Protein AF-0000000077370811 (afdb_homodimer)

InterPro domains:
  IPR002016 Haem peroxidase [PF00141] (21-227)
  IPR002016 Haem peroxidase [PR00458] (33-47)
  IPR002016 Haem peroxidase [PR00458] (91-108)
  IPR002016 Haem peroxidase [PR00458] (109-121)
  IPR002016 Haem peroxidase [PR00458] (155-170)
  IPR002016 Haem peroxidase [PR00458] (179-194)
  IPR002016 Haem peroxidase [PS50873] (74-250)
  IPR002207 Class I peroxidase [PR00459] (12-32)
  IPR002207 Class I peroxidase [PR00459] (33-48)
  IPR002207 Class I peroxidase [PR00459] (51-61)
  IPR002207 Class I peroxidase [PR00459] (65-89)
  IPR002207 Class I peroxidase [PR00459] (90-108)
  IPR002207 Class I peroxidase [PR00459] (109-121)
 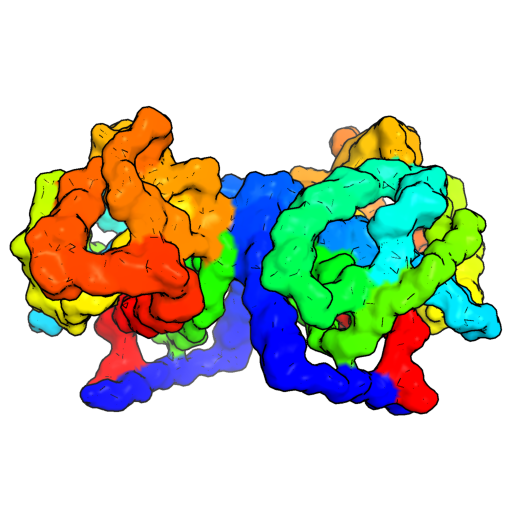 IPR002207 Class I peroxidase [PR00459] (130-147)
  IPR002207 Class I peroxidase [PR00459] (149-170)
  IPR002207 Class I peroxidase [PR00459] (171-195)
  IPR002207 Class I peroxidase [PR00459] (197-222)
  IPR010255 Haem peroxidase superfamily [SSF48113] (2-247)
  IPR019793 Peroxidases heam-ligand binding site [PS00435] (155-165)
  IPR019794 Peroxidase, active site [PS00436] (33-44)

Organism: Vitis vinifera (NCBI:txid29760)

Foldseek 3Di:
DDFAADDDDPLQVVLLVVLLVVLLVLCVVPVCLLLLQVLLLLQLLLAFPVVLDTGLQQCCCPPVNCPFLLNFPNVVVVVSCVVSCVVRVVAGSSLSSNSSNQSSQVSQAFDRADGGGDHHHDDDHHDHDLHQQLQDADVRLCCNACNTQVHDLLLSLLQVLSLLADFDDCSRNVDGAGQAPCNSHRWLRSLVSLVVDDDPRHDDTNHNVNLCVDPVRNVSSVVCNVDGVVSRVSNSVSSNSSSQRSHRDD/DDFAADDDDPVQVVLLVVLLVVLLVLCVVPVCLLLLQVLLLLQLLLAFPVVRDTGLQQCCCPPVNCPFLLNFPNVVVVVSCVVSCVVRVVAGSSLSSNSSNQSSQVSQAFDRADGGGDHHHDDDHHDHDLHQQLQDADVRLCCNACNTQNHDLLLSLLQVLSLLADFDDCSRNVDGAGQAPCNSHRWLRSLVSLVVDDDPRHDDTNHNVNLCVDPVRNVSSVVCNVDRVVSRVSNSVSSNSSSQRSHRDD

Sequence (500 aa):
MGKSYPTVSEEYKKAVEKAKKKLRGLIAEKNCAPIMLRIAWHSAGTFDVKTRTGGPFGTMKKPEELAHGANNGLDIAVRLLEPIKEQFPIISYADFYQLAGVVAVEVTGGPEIPFHPGREDKPEPPPEGRLPDATKGCDHLRQVFVTQMGLSDKDIVALSGAHTLGRCHKERSGFEGPWTSNPLIFDNSYFKELLSGEKEGLLQLPSDKALLSDPAFRPLVEKYAADEDAFFEDYKEAHLKLSELGFADAMGKSYPTVSEEYKKAVEKAKKKLRGLIAEKNCAPIMLRIAWHSAGTFDVKTRTGGPFGTMKKPEELAHGANNGLDIAVRLLEPIKEQFPIISYADFYQLAGVVAVEVTGGPEIPFHPGREDKPEPPPEGRLPDATKGCDHLRQVFVTQMGLSDKDIVALSGAHTLGRCHKERSGFEGPWTSNPLIFDNSYFKELLSGEKEGLLQLPSDKALLSDPAFRPLVEKYAADEDAFFEDYKEAHLKLSELGFADA

Nearest PDB structures (foldseek):
  8djs-assembly1_A  TM=9.973E-01  e=2.736E-38  Sorghum bicolor
  2cl4-assembly1_X  TM=9.945E-01  e=1.425E-37  Glycine max
  2vcs-assembly1_A  TM=9.962E-01  e=1.663E-37  Glycine max
  7s10-assembly1_A  TM=9.984E-01  e=2.933E-37  Glycine max
  3zcg-assembly1_A-2  TM=9.961E-01  e=7.813E-37  Glycine max

Radius of gyration: 24.15 Å; Cα contacts (8 Å, |Δi|>4): 930; chains: 2; bounding box: 47×68×58 Å

Secondary structure (DSSP, 8-state):
--B-PPP--HHHHHHHHHHHHHHHHHHHHH--HHHHHHHHHHHHTT-BTTTTB-SSSSGGGSHHHHTSGGGTTHHHHHHHHHHHHHH-TTS-HHHHHHHHHHHHHHHTT-PPPP----PPPPSSPPPTT-SPPTT--HHHHIIIIIIIT---HHHHHHHHGGGGS-EE-HHHHS--EESSS-TTS-SSHHHHHHHH---TT----HHHHHHHHSTTTHHHHHHHHH-HHHHHHHHHHHHHHHHTTTSSB-/--B-PPP--HHHHHHHHHHHHHHHHHHHHH--HHHHHHHHHHHHTT-BTTTTB-SSSS-TTSHHHHTSGGGTTHHHHHHHHHHHHHH-TTS-HHHHHHHHHHHHHHHTT-PPPP----PPPPSSPPPTT-SPPTT--HHHHIIIIIIIT---HHHHHHHHGGGGS-EE-HHHHS--EESSS-TTS-SSHHHHHHHH---TT----HHHHHHHHSTTTHHHHHHHHH-HHHHHHHHHHHHHHHHTTTSSB-

Structure (mmCIF, N/CA/C/O backbone):
data_AF-0000000077370811-model_v1
#
loop_
_entity.id
_entity.type
_entity.pdbx_description
1 polymer 'Uncharacterized protein'
#
loop_
_atom_site.group_PDB
_atom_site.id
_atom_site.type_symbol
_atom_site.label_atom_id
_atom_site.label_alt_id
_atom_site.label_comp_id
_atom_site.label_asym_id
_atom_site.label_entity_id
_atom_site.label_seq_id
_atom_site.pdbx_PDB_ins_code
_atom_site.Cartn_x
_atom_site.Cartn_y
_atom_site.Cartn_z
_atom_site.occupancy
_atom_site.B_iso_or_equiv
_atom_site.auth_seq_id
_atom_site.auth_comp_id
_atom_site.auth_asym_id
_atom_site.auth_atom_id
_atom_site.pdbx_PDB_model_num
ATOM 1 N N . MET A 1 1 ? -3.822 -14.648 -30.406 1 53.72 1 MET A N 1
ATOM 2 C CA . MET A 1 1 ? -5.215 -14.203 -30.406 1 53.72 1 MET A CA 1
ATOM 3 C C . MET A 1 1 ? -5.402 -13.008 -29.469 1 53.72 1 MET A C 1
ATOM 5 O O . MET A 1 1 ? -4.762 -12.93 -28.422 1 53.72 1 MET A O 1
ATOM 9 N N . GLY A 1 2 ? -5.973 -11.883 -29.922 1 70.19 2 GLY A N 1
ATOM 10 C CA . GLY A 1 2 ? -6.109 -10.625 -29.203 1 70.19 2 GLY A CA 1
ATOM 11 C C . GLY A 1 2 ? -6.969 -10.734 -27.969 1 70.19 2 GLY A C 1
ATOM 12 O O . GLY A 1 2 ? -7.711 -11.711 -27.797 1 70.19 2 GLY A O 1
ATOM 13 N N . LYS A 1 3 ? -6.676 -10.188 -26.734 1 88.06 3 LYS A N 1
ATOM 14 C CA . LYS A 1 3 ? -7.488 -10.203 -25.531 1 88.06 3 LYS A CA 1
ATOM 15 C C . LYS A 1 3 ? -8.773 -9.398 -25.719 1 88.06 3 LYS A C 1
ATOM 17 O O . LYS A 1 3 ? -8.758 -8.336 -26.328 1 88.06 3 LYS A O 1
ATOM 22 N N . SER A 1 4 ? -9.922 -10.023 -25.469 1 92.12 4 SER A N 1
ATOM 23 C CA . SER A 1 4 ? -11.219 -9.367 -25.406 1 92.12 4 SER A CA 1
ATOM 24 C C . SER A 1 4 ? -11.797 -9.422 -23.984 1 92.12 4 SER A C 1
ATOM 26 O O . SER A 1 4 ? -12.344 -10.453 -23.578 1 92.12 4 SER A O 1
ATOM 28 N N . TYR A 1 5 ? -11.766 -8.32 -23.297 1 94.69 5 TYR A N 1
ATOM 29 C CA . TYR A 1 5 ? -12.203 -8.289 -21.906 1 94.69 5 TYR A CA 1
ATOM 30 C C . TYR A 1 5 ? -13.711 -8.078 -21.812 1 94.69 5 TYR A C 1
ATOM 32 O O . TYR A 1 5 ? -14.273 -7.266 -22.547 1 94.69 5 TYR A O 1
ATOM 40 N N . PRO A 1 6 ? -14.359 -8.773 -21 1 94.5 6 PRO A N 1
ATOM 41 C CA . PRO A 1 6 ? -15.773 -8.492 -20.75 1 94.5 6 PRO A CA 1
ATOM 42 C C . PRO A 1 6 ? -16.016 -7.074 -20.25 1 94.5 6 PRO A C 1
ATOM 44 O O . PRO A 1 6 ? -15.172 -6.52 -19.531 1 94.5 6 PRO A O 1
ATOM 47 N N . THR A 1 7 ? -17.125 -6.523 -20.656 1 94.69 7 THR A N 1
ATOM 48 C CA . THR A 1 7 ? -17.516 -5.223 -20.125 1 94.69 7 THR A CA 1
ATOM 49 C C . THR A 1 7 ? -18.281 -5.379 -18.812 1 94.69 7 THR A C 1
ATOM 51 O O . THR A 1 7 ? -19.188 -6.199 -18.719 1 94.69 7 THR A O 1
ATOM 54 N N . VAL A 1 8 ? -17.859 -4.703 -17.828 1 97.19 8 VAL A N 1
ATOM 55 C CA . VAL A 1 8 ? -18.562 -4.715 -16.562 1 97.19 8 VAL A CA 1
ATOM 56 C C . VAL A 1 8 ? -19.266 -3.377 -16.359 1 97.19 8 VAL A C 1
ATOM 58 O O . VAL A 1 8 ? -18.938 -2.381 -17 1 97.19 8 VAL A O 1
ATOM 61 N N . SER A 1 9 ? -20.281 -3.295 -15.5 1 98.06 9 SER A N 1
ATOM 62 C CA . SER A 1 9 ? -21.047 -2.078 -15.234 1 98.06 9 SER A CA 1
ATOM 63 C C . SER A 1 9 ? -20.203 -1.041 -14.508 1 98.06 9 SER A C 1
ATOM 65 O O . SER A 1 9 ? -19.156 -1.372 -13.938 1 98.06 9 SER A O 1
ATOM 67 N N . GLU A 1 10 ? -20.641 0.192 -14.57 1 98.12 10 GLU A N 1
ATOM 68 C CA . GLU A 1 10 ? -19.984 1.258 -13.82 1 98.12 10 GLU A CA 1
ATOM 69 C C . GLU A 1 10 ? -20.016 0.978 -12.32 1 98.12 10 GLU A C 1
ATOM 71 O O . GLU A 1 10 ? -19.062 1.285 -11.609 1 98.12 10 GLU A O 1
ATOM 76 N N . GLU A 1 11 ? -21.125 0.385 -11.93 1 98.12 11 GLU A N 1
ATOM 77 C CA . GLU A 1 11 ? -21.266 0.008 -10.523 1 98.12 11 GLU A CA 1
ATOM 78 C C . GLU A 1 11 ? -20.219 -1.024 -10.125 1 98.12 11 GLU A C 1
ATOM 80 O O . GLU A 1 11 ? -19.656 -0.954 -9.023 1 98.12 11 GLU A O 1
ATOM 85 N N . TYR A 1 12 ? -19.969 -1.984 -10.992 1 98.69 12 TYR A N 1
ATOM 86 C CA . TYR A 1 12 ? -18.953 -3.008 -10.75 1 98.69 12 TYR A CA 1
ATOM 87 C C . TYR A 1 12 ? -17.562 -2.391 -10.656 1 98.69 12 TYR A C 1
ATOM 89 O O . TYR A 1 12 ? -16.781 -2.73 -9.766 1 98.69 12 TYR A O 1
ATOM 97 N N . LYS A 1 13 ? -17.312 -1.444 -11.531 1 98.44 13 LYS A N 1
ATOM 98 C CA . LYS A 1 13 ? -16.016 -0.77 -11.523 1 98.44 13 LYS A CA 1
ATOM 99 C C . LYS A 1 13 ? -15.797 0.006 -10.227 1 98.44 13 LYS A C 1
ATOM 101 O O . LYS A 1 13 ? -14.719 -0.043 -9.633 1 98.44 13 LYS A O 1
ATOM 106 N N . LYS A 1 14 ? -16.828 0.675 -9.805 1 98.12 14 LYS A N 1
ATOM 107 C CA . LYS A 1 14 ? -16.75 1.431 -8.555 1 98.12 14 LYS A CA 1
ATOM 108 C C . LYS A 1 14 ? -16.547 0.502 -7.363 1 98.12 14 LYS A C 1
ATOM 110 O O . LYS A 1 14 ? -15.781 0.821 -6.445 1 98.12 14 LYS A O 1
ATOM 115 N N . ALA A 1 15 ? -17.219 -0.634 -7.383 1 98.69 15 ALA A N 1
ATOM 116 C CA . ALA A 1 15 ? -17.062 -1.62 -6.316 1 98.69 15 ALA A CA 1
ATOM 117 C C . ALA A 1 15 ? -15.633 -2.15 -6.258 1 98.69 15 ALA A C 1
ATOM 119 O O . ALA A 1 15 ? -15.07 -2.328 -5.176 1 98.69 15 ALA A O 1
ATOM 120 N N . VAL A 1 16 ? -15.047 -2.377 -7.426 1 98.81 16 VAL A N 1
ATOM 121 C CA . VAL A 1 16 ? -13.672 -2.869 -7.496 1 98.81 16 VAL A CA 1
ATOM 122 C C . VAL A 1 16 ? -12.727 -1.834 -6.895 1 98.81 16 VAL A C 1
ATOM 124 O O . VAL A 1 16 ? -11.828 -2.18 -6.121 1 98.81 16 VAL A O 1
ATOM 127 N N . GLU A 1 17 ? -12.938 -0.582 -7.188 1 98.38 17 GLU A N 1
ATOM 128 C CA . GLU A 1 17 ? -12.086 0.48 -6.66 1 98.38 17 GLU A CA 1
ATOM 129 C C . GLU A 1 17 ? -12.203 0.583 -5.145 1 98.38 17 GLU A C 1
ATOM 131 O O . GLU A 1 17 ? -11.195 0.767 -4.449 1 98.38 17 GLU A O 1
ATOM 136 N N . LYS A 1 18 ? -13.391 0.464 -4.633 1 98.5 18 LYS A N 1
ATOM 137 C CA . LYS A 1 18 ? -13.609 0.512 -3.189 1 98.5 18 LYS A CA 1
ATOM 138 C C . LYS A 1 18 ? -13.016 -0.712 -2.5 1 98.5 18 LYS A C 1
ATOM 140 O O . LYS A 1 18 ? -12.406 -0.597 -1.432 1 98.5 18 LYS A O 1
ATOM 145 N N . ALA A 1 19 ? -13.188 -1.865 -3.131 1 98.81 19 ALA A N 1
ATOM 146 C CA . ALA A 1 19 ? -12.617 -3.096 -2.584 1 98.81 19 ALA A CA 1
ATOM 147 C C . ALA A 1 19 ? -11.102 -3.02 -2.533 1 98.81 19 ALA A C 1
ATOM 149 O O . ALA A 1 19 ? -10.477 -3.533 -1.601 1 98.81 19 ALA A O 1
ATOM 150 N N . LYS A 1 20 ? -10.523 -2.383 -3.557 1 98.81 20 LYS A N 1
ATOM 151 C CA . LYS A 1 20 ? -9.078 -2.189 -3.578 1 98.81 20 LYS A CA 1
ATOM 152 C C . LYS A 1 20 ? -8.602 -1.439 -2.336 1 98.81 20 LYS A C 1
ATOM 154 O O . LYS A 1 20 ? -7.609 -1.819 -1.718 1 98.81 20 LYS A O 1
ATOM 159 N N . LYS A 1 21 ? -9.305 -0.436 -1.972 1 98.75 21 LYS A N 1
ATOM 160 C CA . LYS A 1 21 ? -8.945 0.351 -0.794 1 98.75 21 LYS A CA 1
ATOM 161 C C . LYS A 1 21 ? -9.086 -0.473 0.482 1 98.75 21 LYS A C 1
ATOM 163 O O . LYS A 1 21 ? -8.234 -0.412 1.366 1 98.75 21 LYS A O 1
ATOM 168 N N . LYS A 1 22 ? -10.148 -1.261 0.552 1 98.81 22 LYS A N 1
ATOM 169 C CA . LYS A 1 22 ? -10.352 -2.115 1.72 1 98.81 22 LYS A CA 1
ATOM 170 C C . LYS A 1 22 ? -9.25 -3.164 1.826 1 98.81 22 LYS A C 1
ATOM 172 O O . LYS A 1 22 ? -8.789 -3.477 2.924 1 98.81 22 LYS A O 1
ATOM 177 N N . LEU A 1 23 ? -8.852 -3.668 0.693 1 98.94 23 LEU A N 1
ATOM 178 C CA . LEU A 1 23 ? -7.773 -4.652 0.67 1 98.94 23 LEU A CA 1
ATOM 179 C C . LEU A 1 23 ? -6.461 -4.027 1.131 1 98.94 23 LEU A C 1
ATOM 181 O O . LEU A 1 23 ? -5.699 -4.652 1.874 1 98.94 23 LEU A O 1
ATOM 185 N N . ARG A 1 24 ? -6.172 -2.807 0.685 1 98.94 24 ARG A N 1
ATOM 186 C CA . ARG A 1 24 ? -4.988 -2.1 1.166 1 98.94 24 ARG A CA 1
ATOM 187 C C . ARG A 1 24 ? -5.012 -1.969 2.686 1 98.94 24 ARG A C 1
ATOM 189 O O . ARG A 1 24 ? -4.012 -2.244 3.352 1 98.94 24 ARG A O 1
ATOM 196 N N . GLY A 1 25 ? -6.164 -1.594 3.23 1 98.75 25 GLY A N 1
ATOM 197 C CA . GLY A 1 25 ? -6.305 -1.479 4.672 1 98.75 25 GLY A CA 1
ATOM 198 C C . GLY A 1 25 ? -6.082 -2.791 5.398 1 98.75 25 GLY A C 1
ATOM 199 O O . GLY A 1 25 ? -5.383 -2.834 6.414 1 98.75 25 GLY A O 1
ATOM 200 N N . LEU A 1 26 ? -6.625 -3.838 4.883 1 98.81 26 LEU A N 1
ATOM 201 C CA . LEU A 1 26 ? -6.465 -5.16 5.48 1 98.81 26 LEU A CA 1
ATOM 202 C C . LEU A 1 26 ? -4.996 -5.566 5.508 1 98.81 26 LEU A C 1
ATOM 204 O O . LEU A 1 26 ? -4.496 -6.031 6.535 1 98.81 26 LEU A O 1
ATOM 208 N N . ILE A 1 27 ? -4.332 -5.379 4.406 1 98.81 27 ILE A N 1
ATOM 209 C CA . ILE A 1 27 ? -2.939 -5.797 4.273 1 98.81 27 ILE A CA 1
ATOM 210 C C . ILE A 1 27 ? -2.061 -4.965 5.207 1 98.81 27 ILE A C 1
ATOM 212 O O . ILE A 1 27 ? -1.15 -5.496 5.848 1 98.81 27 ILE A O 1
ATOM 216 N N . ALA A 1 28 ? -2.361 -3.699 5.285 1 98.25 28 ALA A N 1
ATOM 217 C CA . ALA A 1 28 ? -1.61 -2.818 6.176 1 98.25 28 ALA A CA 1
ATOM 218 C C . ALA A 1 28 ? -1.778 -3.24 7.633 1 98.25 28 ALA A C 1
ATOM 220 O O . ALA A 1 28 ? -0.812 -3.248 8.398 1 98.25 28 ALA A O 1
ATOM 221 N N . GLU A 1 29 ? -2.928 -3.586 7.98 1 97.88 29 GLU A N 1
ATOM 222 C CA . GLU A 1 29 ? -3.246 -3.93 9.367 1 97.88 29 GLU A CA 1
ATOM 223 C C . GLU A 1 29 ? -2.682 -5.297 9.734 1 97.88 29 GLU A C 1
ATOM 225 O O . GLU A 1 29 ? -2.146 -5.477 10.836 1 97.88 29 GLU A O 1
ATOM 230 N N . LYS A 1 30 ? -2.766 -6.238 8.797 1 98.19 30 LYS A N 1
ATOM 231 C CA . LYS A 1 30 ? -2.527 -7.633 9.156 1 98.19 30 LYS A CA 1
ATOM 232 C C . LYS A 1 30 ? -1.183 -8.117 8.625 1 98.19 30 LYS A C 1
ATOM 234 O O . LYS A 1 30 ? -0.766 -9.242 8.906 1 98.19 30 LYS A O 1
ATOM 239 N N . ASN A 1 31 ? -0.49 -7.301 7.875 1 97.88 31 ASN A N 1
ATOM 240 C CA . ASN A 1 31 ? 0.738 -7.727 7.215 1 97.88 31 ASN A CA 1
ATOM 241 C C . ASN A 1 31 ? 0.531 -9.023 6.434 1 97.88 31 ASN A C 1
ATOM 243 O O . ASN A 1 31 ? 1.341 -9.945 6.531 1 97.88 31 ASN A O 1
ATOM 247 N N . CYS A 1 32 ? -0.569 -9.039 5.625 1 98.62 32 CYS A N 1
ATOM 248 C CA . CYS A 1 32 ? -0.95 -10.32 5.035 1 98.62 32 CYS A CA 1
ATOM 249 C C . CYS A 1 32 ? -0.739 -10.312 3.523 1 98.62 32 CYS A C 1
ATOM 251 O O . CYS A 1 32 ? -1.341 -11.109 2.803 1 98.62 32 CYS A O 1
ATOM 253 N N . ALA A 1 33 ? 0.113 -9.43 3.053 1 98.88 33 ALA A N 1
ATOM 254 C CA . ALA A 1 33 ? 0.379 -9.359 1.619 1 98.88 33 ALA A CA 1
ATOM 255 C C . ALA A 1 33 ? 0.836 -10.711 1.08 1 98.88 33 ALA A C 1
ATOM 257 O O . ALA A 1 33 ? 0.375 -11.148 0.025 1 98.88 33 ALA A O 1
ATOM 258 N N . PRO A 1 34 ? 1.712 -11.453 1.803 1 98.69 34 PRO A N 1
ATOM 259 C CA . PRO A 1 34 ? 2.195 -12.719 1.247 1 98.69 34 PRO A CA 1
ATOM 260 C C . PRO A 1 34 ? 1.071 -13.719 0.995 1 98.69 34 PRO A C 1
ATOM 262 O O . PRO A 1 34 ? 1.002 -14.312 -0.083 1 98.69 34 PRO A O 1
ATOM 265 N N . ILE A 1 35 ? 0.139 -13.852 1.906 1 98.69 35 ILE A N 1
ATOM 266 C CA . ILE A 1 35 ? -0.886 -14.883 1.751 1 98.69 35 ILE A CA 1
ATOM 267 C C . ILE A 1 35 ? -1.951 -14.406 0.768 1 98.69 35 ILE A C 1
ATOM 269 O O . ILE A 1 35 ? -2.611 -15.219 0.114 1 98.69 35 ILE A O 1
ATOM 273 N N . MET A 1 36 ? -2.139 -13.086 0.594 1 98.94 36 MET A N 1
ATOM 274 C CA . MET A 1 36 ? -3.008 -12.562 -0.453 1 98.94 36 MET A CA 1
ATOM 275 C C . MET A 1 36 ? -2.463 -12.898 -1.836 1 98.94 36 MET A C 1
ATOM 277 O O . MET A 1 36 ? -3.217 -13.297 -2.727 1 98.94 36 MET A O 1
ATOM 281 N N . LEU A 1 37 ? -1.157 -12.695 -1.956 1 98.88 37 LEU A N 1
ATOM 282 C CA . LEU A 1 37 ?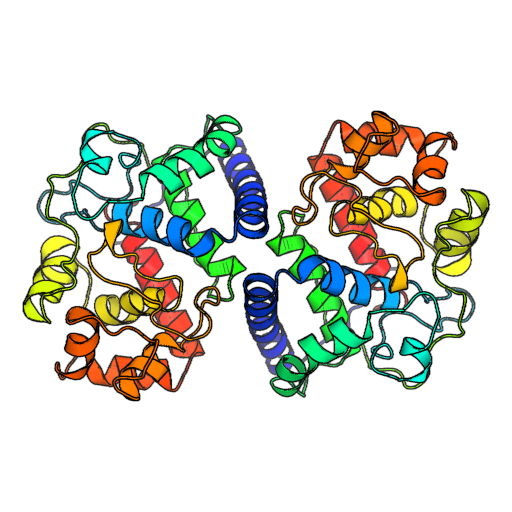 -0.541 -13.047 -3.23 1 98.88 37 LEU A CA 1
ATOM 283 C C . LEU A 1 37 ? -0.628 -14.547 -3.482 1 98.88 37 LEU A C 1
ATOM 285 O O . LEU A 1 37 ? -0.888 -14.977 -4.609 1 98.88 37 LEU A O 1
ATOM 289 N N . ARG A 1 38 ? -0.46 -15.336 -2.445 1 98.75 38 ARG A N 1
ATOM 290 C CA . ARG A 1 38 ? -0.486 -16.781 -2.582 1 98.75 38 ARG A CA 1
ATOM 291 C C . ARG A 1 38 ? -1.858 -17.266 -3.041 1 98.75 38 ARG A C 1
ATOM 293 O O . ARG A 1 38 ? -1.958 -18.125 -3.92 1 98.75 38 ARG A O 1
ATOM 300 N N . ILE A 1 39 ? -2.938 -16.766 -2.48 1 98.81 39 ILE A N 1
ATOM 301 C CA . ILE A 1 39 ? -4.258 -17.25 -2.865 1 98.81 39 ILE A CA 1
ATOM 302 C C . ILE A 1 39 ? -4.535 -16.891 -4.324 1 98.81 39 ILE A C 1
ATOM 304 O O . ILE A 1 39 ? -5.152 -17.672 -5.055 1 98.81 39 ILE A O 1
ATOM 308 N N . ALA A 1 40 ? -4.102 -15.695 -4.75 1 98.81 40 ALA A N 1
ATOM 309 C CA . ALA A 1 40 ? -4.27 -15.305 -6.148 1 98.81 40 ALA A CA 1
ATOM 310 C C . ALA A 1 40 ? -3.494 -16.234 -7.074 1 98.81 40 ALA A C 1
ATOM 312 O O . ALA A 1 40 ? -4.027 -16.703 -8.078 1 98.81 40 ALA A O 1
ATOM 313 N N . TRP A 1 41 ? -2.285 -16.531 -6.715 1 98.56 41 TRP A N 1
ATOM 314 C CA . TRP A 1 41 ? -1.413 -17.375 -7.512 1 98.56 41 TRP A CA 1
ATOM 315 C C . TRP A 1 41 ? -1.963 -18.797 -7.582 1 98.56 41 TRP A C 1
ATOM 317 O O . TRP A 1 41 ? -2.064 -19.375 -8.664 1 98.56 41 TRP A O 1
ATOM 327 N N . HIS A 1 42 ? -2.328 -19.344 -6.469 1 98.5 42 HIS A N 1
ATOM 328 C CA . HIS A 1 42 ? -2.768 -20.734 -6.406 1 98.5 42 HIS A CA 1
ATOM 329 C C . HIS A 1 42 ? -4.113 -20.906 -7.102 1 98.5 42 HIS A C 1
ATOM 331 O O . HIS A 1 42 ? -4.379 -21.969 -7.676 1 98.5 42 HIS A O 1
ATOM 337 N N . SER A 1 43 ? -4.91 -19.891 -7.008 1 97.38 43 SER A N 1
ATOM 338 C CA . SER A 1 43 ? -6.172 -19.969 -7.742 1 97.38 43 SER A CA 1
ATOM 339 C C . SER A 1 43 ? -5.93 -20.016 -9.25 1 97.38 43 SER A C 1
ATOM 341 O O . SER A 1 43 ? -6.559 -20.797 -9.953 1 97.38 43 SER A O 1
ATOM 343 N N . ALA A 1 44 ? -5.023 -19.266 -9.758 1 98.44 44 ALA A N 1
ATOM 344 C CA . ALA A 1 44 ? -4.762 -19.141 -11.188 1 98.44 44 ALA A CA 1
ATOM 345 C C . ALA A 1 44 ? -3.922 -20.312 -11.695 1 98.44 44 ALA A C 1
ATOM 347 O O . ALA A 1 44 ? -4.137 -20.812 -12.805 1 98.44 44 ALA A O 1
ATOM 348 N N . GLY A 1 45 ? -3.043 -20.828 -10.875 1 98.31 45 GLY A N 1
ATOM 349 C CA . GLY A 1 45 ? -1.992 -21.75 -11.281 1 98.31 45 GLY A CA 1
ATOM 350 C C . GLY A 1 45 ? -2.498 -23.156 -11.531 1 98.31 45 GLY A C 1
ATOM 351 O O . GLY A 1 45 ? -1.71 -24.062 -11.797 1 98.31 45 GLY A O 1
ATOM 352 N N . THR A 1 46 ? -3.803 -23.375 -11.516 1 98.38 46 THR A N 1
ATOM 353 C CA . THR A 1 46 ? -4.375 -24.703 -11.719 1 98.38 46 THR A CA 1
ATOM 354 C C . THR A 1 46 ? -4.902 -24.859 -13.148 1 98.38 46 THR A C 1
ATOM 356 O O . THR A 1 46 ? -5.371 -25.922 -13.531 1 98.38 46 THR A O 1
ATOM 359 N N . PHE A 1 47 ? -4.879 -23.781 -13.938 1 98.25 47 PHE A N 1
ATOM 360 C CA . PHE A 1 47 ? -5.461 -23.797 -15.273 1 98.25 47 PHE A CA 1
ATOM 361 C C . PHE A 1 47 ? -4.727 -24.781 -16.188 1 98.25 47 PHE A C 1
ATOM 363 O O . PHE A 1 47 ? -3.496 -24.859 -16.156 1 98.25 47 PHE A O 1
ATOM 370 N N . ASP A 1 48 ? -5.469 -25.484 -16.906 1 98.06 48 ASP A N 1
ATOM 371 C CA . ASP A 1 48 ? -4.957 -26.391 -17.938 1 98.06 48 ASP A CA 1
ATOM 372 C C . ASP A 1 48 ? -5.426 -25.953 -19.328 1 98.06 48 ASP A C 1
ATOM 374 O O . ASP A 1 48 ? -6.625 -25.969 -19.609 1 98.06 48 ASP A O 1
ATOM 378 N N . VAL A 1 49 ? -4.48 -25.656 -20.156 1 96.56 49 VAL A N 1
ATOM 379 C CA . VAL A 1 49 ? -4.801 -25.078 -21.453 1 96.56 49 VAL A CA 1
ATOM 380 C C . VAL A 1 49 ? -5.496 -26.125 -22.328 1 96.56 49 VAL A C 1
ATOM 382 O O . VAL A 1 49 ? -6.293 -25.781 -23.203 1 96.56 49 VAL A O 1
ATOM 385 N N . LYS A 1 50 ? -5.203 -27.391 -22.125 1 96.88 50 LYS A N 1
ATOM 386 C CA . LYS A 1 50 ? -5.77 -28.453 -22.953 1 96.88 50 LYS A CA 1
ATOM 387 C C . LYS A 1 50 ? -7.25 -28.656 -22.641 1 96.88 50 LYS A C 1
ATOM 389 O O . LYS A 1 50 ? -8.07 -28.75 -23.547 1 96.88 50 LYS A O 1
ATOM 394 N N . THR A 1 51 ? -7.578 -28.672 -21.344 1 96.19 51 THR A N 1
ATOM 395 C CA . THR A 1 51 ? -8.953 -28.969 -20.938 1 96.19 51 THR A CA 1
ATOM 396 C C . THR A 1 51 ? -9.734 -27.688 -20.703 1 96.19 51 THR A C 1
ATOM 398 O O . THR A 1 51 ? -10.961 -27.703 -20.594 1 96.19 51 THR A O 1
ATOM 401 N N . ARG A 1 52 ? -8.953 -26.594 -20.578 1 94.88 52 ARG A N 1
ATOM 402 C CA . ARG A 1 52 ? -9.539 -25.281 -20.281 1 94.88 52 ARG A CA 1
ATOM 403 C C . ARG A 1 52 ? -10.312 -25.312 -18.969 1 94.88 52 ARG A C 1
ATOM 405 O O . ARG A 1 52 ? -11.398 -24.734 -18.875 1 94.88 52 ARG A O 1
ATOM 412 N N . THR A 1 53 ? -9.836 -26.094 -18.031 1 96.25 53 THR A N 1
ATOM 413 C CA . THR A 1 53 ? -10.391 -26.141 -16.672 1 96.25 53 THR A CA 1
ATOM 414 C C . THR A 1 53 ? -9.383 -25.625 -15.664 1 96.25 53 THR A C 1
ATOM 416 O O . THR A 1 53 ? -8.195 -25.484 -15.969 1 96.25 53 THR A O 1
ATOM 419 N N . GLY A 1 54 ? -9.875 -25.328 -14.391 1 97.06 54 GLY A N 1
ATOM 420 C CA . GLY A 1 54 ? -9.031 -24.672 -13.414 1 97.06 54 GLY A CA 1
ATOM 421 C C . GLY A 1 54 ? -8.859 -23.188 -13.664 1 97.06 54 GLY A C 1
ATOM 422 O O . GLY A 1 54 ? -9.539 -22.609 -14.523 1 97.06 54 GLY A O 1
ATOM 423 N N . GLY A 1 55 ? -8.023 -22.562 -12.875 1 97.81 55 GLY A N 1
ATOM 424 C CA . GLY A 1 55 ? -7.719 -21.156 -13.109 1 97.81 55 GLY A CA 1
ATOM 425 C C . GLY A 1 55 ? -8.414 -20.234 -12.141 1 97.81 55 GLY A C 1
ATOM 426 O O . GLY A 1 55 ? -9.023 -20.672 -11.164 1 97.81 55 GLY A O 1
ATOM 427 N N . PRO A 1 56 ? -8.266 -18.984 -12.352 1 98.19 56 PRO A N 1
ATOM 428 C CA . PRO A 1 56 ? -8.711 -17.953 -11.414 1 98.19 56 PRO A CA 1
ATOM 429 C C . PRO A 1 56 ? -10.219 -17.703 -11.484 1 98.19 56 PRO A C 1
ATOM 431 O O . PRO A 1 56 ? -10.648 -16.562 -11.727 1 98.19 56 PRO A O 1
ATOM 434 N N . PHE A 1 57 ? -10.984 -18.703 -11.148 1 98.44 57 PHE A N 1
ATOM 435 C CA . PHE A 1 57 ? -12.422 -18.594 -11.383 1 98.44 57 PHE A CA 1
ATOM 436 C C . PHE A 1 57 ? -13.203 -18.844 -10.102 1 98.44 57 PHE A C 1
ATOM 438 O O . PHE A 1 57 ? -14.258 -19.469 -10.133 1 98.44 57 PHE A O 1
ATOM 445 N N . GLY A 1 58 ? -12.625 -18.469 -8.953 1 98.5 58 GLY A N 1
ATOM 446 C CA . GLY A 1 58 ? -13.344 -18.188 -7.727 1 98.5 58 GLY A CA 1
ATOM 447 C C . GLY A 1 58 ? -13.617 -19.438 -6.906 1 98.5 58 GLY A C 1
ATOM 448 O O . GLY A 1 58 ? -14.445 -19.422 -5.988 1 98.5 58 GLY A O 1
ATOM 449 N N . THR A 1 59 ? -12.898 -20.531 -7.121 1 98.56 59 THR A N 1
ATOM 450 C CA . THR A 1 59 ? -13.258 -21.797 -6.473 1 98.56 59 THR A CA 1
ATOM 451 C C . THR A 1 59 ? -12.422 -22 -5.215 1 98.56 59 THR A C 1
ATOM 453 O O . THR A 1 59 ? -12.672 -22.938 -4.453 1 98.56 59 THR A O 1
ATOM 456 N N . MET A 1 60 ? -11.523 -21.094 -4.891 1 98.25 60 MET A N 1
ATOM 457 C CA . MET A 1 60 ? -10.633 -21.266 -3.748 1 98.25 60 MET A CA 1
ATOM 458 C C . MET A 1 60 ? -11.43 -21.328 -2.445 1 98.25 60 MET A C 1
ATOM 460 O O . MET A 1 60 ? -10.992 -21.953 -1.475 1 98.25 60 MET A O 1
ATOM 464 N N . LYS A 1 61 ? -12.539 -20.734 -2.404 1 97.94 61 LYS A N 1
ATOM 465 C CA . LYS A 1 61 ? -13.359 -20.703 -1.197 1 97.94 61 LYS A CA 1
ATOM 466 C C . LYS A 1 61 ? -13.984 -22.062 -0.917 1 97.94 61 LYS A C 1
ATOM 468 O O . LYS A 1 61 ? -14.539 -22.297 0.164 1 97.94 61 LYS A O 1
ATOM 473 N N . LYS A 1 62 ? -13.977 -22.969 -1.881 1 98.12 62 LYS A N 1
ATOM 474 C CA . LYS A 1 62 ? -14.633 -24.266 -1.732 1 98.12 62 LYS A CA 1
ATOM 475 C C . LYS A 1 62 ? -13.781 -25.203 -0.89 1 98.12 62 LYS A C 1
ATOM 477 O O . LYS A 1 62 ? -12.578 -25.344 -1.118 1 98.12 62 LYS A O 1
ATOM 482 N N . PRO A 1 63 ? -14.43 -25.938 -0.013 1 97.56 63 PRO A N 1
ATOM 483 C CA . PRO A 1 63 ? -13.688 -26.844 0.863 1 97.56 63 PRO A CA 1
ATOM 484 C C . PRO A 1 63 ? -12.875 -27.875 0.087 1 97.56 63 PRO A C 1
ATOM 486 O O . PRO A 1 63 ? -11.781 -28.266 0.521 1 97.56 63 PRO A O 1
ATOM 489 N N . GLU A 1 64 ? -13.359 -28.344 -1.012 1 97.62 64 GLU A N 1
ATOM 490 C CA . GLU A 1 64 ? -12.68 -29.344 -1.812 1 97.62 64 GLU A CA 1
ATOM 491 C C . GLU A 1 64 ? -11.32 -28.844 -2.297 1 97.62 64 GLU A C 1
ATOM 493 O O . GLU A 1 64 ? -10.336 -29.578 -2.264 1 97.62 64 GLU A O 1
ATOM 498 N N . GLU A 1 65 ? -11.289 -27.609 -2.766 1 98.19 65 GLU A N 1
ATOM 499 C CA . GLU A 1 65 ? -10.023 -27.047 -3.244 1 98.19 65 GLU A CA 1
ATOM 500 C C . GLU A 1 65 ? -9.109 -26.672 -2.084 1 98.19 65 GLU A C 1
ATOM 502 O O . GLU A 1 65 ? -7.898 -26.891 -2.148 1 98.19 65 GLU A O 1
ATOM 507 N N . LEU A 1 66 ? -9.688 -26.156 -1 1 98.06 66 LEU A N 1
ATOM 508 C CA . LEU A 1 66 ? -8.906 -25.797 0.18 1 98.06 66 LEU A CA 1
ATOM 509 C C . LEU A 1 66 ? -8.234 -27.031 0.782 1 98.06 66 LEU A C 1
ATOM 511 O O . LEU A 1 66 ? -7.203 -26.922 1.448 1 98.06 66 LEU A O 1
ATOM 515 N N . ALA A 1 67 ? -8.789 -28.203 0.492 1 97.06 67 ALA A N 1
ATOM 516 C CA . ALA A 1 67 ? -8.289 -29.438 1.075 1 97.06 67 ALA A CA 1
ATOM 517 C C . ALA A 1 67 ? -7.086 -29.969 0.296 1 97.06 67 ALA A C 1
ATOM 519 O O . ALA A 1 67 ? -6.406 -30.891 0.742 1 97.06 67 ALA A O 1
ATOM 520 N N . HIS A 1 68 ? -6.82 -29.375 -0.939 1 97.06 68 HIS A N 1
ATOM 521 C CA . HIS A 1 68 ? -5.605 -29.766 -1.648 1 97.06 68 HIS A CA 1
ATOM 522 C C . HIS A 1 68 ? -4.367 -29.516 -0.801 1 97.06 68 HIS A C 1
ATOM 524 O O . HIS A 1 68 ? -4.27 -28.484 -0.134 1 97.06 68 HIS A O 1
ATOM 530 N N . GLY A 1 69 ? -3.451 -30.484 -0.779 1 96 69 GLY A N 1
ATOM 531 C CA . GLY A 1 69 ? -2.246 -30.359 0.029 1 96 69 GLY A CA 1
ATOM 532 C C . GLY A 1 69 ? -1.486 -29.078 -0.212 1 96 69 GLY A C 1
ATOM 533 O O . GLY A 1 69 ? -1.048 -28.422 0.736 1 96 69 GLY A O 1
ATOM 534 N N . ALA A 1 70 ? -1.382 -28.672 -1.431 1 95.94 70 ALA A N 1
ATOM 535 C CA . ALA A 1 70 ? -0.626 -27.484 -1.806 1 95.94 70 ALA A CA 1
ATOM 536 C C . ALA A 1 70 ? -1.294 -26.219 -1.271 1 95.94 70 ALA A C 1
ATOM 538 O O . ALA A 1 70 ? -0.671 -25.156 -1.212 1 95.94 70 ALA A O 1
ATOM 539 N N . ASN A 1 71 ? -2.58 -26.266 -0.886 1 97.75 71 ASN A N 1
ATOM 540 C CA . ASN A 1 71 ? -3.338 -25.094 -0.463 1 97.75 71 ASN A CA 1
ATOM 541 C C . ASN A 1 71 ? -3.406 -24.984 1.059 1 97.75 71 ASN A C 1
ATOM 543 O O . ASN A 1 71 ? -4.164 -24.172 1.596 1 97.75 71 ASN A O 1
ATOM 547 N N . ASN A 1 72 ? -2.584 -25.844 1.722 1 97.25 72 ASN A N 1
ATOM 548 C CA . ASN A 1 72 ? -2.549 -25.75 3.176 1 97.25 72 ASN A CA 1
ATOM 549 C C . ASN A 1 72 ? -2.293 -24.312 3.637 1 97.25 72 ASN A C 1
ATOM 551 O O . ASN A 1 72 ? -1.372 -23.656 3.148 1 97.25 72 ASN A O 1
ATOM 555 N N . GLY A 1 73 ? -3.234 -23.828 4.523 1 97.25 73 GLY A N 1
ATOM 556 C CA . GLY A 1 73 ? -3.084 -22.5 5.086 1 97.25 73 GLY A CA 1
ATOM 557 C C . GLY A 1 73 ? -3.914 -21.453 4.367 1 97.25 73 GLY A C 1
ATOM 558 O O . GLY A 1 73 ? -4.141 -20.359 4.895 1 97.25 73 GLY A O 1
ATOM 559 N N . LEU A 1 74 ? -4.418 -21.719 3.203 1 98.44 74 LEU A N 1
ATOM 560 C CA . LEU A 1 74 ? -5.109 -20.703 2.414 1 98.44 74 LEU A CA 1
ATOM 561 C C . LEU A 1 74 ? -6.512 -20.453 2.955 1 98.44 74 LEU A C 1
ATOM 563 O O . LEU A 1 74 ? -7.16 -19.469 2.582 1 98.44 74 LEU A O 1
ATOM 567 N N . ASP A 1 75 ? -6.965 -21.359 3.84 1 98.25 75 ASP A N 1
ATOM 568 C CA . ASP A 1 75 ? -8.211 -21.062 4.539 1 98.25 75 ASP A CA 1
ATOM 569 C C . ASP A 1 75 ? -8.102 -19.781 5.348 1 98.25 75 ASP A C 1
ATOM 571 O O . ASP A 1 75 ? -9.094 -19.062 5.527 1 98.25 75 ASP A O 1
ATOM 575 N N . ILE A 1 76 ? -6.938 -19.484 5.812 1 98.38 76 ILE A N 1
ATOM 576 C CA . ILE A 1 76 ? -6.691 -18.234 6.535 1 98.38 76 ILE A CA 1
ATOM 577 C C . ILE A 1 76 ? -6.973 -17.047 5.621 1 98.38 76 ILE A C 1
ATOM 579 O O . ILE A 1 76 ? -7.637 -16.094 6.023 1 98.38 76 ILE A O 1
ATOM 583 N N . ALA A 1 77 ? -6.445 -17.094 4.398 1 98.69 77 ALA A N 1
ATOM 584 C CA . ALA A 1 77 ? -6.688 -16.016 3.436 1 98.69 77 ALA A CA 1
ATOM 585 C C . ALA A 1 77 ? -8.18 -15.852 3.16 1 98.69 77 ALA A C 1
ATOM 587 O O . ALA A 1 77 ? -8.695 -14.734 3.129 1 98.69 77 ALA A O 1
ATOM 588 N N . VAL A 1 78 ? -8.836 -16.984 2.953 1 98.81 78 VAL A N 1
ATOM 589 C CA . VAL A 1 78 ? -10.273 -16.969 2.686 1 98.81 78 VAL A CA 1
ATOM 590 C C . VAL A 1 78 ? -11 -16.281 3.844 1 98.81 78 VAL A C 1
ATOM 592 O O . VAL A 1 78 ? -11.852 -15.422 3.629 1 98.81 78 VAL A O 1
ATOM 595 N N . ARG A 1 79 ? -10.641 -16.609 5.035 1 98.75 79 ARG A N 1
ATOM 596 C CA . ARG A 1 79 ? -11.289 -16.062 6.223 1 98.75 79 ARG A CA 1
ATOM 597 C C . ARG A 1 79 ? -11.016 -14.57 6.355 1 98.75 79 ARG A C 1
ATOM 599 O O . ARG A 1 79 ? -11.906 -13.797 6.723 1 98.75 79 ARG A O 1
ATOM 606 N N . LEU A 1 80 ? -9.836 -14.18 6.094 1 98.81 80 LEU A N 1
ATOM 607 C CA . LEU A 1 80 ? -9.469 -12.773 6.191 1 98.81 80 LEU A CA 1
ATOM 608 C C . LEU A 1 80 ? -10.227 -11.945 5.16 1 98.81 80 LEU A C 1
ATOM 610 O O . LEU A 1 80 ? -10.578 -10.789 5.422 1 98.81 80 LEU A O 1
ATOM 614 N N . LEU A 1 81 ? -10.516 -12.539 4.016 1 98.88 81 LEU A N 1
ATOM 615 C CA . LEU A 1 81 ? -11.062 -11.797 2.877 1 98.88 81 LEU A CA 1
ATOM 616 C C . LEU A 1 81 ? -12.578 -11.742 2.941 1 98.88 81 LEU A C 1
ATOM 618 O O . LEU A 1 81 ? -13.195 -10.812 2.41 1 98.88 81 LEU A O 1
ATOM 622 N N . GLU A 1 82 ? -13.141 -12.672 3.598 1 98.81 82 GLU A N 1
ATOM 623 C CA . GLU A 1 82 ? -14.586 -12.867 3.514 1 98.81 82 GLU A CA 1
ATOM 624 C C . GLU A 1 82 ? -15.336 -11.633 4 1 98.81 82 GLU A C 1
ATOM 626 O O . GLU A 1 82 ? -16.297 -11.195 3.367 1 98.81 82 GLU A O 1
ATOM 631 N N . PRO A 1 83 ? -14.938 -10.984 5.113 1 98.62 83 PRO A N 1
ATOM 632 C CA . PRO A 1 83 ? -15.664 -9.797 5.562 1 98.62 83 PRO A CA 1
ATOM 633 C C . PRO A 1 83 ? -15.648 -8.664 4.535 1 98.62 83 PRO A C 1
ATOM 635 O O . PRO A 1 83 ? -16.609 -7.91 4.418 1 98.62 83 PRO A O 1
ATOM 638 N N . ILE A 1 84 ? -14.594 -8.508 3.836 1 98.75 84 ILE A N 1
ATOM 639 C CA . ILE A 1 84 ? -14.523 -7.484 2.795 1 98.75 84 ILE A CA 1
ATOM 640 C C . ILE A 1 84 ? -15.375 -7.906 1.6 1 98.75 84 ILE A C 1
ATOM 642 O O . ILE A 1 84 ? -16.109 -7.094 1.038 1 98.75 84 ILE A O 1
ATOM 646 N N . LYS A 1 85 ? -15.258 -9.164 1.213 1 98.81 85 LYS A N 1
ATOM 647 C CA . LYS A 1 85 ? -16.062 -9.68 0.11 1 98.81 85 LYS A CA 1
ATOM 648 C C . LYS A 1 85 ? -17.547 -9.414 0.34 1 98.81 85 LYS A C 1
ATOM 650 O O . LYS A 1 85 ? -18.281 -9.07 -0.593 1 98.81 85 LYS A O 1
ATOM 655 N N . GLU A 1 86 ? -18 -9.57 1.566 1 98.69 86 GLU A N 1
ATOM 656 C CA . GLU A 1 86 ? -19.406 -9.398 1.933 1 98.69 86 GLU A CA 1
ATOM 657 C C . GLU A 1 86 ? -19.859 -7.965 1.712 1 98.69 86 GLU A C 1
ATOM 659 O O . GLU A 1 86 ? -21.047 -7.715 1.458 1 98.69 86 GLU A O 1
ATOM 664 N N . GLN A 1 87 ? -18.953 -7.031 1.724 1 98.25 87 GLN A N 1
ATOM 665 C CA . GLN A 1 87 ? -19.281 -5.629 1.509 1 98.25 87 GLN A CA 1
ATOM 666 C C . GLN A 1 87 ? -19.531 -5.34 0.032 1 98.25 87 GLN A C 1
ATOM 668 O O . GLN A 1 87 ? -20.125 -4.32 -0.314 1 98.25 87 GLN A O 1
ATOM 673 N N . PHE A 1 88 ? -19.047 -6.25 -0.801 1 98.56 88 PHE A N 1
ATOM 674 C CA . PHE A 1 88 ? -19.172 -6.051 -2.24 1 98.56 88 PHE A CA 1
ATOM 675 C C . PHE A 1 88 ? -19.719 -7.305 -2.916 1 98.56 88 PHE A C 1
ATOM 677 O O . PHE A 1 88 ? -19.031 -7.926 -3.729 1 98.56 88 PHE A O 1
ATOM 684 N N . PRO A 1 89 ? -20.969 -7.59 -2.705 1 98.38 89 PRO A N 1
ATOM 685 C CA . PRO A 1 89 ? -21.531 -8.844 -3.213 1 98.38 89 PRO A CA 1
ATOM 686 C C . PRO A 1 89 ? -21.547 -8.914 -4.738 1 98.38 89 PRO A C 1
ATOM 688 O O . PRO A 1 89 ? -21.609 -10 -5.312 1 98.38 89 PRO A O 1
ATOM 691 N N . ILE A 1 90 ? -21.453 -7.789 -5.43 1 98.62 90 ILE A N 1
ATOM 692 C CA . ILE A 1 90 ? -21.531 -7.773 -6.887 1 98.62 90 ILE A CA 1
ATOM 693 C C . ILE A 1 90 ? -20.219 -8.266 -7.48 1 98.62 90 ILE A C 1
ATOM 695 O O . ILE A 1 90 ? -20.172 -8.711 -8.633 1 98.62 90 ILE A O 1
ATOM 699 N N . ILE A 1 91 ? -19.125 -8.195 -6.727 1 98.88 91 ILE A N 1
ATOM 700 C CA . ILE A 1 91 ? -17.828 -8.648 -7.215 1 98.88 91 ILE A CA 1
ATOM 701 C C . ILE A 1 91 ? -17.734 -10.164 -7.105 1 98.88 91 ILE A C 1
ATOM 703 O O . ILE A 1 91 ? -18.047 -10.742 -6.055 1 98.88 91 ILE A O 1
ATOM 707 N N . SER A 1 92 ? -17.391 -10.797 -8.164 1 98.81 92 SER A N 1
ATOM 708 C CA . SER A 1 92 ? -17.203 -12.242 -8.094 1 98.81 92 SER A CA 1
ATOM 709 C C . SER A 1 92 ? -16.016 -12.609 -7.211 1 98.81 92 SER A C 1
ATOM 711 O O . SER A 1 92 ? -15.117 -11.797 -7.004 1 98.81 92 SER A O 1
ATOM 713 N N . TYR A 1 93 ? -16.047 -13.812 -6.629 1 98.88 93 TYR A N 1
ATOM 714 C CA . TYR A 1 93 ? -14.883 -14.312 -5.895 1 98.88 93 TYR A CA 1
ATOM 715 C C . TYR A 1 93 ? -13.672 -14.43 -6.809 1 98.88 93 TYR A C 1
ATOM 717 O O . TYR A 1 93 ? -12.531 -14.219 -6.371 1 98.88 93 TYR A O 1
ATOM 725 N N . ALA A 1 94 ? -13.922 -14.766 -8.07 1 98.81 94 ALA A N 1
ATOM 726 C CA . ALA A 1 94 ? -12.867 -14.875 -9.078 1 98.81 94 ALA A CA 1
ATOM 727 C C . ALA A 1 94 ? -12.086 -13.562 -9.195 1 98.81 94 ALA A C 1
ATOM 729 O O . ALA A 1 94 ? -10.867 -13.547 -9.055 1 98.81 94 ALA A O 1
ATOM 730 N N . ASP A 1 95 ? -12.797 -12.508 -9.375 1 98.88 95 ASP A N 1
ATOM 731 C CA . ASP A 1 95 ? -12.164 -11.188 -9.461 1 98.88 95 ASP A CA 1
ATOM 732 C C . ASP A 1 95 ? -11.539 -10.789 -8.133 1 98.88 95 ASP A C 1
ATOM 734 O O . ASP A 1 95 ? -10.438 -10.234 -8.102 1 98.88 95 ASP A O 1
ATOM 738 N N . PHE A 1 96 ? -12.188 -11.109 -7.062 1 98.94 96 PHE A N 1
ATOM 739 C CA . PHE A 1 96 ? -11.789 -10.602 -5.754 1 98.94 96 PHE A CA 1
ATOM 740 C C . PHE A 1 96 ? -10.453 -11.203 -5.328 1 98.94 96 PHE A C 1
ATOM 742 O O . PHE A 1 96 ? -9.586 -10.5 -4.816 1 98.94 96 PHE A O 1
ATOM 749 N N . TYR A 1 97 ? -10.273 -12.484 -5.52 1 98.94 97 TYR A N 1
ATOM 750 C CA . TYR A 1 97 ? -9.016 -13.125 -5.137 1 98.94 97 TYR A CA 1
ATOM 751 C C . TYR A 1 97 ? -7.863 -12.617 -5.988 1 98.94 97 TYR A C 1
ATOM 753 O O . TYR A 1 97 ? -6.754 -12.414 -5.488 1 98.94 97 TYR A O 1
ATOM 761 N N . GLN A 1 98 ? -8.117 -12.422 -7.266 1 98.94 98 GLN A N 1
ATOM 762 C CA . GLN A 1 98 ? -7.062 -11.898 -8.125 1 98.94 98 GLN A CA 1
ATOM 763 C C . GLN A 1 98 ? -6.742 -10.445 -7.77 1 98.94 98 GLN A C 1
ATOM 765 O O . GLN A 1 98 ? -5.578 -10.039 -7.816 1 98.94 98 GLN A O 1
ATOM 770 N N . LEU A 1 99 ? -7.754 -9.688 -7.406 1 98.94 99 LEU A N 1
ATOM 771 C CA . LEU A 1 99 ? -7.551 -8.305 -6.965 1 98.94 99 LEU A CA 1
ATOM 772 C C . LEU A 1 99 ? -6.664 -8.258 -5.727 1 98.94 99 LEU A C 1
ATOM 774 O O . LEU A 1 99 ? -5.77 -7.414 -5.633 1 98.94 99 LEU A O 1
ATOM 778 N N . ALA A 1 100 ? -6.887 -9.188 -4.801 1 98.94 100 AL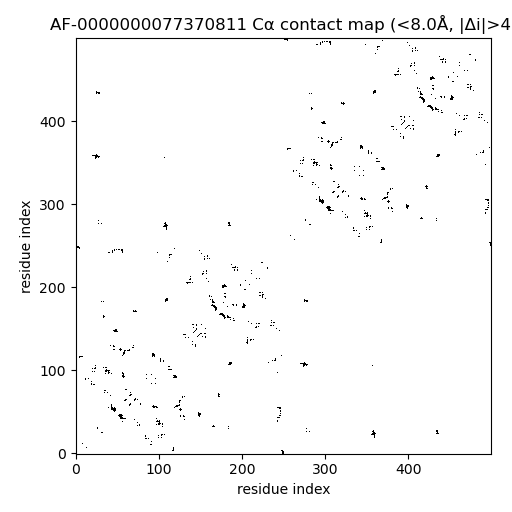A A N 1
ATOM 779 C CA . ALA A 1 100 ? -6.074 -9.258 -3.59 1 98.94 100 ALA A CA 1
ATOM 780 C C . ALA A 1 100 ? -4.598 -9.453 -3.934 1 98.94 100 ALA A C 1
ATOM 782 O O . ALA A 1 100 ? -3.725 -8.844 -3.309 1 98.94 100 ALA A O 1
ATOM 783 N N . GLY A 1 101 ? -4.348 -10.258 -4.934 1 98.88 101 GLY A N 1
ATOM 784 C CA . GLY A 1 101 ? -2.977 -10.508 -5.348 1 98.88 101 GLY A CA 1
ATOM 785 C C . GLY A 1 101 ? -2.291 -9.289 -5.926 1 98.88 101 GLY A C 1
ATOM 786 O O . GLY A 1 101 ? -1.152 -8.977 -5.57 1 98.88 101 GLY A O 1
ATOM 787 N N . VAL A 1 102 ? -2.973 -8.586 -6.863 1 98.81 102 VAL A N 1
ATOM 788 C CA . VAL A 1 102 ? -2.354 -7.43 -7.504 1 98.81 102 VAL A CA 1
ATOM 789 C C . VAL A 1 102 ? -2.141 -6.32 -6.477 1 98.81 102 VAL A C 1
ATOM 791 O O . VAL A 1 102 ? -1.119 -5.629 -6.504 1 98.81 102 VAL A O 1
ATOM 794 N N . VAL A 1 103 ? -3.062 -6.156 -5.523 1 98.94 103 VAL A N 1
ATOM 795 C CA . VAL A 1 103 ? -2.936 -5.152 -4.469 1 98.94 103 VAL A CA 1
ATOM 796 C C . VAL A 1 103 ? -1.759 -5.504 -3.562 1 98.94 103 VAL A C 1
ATOM 798 O O . VAL A 1 103 ? -0.983 -4.625 -3.174 1 98.94 103 VAL A O 1
ATOM 801 N N . ALA A 1 104 ? -1.602 -6.758 -3.256 1 98.94 104 ALA A N 1
ATOM 802 C CA . ALA A 1 104 ? -0.511 -7.211 -2.395 1 98.94 104 ALA A CA 1
ATOM 803 C C . ALA A 1 104 ? 0.845 -6.832 -2.984 1 98.94 104 ALA A C 1
ATOM 805 O O . ALA A 1 104 ? 1.702 -6.289 -2.287 1 98.94 104 ALA A O 1
ATOM 806 N N . VAL A 1 105 ? 1.01 -7.043 -4.262 1 98.94 105 VAL A N 1
ATOM 807 C CA . VAL A 1 105 ? 2.268 -6.738 -4.938 1 98.94 105 VAL A CA 1
ATOM 808 C C . VAL A 1 105 ? 2.512 -5.23 -4.922 1 98.94 105 VAL A C 1
ATOM 810 O O . VAL A 1 105 ? 3.605 -4.777 -4.578 1 98.94 105 VAL A O 1
ATOM 813 N N . GLU A 1 106 ? 1.501 -4.52 -5.207 1 98.81 106 GLU A N 1
ATOM 814 C CA . GLU A 1 106 ? 1.631 -3.068 -5.312 1 98.81 106 GLU A CA 1
ATOM 815 C C . GLU A 1 106 ? 2.014 -2.449 -3.973 1 98.81 106 GLU A C 1
ATOM 817 O O . GLU A 1 106 ? 2.967 -1.673 -3.891 1 98.81 106 GLU A O 1
ATOM 822 N N . VAL A 1 107 ? 1.401 -2.834 -2.867 1 98.81 107 VAL A N 1
ATOM 823 C CA . VAL A 1 107 ? 1.533 -2.115 -1.604 1 98.81 107 VAL A CA 1
ATOM 824 C C . VAL A 1 107 ? 2.832 -2.523 -0.91 1 98.81 107 VAL A C 1
ATOM 826 O O . VAL A 1 107 ? 3.246 -1.892 0.065 1 98.81 107 VAL A O 1
ATOM 829 N N . THR A 1 108 ? 3.492 -3.514 -1.464 1 98.88 108 THR A N 1
ATOM 830 C CA . THR A 1 108 ? 4.746 -3.941 -0.852 1 98.88 108 THR A CA 1
ATOM 831 C C . THR A 1 108 ? 5.941 -3.475 -1.681 1 98.88 108 THR A C 1
ATOM 833 O O . THR A 1 108 ? 7.078 -3.854 -1.405 1 98.88 108 THR A O 1
ATOM 836 N N . GLY A 1 109 ? 5.676 -2.727 -2.736 1 98.81 109 GLY A N 1
ATOM 837 C CA . GLY A 1 109 ? 6.777 -2.09 -3.438 1 98.81 109 GLY A CA 1
ATOM 838 C C . GLY A 1 109 ? 7.012 -2.658 -4.824 1 98.81 109 GLY A C 1
ATOM 839 O O . GLY A 1 109 ? 7.922 -2.223 -5.535 1 98.81 109 GLY A O 1
ATOM 840 N N . GLY A 1 110 ? 6.191 -3.592 -5.27 1 98.81 110 GLY A N 1
ATOM 841 C CA . GLY A 1 110 ? 6.301 -4.176 -6.598 1 98.81 110 GLY A CA 1
ATOM 842 C C . GLY A 1 110 ? 5.672 -3.316 -7.68 1 98.81 110 GLY A C 1
ATOM 843 O O . GLY A 1 110 ? 5.285 -2.176 -7.426 1 98.81 110 GLY A O 1
ATOM 844 N N . PRO A 1 111 ? 5.652 -3.879 -8.867 1 98.62 111 PRO A N 1
ATOM 845 C CA . PRO A 1 111 ? 5.055 -3.131 -9.969 1 98.62 111 PRO A CA 1
ATOM 846 C C . PRO A 1 111 ? 3.529 -3.07 -9.891 1 98.62 111 PRO A C 1
ATOM 848 O O . PRO A 1 111 ? 2.906 -3.941 -9.273 1 98.62 111 PRO A O 1
ATOM 851 N N . GLU A 1 112 ? 2.959 -2.031 -10.43 1 97.88 112 GLU A N 1
ATOM 852 C CA . GLU A 1 112 ? 1.516 -2.004 -10.648 1 97.88 112 GLU A CA 1
ATOM 853 C C . GLU A 1 112 ? 1.109 -2.951 -11.773 1 97.88 112 GLU A C 1
ATOM 855 O O . GLU A 1 112 ? 1.616 -2.85 -12.891 1 97.88 112 GLU A O 1
ATOM 860 N N . ILE A 1 113 ? 0.281 -3.865 -11.477 1 98.56 113 ILE A N 1
ATOM 861 C CA . ILE A 1 113 ? -0.206 -4.836 -12.445 1 98.56 113 ILE A CA 1
ATOM 862 C C . ILE A 1 113 ? -1.625 -4.473 -12.875 1 98.56 113 ILE A C 1
ATOM 864 O O . ILE A 1 113 ? -2.508 -4.289 -12.039 1 98.56 113 ILE A O 1
ATOM 868 N N . PRO A 1 114 ? -1.815 -4.281 -14.195 1 97.62 114 PRO A N 1
ATOM 869 C CA . PRO A 1 114 ? -3.184 -4 -14.633 1 97.62 114 PRO A CA 1
ATOM 870 C C . PRO A 1 114 ? -4.176 -5.074 -14.195 1 97.62 114 PRO A C 1
ATOM 872 O O . PRO A 1 114 ? -3.848 -6.262 -14.188 1 97.62 114 PRO A O 1
ATOM 875 N N . PHE A 1 115 ? -5.332 -4.68 -13.82 1 98.31 115 PHE A N 1
ATOM 876 C CA . PHE A 1 115 ? -6.41 -5.57 -13.414 1 98.31 115 PHE A CA 1
ATOM 877 C C . PHE A 1 115 ? -7.645 -5.367 -14.289 1 98.31 115 PHE A C 1
ATOM 879 O O . PHE A 1 115 ? -8.227 -4.281 -14.305 1 98.31 115 PHE A O 1
ATOM 886 N N . HIS A 1 116 ? -8.047 -6.34 -14.992 1 98 116 HIS A N 1
ATOM 887 C CA . HIS A 1 116 ? -9.266 -6.336 -15.797 1 98 116 HIS A CA 1
ATOM 888 C C . HIS A 1 116 ? -10.352 -7.188 -15.156 1 98 116 HIS A C 1
ATOM 890 O O . HIS A 1 116 ? -10.242 -8.414 -15.102 1 98 116 HIS A O 1
ATOM 896 N N . PRO A 1 117 ? -11.43 -6.551 -14.727 1 98.31 117 PRO A N 1
ATOM 897 C CA . PRO A 1 117 ? -12.492 -7.301 -14.055 1 98.31 117 PRO A CA 1
ATOM 898 C C . PRO A 1 117 ? -13.414 -8.023 -15.031 1 98.31 117 PRO A C 1
ATOM 900 O O . PRO A 1 117 ? -13.391 -7.742 -16.234 1 98.31 117 PRO A O 1
ATOM 903 N N . GLY A 1 118 ? -14.219 -8.922 -14.438 1 97.94 118 GLY A N 1
ATOM 904 C CA . GLY A 1 118 ? -15.242 -9.586 -15.234 1 97.94 118 GLY A CA 1
ATOM 905 C C . GLY A 1 118 ? -15.133 -11.102 -15.203 1 97.94 118 GLY A C 1
ATOM 906 O O . GLY A 1 118 ? -15.844 -11.797 -15.922 1 97.94 118 GLY A O 1
ATOM 907 N N . ARG A 1 119 ? -14.266 -11.68 -14.406 1 98.06 119 ARG A N 1
ATOM 908 C CA . ARG A 1 119 ? -14.172 -13.133 -14.266 1 98.06 119 ARG A CA 1
ATOM 909 C C . ARG A 1 119 ? -15.445 -13.703 -13.656 1 98.06 119 ARG A C 1
ATOM 911 O O . ARG A 1 119 ? -16.031 -13.102 -12.75 1 98.06 119 ARG A O 1
ATOM 918 N N . GLU A 1 120 ? -15.789 -14.805 -14.07 1 96.31 120 GLU A N 1
ATOM 919 C CA . GLU A 1 120 ? -16.953 -15.484 -13.516 1 96.31 120 GLU A CA 1
ATOM 920 C C . GLU A 1 120 ? -16.547 -16.5 -12.453 1 96.31 120 GLU A C 1
ATOM 922 O O . GLU A 1 120 ? -15.469 -17.094 -12.539 1 96.31 120 GLU A O 1
ATOM 927 N N . ASP A 1 121 ? -17.375 -16.688 -11.477 1 98.06 121 ASP A N 1
ATOM 928 C CA . ASP A 1 121 ? -17.219 -17.797 -10.547 1 98.06 121 ASP A CA 1
ATOM 929 C C . ASP A 1 121 ? -17.672 -19.125 -11.188 1 98.06 121 ASP A C 1
ATOM 931 O O . ASP A 1 121 ? -18.828 -19.266 -11.555 1 98.06 121 ASP A O 1
ATOM 935 N N . LYS A 1 122 ? -16.75 -20.031 -11.281 1 97.38 122 LYS A N 1
ATOM 936 C CA . LYS A 1 122 ? -17.094 -21.344 -11.812 1 97.38 122 LYS A CA 1
ATOM 937 C C . LYS A 1 122 ? -17.422 -22.312 -10.688 1 97.38 122 LYS A C 1
ATOM 939 O O . LYS A 1 122 ? -16.969 -22.141 -9.555 1 97.38 122 LYS A O 1
ATOM 944 N N . PRO A 1 123 ? -18.172 -23.312 -10.969 1 95.75 123 PRO A N 1
ATOM 945 C CA . PRO A 1 123 ? -18.703 -24.141 -9.898 1 95.75 123 PRO A CA 1
ATOM 946 C C . PRO A 1 123 ? -17.719 -25.219 -9.438 1 95.75 123 PRO A C 1
ATOM 948 O O . PRO A 1 123 ? -17.75 -25.625 -8.273 1 95.75 123 PRO A O 1
ATOM 951 N N . GLU A 1 124 ? -16.844 -25.719 -10.297 1 94.81 124 GLU A N 1
ATOM 952 C CA . GLU A 1 124 ? -16.062 -26.906 -9.984 1 94.81 124 GLU A CA 1
ATOM 953 C C . GLU A 1 124 ? -14.609 -26.562 -9.703 1 94.81 124 GLU A C 1
ATOM 955 O O . GLU A 1 124 ? -13.945 -25.922 -10.523 1 94.81 124 GLU A O 1
ATOM 960 N N . PRO A 1 125 ? -14.133 -27.047 -8.594 1 97.06 125 PRO A N 1
ATOM 961 C CA . PRO A 1 125 ? -12.703 -26.906 -8.336 1 97.06 125 PRO A CA 1
ATOM 962 C C . PRO A 1 125 ? -11.844 -27.734 -9.289 1 97.06 125 PRO A C 1
ATOM 964 O O . PRO A 1 125 ? -12.32 -28.703 -9.867 1 97.06 125 PRO A O 1
ATOM 967 N N . PRO A 1 126 ? -10.633 -27.297 -9.508 1 97.12 126 PRO A N 1
ATOM 968 C CA . PRO A 1 126 ? -9.719 -28.109 -10.312 1 97.12 126 PRO A CA 1
ATOM 969 C C . PRO A 1 126 ? -9.32 -29.406 -9.617 1 97.12 126 PRO A C 1
ATOM 971 O O . PRO A 1 126 ? -9.469 -29.531 -8.398 1 97.12 126 PRO A O 1
ATOM 974 N N . PRO A 1 127 ? -8.859 -30.422 -10.438 1 96.06 127 PRO A N 1
ATOM 975 C CA . PRO A 1 127 ? -8.281 -31.609 -9.789 1 96.06 127 PRO A CA 1
ATOM 976 C C . PRO A 1 127 ? -7.02 -31.281 -9 1 96.06 127 PRO A C 1
ATOM 978 O O . PRO A 1 127 ? -6.316 -30.312 -9.305 1 96.06 127 PRO A O 1
ATOM 981 N N . GLU A 1 128 ? -6.809 -32 -7.93 1 96.31 128 GLU A N 1
ATOM 982 C CA . GLU A 1 128 ? -5.594 -31.828 -7.133 1 96.31 128 GLU A CA 1
ATOM 983 C C . GLU A 1 128 ? -4.352 -32.188 -7.945 1 96.31 128 GLU A C 1
ATOM 985 O O . GLU A 1 128 ? -4.41 -33.031 -8.852 1 96.31 128 GLU A O 1
ATOM 990 N N . GLY A 1 129 ? -3.246 -31.516 -7.645 1 96.19 129 GLY A N 1
ATOM 991 C CA . GLY A 1 129 ? -1.967 -31.891 -8.219 1 96.19 129 GLY A CA 1
ATOM 992 C C . GLY A 1 129 ? -1.556 -31.031 -9.391 1 96.19 129 GLY A C 1
ATOM 993 O O . GLY A 1 129 ? -0.616 -31.359 -10.117 1 96.19 129 GLY A O 1
ATOM 994 N N . ARG A 1 130 ? -2.227 -29.906 -9.609 1 97.62 130 ARG A N 1
ATOM 995 C CA . ARG A 1 130 ? -1.938 -29.078 -10.781 1 97.62 130 ARG A CA 1
ATOM 996 C C . ARG A 1 130 ? -0.988 -27.938 -10.43 1 97.62 130 ARG A C 1
ATOM 998 O O . ARG A 1 130 ? -0.567 -27.188 -11.305 1 97.62 130 ARG A O 1
ATOM 1005 N N . LEU A 1 131 ? -0.675 -27.734 -9.156 1 97.88 131 LEU A N 1
ATOM 1006 C CA . LEU A 1 131 ? 0.246 -26.703 -8.711 1 97.88 131 LEU A CA 1
ATOM 1007 C C . LEU A 1 131 ? 1.679 -27.219 -8.68 1 97.88 131 LEU A C 1
ATOM 1009 O O . LEU A 1 131 ? 1.904 -28.422 -8.555 1 97.88 131 LEU A O 1
ATOM 1013 N N . PRO A 1 132 ? 2.65 -26.328 -8.844 1 96.5 132 PRO A N 1
ATOM 1014 C CA . PRO A 1 132 ? 4.051 -26.75 -8.805 1 96.5 132 PRO A CA 1
ATOM 1015 C C . PRO A 1 132 ? 4.441 -27.391 -7.473 1 96.5 132 PRO A C 1
ATOM 1017 O O . PRO A 1 132 ? 3.939 -26.984 -6.422 1 96.5 132 PRO A O 1
ATOM 1020 N N . ASP A 1 133 ? 5.332 -28.375 -7.609 1 95.44 133 ASP A N 1
ATOM 1021 C CA . ASP A 1 133 ? 5.902 -29.078 -6.461 1 95.44 133 ASP A CA 1
ATOM 1022 C C . ASP A 1 133 ? 7.289 -28.531 -6.125 1 95.44 133 ASP A C 1
ATOM 1024 O O . ASP A 1 133 ? 8.219 -28.656 -6.926 1 95.44 133 ASP A O 1
ATOM 1028 N N . ALA A 1 134 ? 7.488 -28.047 -4.93 1 94.31 134 ALA A N 1
ATOM 1029 C CA . ALA A 1 134 ? 8.695 -27.344 -4.496 1 94.31 134 ALA A CA 1
ATOM 1030 C C . ALA A 1 134 ? 9.891 -28.281 -4.453 1 94.31 134 ALA A C 1
ATOM 1032 O O . ALA A 1 134 ? 11.039 -27.844 -4.398 1 94.31 134 ALA A O 1
ATOM 1033 N N . THR A 1 135 ? 9.664 -29.578 -4.434 1 95.44 135 THR A N 1
ATOM 1034 C CA . THR A 1 135 ? 10.742 -30.547 -4.281 1 95.44 135 THR A CA 1
ATOM 1035 C C . THR A 1 135 ? 11.242 -31.016 -5.641 1 95.44 135 THR A C 1
ATOM 1037 O O . THR A 1 135 ? 12.18 -31.812 -5.723 1 95.44 135 THR A O 1
ATOM 1040 N N . LYS A 1 136 ? 10.664 -30.562 -6.711 1 95.44 136 LYS A N 1
ATOM 1041 C CA . LYS A 1 136 ? 11.008 -31.031 -8.047 1 95.44 136 LYS A CA 1
ATOM 1042 C C . LYS A 1 136 ? 11.766 -29.953 -8.836 1 95.44 136 LYS A C 1
ATOM 1044 O O . LYS A 1 136 ? 11.883 -28.828 -8.375 1 95.44 136 LYS A O 1
ATOM 1049 N N . GLY A 1 137 ? 12.234 -30.344 -10.031 1 95.06 137 GLY A N 1
ATOM 1050 C CA . GLY A 1 137 ? 13.156 -29.484 -10.75 1 95.06 137 GLY A CA 1
ATOM 1051 C C . GLY A 1 137 ? 12.578 -28.922 -12.039 1 95.06 137 GLY A C 1
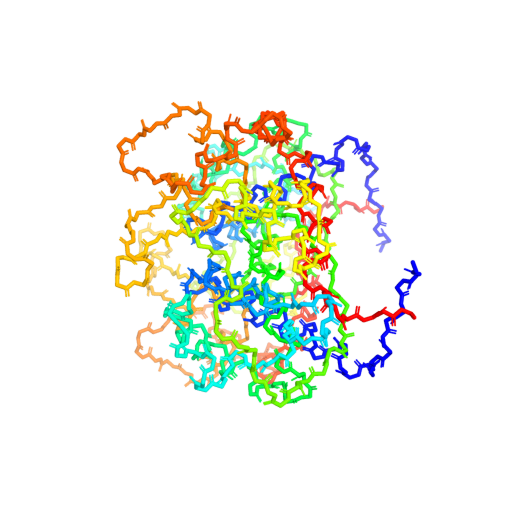ATOM 1052 O O . GLY A 1 137 ? 11.375 -28.688 -12.133 1 95.06 137 GLY A O 1
ATOM 1053 N N . CYS A 1 138 ? 13.445 -28.672 -12.977 1 96.88 138 CYS A N 1
ATOM 1054 C CA . CYS A 1 138 ? 13.148 -27.891 -14.18 1 96.88 138 CYS A CA 1
ATOM 1055 C C . CYS A 1 138 ? 12.117 -28.609 -15.047 1 96.88 138 CYS A C 1
ATOM 1057 O O . CYS A 1 138 ? 11.227 -27.969 -15.617 1 96.88 138 CYS A O 1
ATOM 1059 N N . ASP A 1 139 ? 12.281 -29.922 -15.141 1 97.31 139 ASP A N 1
ATOM 1060 C CA . ASP A 1 139 ? 11.336 -30.656 -15.977 1 97.31 139 ASP A CA 1
ATOM 1061 C C . ASP A 1 139 ? 9.914 -30.531 -15.438 1 97.31 139 ASP A C 1
ATOM 1063 O O . ASP A 1 139 ? 8.961 -30.359 -16.203 1 97.31 139 ASP A O 1
ATOM 1067 N N . HIS A 1 140 ? 9.836 -30.641 -14.18 1 97.69 140 HIS A N 1
ATOM 1068 C CA . HIS A 1 140 ? 8.531 -30.484 -13.555 1 97.69 140 HIS A CA 1
ATOM 1069 C C . HIS A 1 140 ? 7.992 -29.078 -13.734 1 97.69 140 HIS A C 1
ATOM 1071 O O . HIS A 1 140 ? 6.809 -28.891 -14.031 1 97.69 140 HIS A O 1
ATOM 1077 N N . LEU A 1 141 ? 8.82 -28.062 -13.547 1 97.94 141 LEU A N 1
ATOM 1078 C CA . LEU A 1 141 ? 8.406 -26.672 -13.742 1 97.94 141 LEU A CA 1
ATOM 1079 C C . LEU A 1 141 ? 7.883 -26.453 -15.156 1 97.94 141 LEU A C 1
ATOM 1081 O O . LEU A 1 141 ? 6.832 -25.844 -15.344 1 97.94 141 LEU A O 1
ATOM 1085 N N . ARG A 1 142 ? 8.531 -27.016 -16.125 1 98.25 142 ARG A N 1
ATOM 1086 C CA . ARG A 1 142 ? 8.094 -26.844 -17.516 1 98.25 142 ARG A CA 1
ATOM 1087 C C . ARG A 1 142 ? 6.801 -27.609 -17.766 1 98.25 142 ARG A C 1
ATOM 1089 O O . ARG A 1 142 ? 5.953 -27.172 -18.547 1 98.25 142 ARG A O 1
ATOM 1096 N N . GLN A 1 143 ? 6.699 -28.781 -17.141 1 98.25 143 GLN A N 1
ATOM 1097 C CA . GLN A 1 143 ? 5.445 -29.516 -17.281 1 98.25 143 GLN A CA 1
ATOM 1098 C C . GLN A 1 143 ? 4.266 -28.688 -16.766 1 98.25 143 GLN A C 1
ATOM 1100 O O . GLN A 1 143 ? 3.219 -28.625 -17.422 1 98.25 143 GLN A O 1
ATOM 1105 N N . VAL A 1 144 ? 4.418 -28.031 -15.633 1 98.31 144 VAL A N 1
ATOM 1106 C CA . VAL A 1 144 ? 3.33 -27.297 -14.984 1 98.31 144 VAL A CA 1
ATOM 1107 C C . VAL A 1 144 ? 3.111 -25.969 -15.695 1 98.31 144 VAL A C 1
ATOM 1109 O O . VAL A 1 144 ? 1.999 -25.656 -16.125 1 98.31 144 VAL A O 1
ATOM 1112 N N . PHE A 1 145 ? 4.129 -25.188 -15.945 1 98.62 145 PHE A N 1
ATOM 1113 C CA . PHE A 1 145 ? 3.979 -23.812 -16.391 1 98.62 145 PHE A CA 1
ATOM 1114 C C . PHE A 1 145 ? 3.84 -23.75 -17.906 1 98.62 145 PHE A C 1
ATOM 1116 O O . PHE A 1 145 ? 3.037 -22.984 -18.438 1 98.62 145 PHE A O 1
ATOM 1123 N N . VAL A 1 146 ? 4.613 -24.562 -18.578 1 98.31 146 VAL A N 1
ATOM 1124 C CA . VAL A 1 146 ? 4.621 -24.453 -20.031 1 98.31 146 VAL A CA 1
ATOM 1125 C C . VAL A 1 146 ? 3.572 -25.406 -20.625 1 98.31 146 VAL A C 1
ATOM 1127 O O . VAL A 1 146 ? 2.643 -24.953 -21.297 1 98.31 146 VAL A O 1
ATOM 1130 N N . THR A 1 147 ? 3.695 -26.641 -20.328 1 98.44 147 THR A N 1
ATOM 1131 C CA . THR A 1 147 ? 2.811 -27.641 -20.922 1 98.44 147 THR A CA 1
ATOM 1132 C C . THR A 1 147 ? 1.383 -27.469 -20.422 1 98.44 147 THR A C 1
ATOM 1134 O O . THR A 1 147 ? 0.438 -27.406 -21.203 1 98.44 147 THR A O 1
ATOM 1137 N N . GLN A 1 148 ? 1.185 -27.328 -19.141 1 98.5 148 GLN A N 1
ATOM 1138 C CA . GLN A 1 148 ? -0.151 -27.281 -18.547 1 98.5 148 GLN A CA 1
ATOM 1139 C C . GLN A 1 148 ? -0.757 -25.891 -18.672 1 98.5 148 GLN A C 1
ATOM 1141 O O . GLN A 1 148 ? -1.862 -25.734 -19.188 1 98.5 148 GLN A O 1
ATOM 1146 N N . MET A 1 149 ? -0.073 -24.812 -18.281 1 98.25 149 MET A N 1
ATOM 1147 C CA . MET A 1 149 ? -0.658 -23.484 -18.172 1 98.25 149 MET A CA 1
ATOM 1148 C C . MET A 1 149 ? -0.491 -22.703 -19.469 1 98.25 149 MET A C 1
ATOM 1150 O O . MET A 1 149 ? -1.158 -21.688 -19.688 1 98.25 149 MET A O 1
ATOM 1154 N N . GLY A 1 150 ? 0.451 -23.156 -20.344 1 97.88 150 GLY A N 1
ATOM 1155 C CA . GLY A 1 150 ? 0.684 -22.453 -21.594 1 97.88 150 GLY A CA 1
ATOM 1156 C C . GLY A 1 150 ? 1.544 -21.219 -21.438 1 97.88 150 GLY A C 1
ATOM 1157 O O . GLY A 1 150 ? 1.425 -20.266 -22.219 1 97.88 150 GLY A O 1
ATOM 1158 N N . LEU A 1 151 ? 2.408 -21.188 -20.422 1 98.38 151 LEU A N 1
ATOM 1159 C CA . LEU A 1 151 ? 3.326 -20.078 -20.188 1 98.38 151 LEU A CA 1
ATOM 1160 C C . LEU A 1 151 ? 4.703 -20.391 -20.766 1 98.38 151 LEU A C 1
ATOM 1162 O O . LEU A 1 151 ? 4.844 -21.266 -21.625 1 98.38 151 LEU A O 1
ATOM 1166 N N . SER A 1 152 ? 5.664 -19.547 -20.5 1 98.56 152 SER A N 1
ATOM 1167 C CA . SER A 1 152 ? 6.992 -19.703 -21.094 1 98.56 152 SER A CA 1
ATOM 1168 C C . SER A 1 152 ? 8.062 -19.859 -20 1 98.56 152 SER A C 1
ATOM 1170 O O . SER A 1 152 ? 7.781 -19.672 -18.828 1 98.56 152 SER A O 1
ATOM 1172 N N . ASP A 1 153 ? 9.273 -20.172 -20.453 1 98.31 153 ASP A N 1
ATOM 1173 C CA . ASP A 1 153 ? 10.414 -20.234 -19.531 1 98.31 153 ASP A CA 1
ATOM 1174 C C . ASP A 1 153 ? 10.617 -18.906 -18.812 1 98.31 153 ASP A C 1
ATOM 1176 O O . ASP A 1 153 ? 10.883 -18.875 -17.609 1 98.31 153 ASP A O 1
ATOM 1180 N N . LYS A 1 154 ? 10.5 -17.875 -19.547 1 98.75 154 LYS A N 1
ATOM 1181 C CA . LYS A 1 154 ? 10.641 -16.547 -18.938 1 98.75 154 LYS A CA 1
ATOM 1182 C C . LYS A 1 154 ? 9.602 -16.328 -17.844 1 98.75 154 LYS A C 1
ATOM 1184 O O . LYS A 1 154 ? 9.914 -15.766 -16.797 1 98.75 154 LYS A O 1
ATOM 1189 N N . ASP A 1 155 ? 8.391 -16.766 -18.109 1 98.75 155 ASP A N 1
ATOM 1190 C CA . ASP A 1 155 ? 7.332 -16.625 -17.125 1 98.75 155 ASP A CA 1
ATOM 1191 C C . ASP A 1 155 ? 7.656 -17.422 -15.852 1 98.75 155 ASP A C 1
ATOM 1193 O O . ASP A 1 155 ? 7.379 -16.953 -14.742 1 98.75 155 ASP A O 1
ATOM 1197 N N . ILE A 1 156 ? 8.219 -18.625 -16.016 1 98.69 156 ILE A N 1
ATOM 1198 C CA . ILE A 1 156 ? 8.594 -19.453 -14.867 1 98.69 156 ILE A CA 1
ATOM 1199 C C . ILE A 1 156 ? 9.516 -18.672 -13.945 1 98.69 156 ILE A C 1
ATOM 1201 O O . ILE A 1 156 ? 9.258 -18.547 -12.742 1 98.69 156 ILE A O 1
ATOM 1205 N N . VAL A 1 157 ? 10.539 -18.094 -14.508 1 98.88 157 VAL A N 1
ATOM 1206 C CA . VAL A 1 157 ? 11.555 -17.422 -13.703 1 98.88 157 VAL A CA 1
ATOM 1207 C C . VAL A 1 157 ? 10.984 -16.141 -13.102 1 98.88 157 VAL A C 1
ATOM 1209 O O . VAL A 1 157 ? 11.148 -15.875 -11.914 1 98.88 157 VAL A O 1
ATOM 1212 N N . ALA A 1 158 ? 10.281 -15.336 -13.898 1 98.88 158 ALA A N 1
ATOM 1213 C CA . ALA A 1 158 ? 9.711 -14.078 -13.422 1 98.88 158 ALA A CA 1
ATOM 1214 C C . ALA A 1 158 ? 8.734 -14.312 -12.273 1 98.88 158 ALA A C 1
ATOM 1216 O O . ALA A 1 158 ? 8.805 -13.641 -11.242 1 98.88 158 ALA A O 1
ATOM 1217 N N . LEU A 1 159 ? 7.867 -15.305 -12.43 1 98.81 159 LEU A N 1
ATOM 1218 C CA . LEU A 1 159 ? 6.844 -15.578 -11.422 1 98.81 159 LEU A CA 1
ATOM 1219 C C . LEU A 1 159 ? 7.473 -16.141 -10.148 1 98.81 159 LEU A C 1
ATOM 1221 O O . LEU A 1 159 ? 6.941 -15.938 -9.055 1 98.81 159 LEU A O 1
ATOM 1225 N N . SER A 1 160 ? 8.633 -16.859 -10.281 1 98.5 160 SER A N 1
ATOM 1226 C CA . SER A 1 160 ? 9.336 -17.344 -9.102 1 98.5 160 SER A CA 1
ATOM 1227 C C . SER A 1 160 ? 9.797 -16.188 -8.211 1 98.5 160 SER A C 1
ATOM 1229 O O . SER A 1 160 ? 10.016 -16.375 -7.016 1 98.5 160 SER A O 1
ATOM 1231 N N . GLY A 1 161 ? 9.914 -15 -8.836 1 98.69 161 GLY A N 1
ATOM 1232 C CA . GLY A 1 161 ? 10.336 -13.82 -8.094 1 98.69 161 GLY A CA 1
ATOM 1233 C C . GLY A 1 161 ? 9.352 -13.414 -7.016 1 98.69 161 GLY A C 1
ATOM 1234 O O . GLY A 1 161 ? 9.703 -12.656 -6.105 1 98.69 161 GLY A O 1
ATOM 1235 N N . ALA A 1 162 ? 8.117 -13.914 -7.094 1 98.5 162 ALA A N 1
ATOM 1236 C CA . ALA A 1 162 ? 7.117 -13.609 -6.078 1 98.5 162 ALA A CA 1
ATOM 1237 C C . ALA A 1 162 ? 7.535 -14.156 -4.715 1 98.5 162 ALA A C 1
ATOM 1239 O O . ALA A 1 162 ? 7.031 -13.711 -3.68 1 98.5 162 ALA A O 1
ATOM 1240 N N . HIS A 1 163 ? 8.5 -15.062 -4.691 1 98.38 163 HIS A N 1
ATOM 1241 C CA . HIS A 1 163 ? 9 -15.633 -3.447 1 98.38 163 HIS A CA 1
ATOM 1242 C C . HIS A 1 163 ? 9.758 -14.594 -2.629 1 98.38 163 HIS A C 1
ATOM 1244 O O . HIS A 1 163 ? 10.055 -14.82 -1.454 1 98.38 163 HIS A O 1
ATOM 1250 N N . THR A 1 164 ? 9.992 -13.453 -3.23 1 98.62 164 THR A N 1
ATOM 1251 C CA . THR A 1 164 ? 10.578 -12.391 -2.428 1 98.62 164 THR A CA 1
ATOM 1252 C C . THR A 1 164 ? 9.641 -11.992 -1.286 1 98.62 164 THR A C 1
ATOM 1254 O O . THR A 1 164 ? 10.086 -11.438 -0.281 1 98.62 164 THR A O 1
ATOM 1257 N N . LEU A 1 165 ? 8.344 -12.305 -1.433 1 97.56 165 LEU A N 1
ATOM 1258 C CA . LEU A 1 165 ? 7.332 -12.031 -0.418 1 97.56 165 LEU A CA 1
ATOM 1259 C C . LEU A 1 165 ? 7.004 -13.297 0.376 1 97.56 165 LEU A C 1
ATOM 1261 O O . LEU A 1 165 ? 6.633 -14.32 -0.202 1 97.56 165 LEU A O 1
ATOM 1265 N N . GLY A 1 166 ? 7.164 -13.227 1.697 1 96.94 166 GLY A N 1
ATOM 1266 C CA . GLY A 1 166 ? 6.621 -14.273 2.545 1 96.94 166 GLY A CA 1
ATOM 1267 C C . GLY A 1 166 ? 7.668 -15.266 3.01 1 96.94 166 GLY A C 1
ATOM 1268 O O . GLY A 1 166 ? 8.859 -14.953 3.029 1 96.94 166 GLY A O 1
ATOM 1269 N N . ARG A 1 167 ? 7.207 -16.344 3.525 1 97.19 167 ARG A N 1
ATOM 1270 C CA . ARG A 1 167 ? 7.988 -17.422 4.125 1 97.19 167 ARG A CA 1
ATOM 1271 C C . ARG A 1 167 ? 7.219 -18.734 4.102 1 97.19 167 ARG A C 1
ATOM 1273 O O . ARG A 1 167 ? 5.996 -18.734 3.963 1 97.19 167 ARG A O 1
ATOM 1280 N N . CYS A 1 168 ? 7.934 -19.781 4.18 1 96.31 168 CYS A N 1
ATOM 1281 C CA . CYS A 1 168 ? 7.312 -21.078 4.352 1 96.31 168 CYS A CA 1
ATOM 1282 C C . CYS A 1 168 ? 7.066 -21.375 5.824 1 96.31 168 CYS A C 1
ATOM 1284 O O . CYS A 1 168 ? 7.785 -20.875 6.691 1 96.31 168 CYS A O 1
ATOM 1286 N N . HIS A 1 169 ? 6.078 -22.109 6.059 1 95.12 169 HIS A N 1
ATOM 1287 C CA . HIS A 1 169 ? 5.734 -22.656 7.367 1 95.12 169 HIS A CA 1
ATOM 1288 C C . HIS A 1 169 ? 5.684 -24.172 7.34 1 95.12 169 HIS A C 1
ATOM 1290 O O . HIS A 1 169 ? 4.996 -24.766 6.5 1 95.12 169 HIS A O 1
ATOM 1296 N N . LYS A 1 170 ? 6.305 -24.766 8.242 1 93.06 170 LYS A N 1
ATOM 1297 C CA . LYS A 1 170 ? 6.461 -26.203 8.25 1 93.06 170 LYS A CA 1
ATOM 1298 C C . LYS A 1 170 ? 5.109 -26.906 8.188 1 93.06 170 LYS A C 1
ATOM 1300 O O . LYS A 1 170 ? 4.938 -27.875 7.445 1 93.06 170 LYS A O 1
ATOM 1305 N N . GLU A 1 171 ? 4.148 -26.422 8.875 1 90.62 171 GLU A N 1
ATOM 1306 C CA . GLU A 1 171 ? 2.83 -27.047 8.961 1 90.62 171 GLU A CA 1
ATOM 1307 C C . GLU A 1 171 ? 2.064 -26.906 7.652 1 90.62 171 GLU A C 1
ATOM 1309 O O . GLU A 1 171 ? 1.042 -27.562 7.449 1 90.62 171 GLU A O 1
ATOM 1314 N N . ARG A 1 172 ? 2.594 -26.078 6.738 1 88.75 172 ARG A N 1
ATOM 1315 C CA . ARG A 1 172 ? 1.909 -25.828 5.473 1 88.75 172 ARG A CA 1
ATOM 1316 C C . ARG A 1 172 ? 2.688 -26.422 4.305 1 88.75 172 ARG A C 1
ATOM 1318 O O . ARG A 1 172 ? 2.279 -27.438 3.73 1 88.75 172 ARG A O 1
ATOM 1325 N N . SER A 1 173 ? 3.91 -26 4.105 1 88.19 173 SER A N 1
ATOM 1326 C CA . SER A 1 173 ? 4.691 -26.359 2.928 1 88.19 173 SER A CA 1
ATOM 1327 C C . SER A 1 173 ? 5.66 -27.5 3.23 1 88.19 173 SER A C 1
ATOM 1329 O O . SER A 1 173 ? 6.211 -28.109 2.312 1 88.19 173 SER A O 1
ATOM 1331 N N . GLY A 1 174 ? 5.871 -27.766 4.562 1 90.69 174 GLY A N 1
ATOM 1332 C CA . GLY A 1 174 ? 6.91 -28.703 4.949 1 90.69 174 GLY A CA 1
ATOM 1333 C C . GLY A 1 174 ? 8.281 -28.047 5.074 1 90.69 174 GLY A C 1
ATOM 1334 O O . GLY A 1 174 ? 9.242 -28.703 5.488 1 90.69 174 GLY A O 1
ATOM 1335 N N . PHE A 1 175 ? 8.375 -26.797 4.695 1 94.5 175 PHE A N 1
ATOM 1336 C CA . PHE A 1 175 ? 9.594 -26 4.812 1 94.5 175 PHE A CA 1
ATOM 1337 C C . PHE A 1 175 ? 9.398 -24.844 5.789 1 94.5 175 PHE A C 1
ATOM 1339 O O . PHE A 1 175 ? 8.273 -24.531 6.172 1 94.5 175 PHE A O 1
ATOM 1346 N N . GLU A 1 176 ? 10.508 -24.328 6.258 1 96.12 176 GLU A N 1
ATOM 1347 C CA . GLU A 1 176 ? 10.43 -23.25 7.25 1 96.12 176 GLU A CA 1
ATOM 1348 C C . GLU A 1 176 ? 11.414 -22.141 6.934 1 96.12 176 GLU A C 1
ATOM 1350 O O . GLU A 1 176 ? 12.586 -22.391 6.648 1 96.12 176 GLU A O 1
ATOM 1355 N N . GLY A 1 177 ? 10.914 -20.938 7.008 1 97 177 GLY A N 1
ATOM 1356 C CA . GLY A 1 177 ? 11.797 -19.797 6.883 1 97 177 GLY A CA 1
ATOM 1357 C C . GLY A 1 177 ? 11.492 -18.938 5.672 1 97 177 GLY A C 1
ATOM 1358 O O . GLY A 1 177 ? 10.758 -19.359 4.773 1 97 177 GLY A O 1
ATOM 1359 N N . PRO A 1 178 ? 11.992 -17.734 5.609 1 98 178 PRO A N 1
ATOM 1360 C CA . PRO A 1 178 ? 11.789 -16.828 4.477 1 98 178 PRO A CA 1
ATOM 1361 C C . PRO A 1 178 ? 12.828 -17.016 3.375 1 98 178 PRO A C 1
ATOM 1363 O O . PRO A 1 178 ? 13.898 -17.594 3.619 1 98 178 PRO A O 1
ATOM 1366 N N . TRP A 1 179 ? 12.5 -16.594 2.156 1 98 179 TRP A N 1
ATOM 1367 C CA . TRP A 1 179 ? 13.453 -16.609 1.052 1 98 179 TRP A CA 1
ATOM 1368 C C . TRP A 1 179 ? 14.406 -15.43 1.146 1 98 179 TRP A C 1
ATOM 1370 O O . TRP A 1 179 ? 15.508 -15.469 0.587 1 98 179 TRP A O 1
ATOM 1380 N N . THR A 1 180 ? 13.969 -14.336 1.804 1 98.12 180 THR A N 1
ATOM 1381 C CA . THR A 1 180 ? 14.758 -13.117 1.881 1 98.12 180 THR A CA 1
ATOM 1382 C C . THR A 1 180 ? 14.758 -12.562 3.303 1 98.12 180 THR A C 1
ATOM 1384 O O . THR A 1 180 ? 13.969 -12.992 4.145 1 98.12 180 THR A O 1
ATOM 1387 N N . SER A 1 181 ? 15.656 -11.594 3.582 1 97.06 181 SER A N 1
ATOM 1388 C CA . SER A 1 181 ? 15.758 -10.984 4.906 1 97.06 181 SER A CA 1
ATOM 1389 C C . SER A 1 181 ? 14.578 -10.055 5.18 1 97.06 181 SER A C 1
ATOM 1391 O O . SER A 1 181 ? 14.297 -9.734 6.332 1 97.06 181 SER A O 1
ATOM 1393 N N . ASN A 1 182 ? 13.906 -9.562 4.156 1 96.94 182 ASN A N 1
ATOM 1394 C CA . ASN A 1 182 ? 12.727 -8.711 4.266 1 96.94 182 ASN A CA 1
ATOM 1395 C C . ASN A 1 182 ? 11.531 -9.297 3.52 1 96.94 182 ASN A C 1
ATOM 1397 O O . ASN A 1 182 ? 11.156 -8.797 2.459 1 96.94 182 ASN A O 1
ATOM 1401 N N . PRO A 1 183 ? 10.914 -10.219 4.105 1 98.06 183 PRO A N 1
ATOM 1402 C CA . PRO A 1 183 ? 9.898 -11 3.4 1 98.06 183 PRO A CA 1
ATOM 1403 C C . PRO A 1 183 ? 8.586 -10.25 3.229 1 98.06 183 PRO A C 1
ATOM 1405 O O . PRO A 1 183 ? 7.598 -10.82 2.762 1 98.06 183 PRO A O 1
ATOM 1408 N N . LEU A 1 184 ? 8.547 -8.938 3.57 1 98.5 184 LEU A N 1
ATOM 1409 C CA . LEU A 1 184 ? 7.344 -8.133 3.371 1 98.5 184 LEU A CA 1
ATOM 1410 C C . LEU A 1 184 ? 7.586 -7.039 2.34 1 98.5 184 LEU A C 1
ATOM 1412 O O . LEU A 1 184 ? 6.785 -6.105 2.221 1 98.5 184 LEU A O 1
ATOM 1416 N N . ILE A 1 185 ? 8.688 -7.145 1.673 1 98.75 185 ILE A N 1
ATOM 1417 C CA . ILE A 1 185 ? 9 -6.219 0.591 1 98.75 185 ILE A CA 1
ATOM 1418 C C . ILE A 1 185 ? 9.047 -6.969 -0.737 1 98.75 185 ILE A C 1
ATOM 1420 O O . ILE A 1 185 ? 9.703 -8.016 -0.845 1 98.75 185 ILE A O 1
ATOM 1424 N N . PHE A 1 186 ? 8.328 -6.488 -1.694 1 98.88 186 PHE A N 1
ATOM 1425 C CA . PHE A 1 186 ? 8.445 -7.02 -3.049 1 98.88 186 PHE A CA 1
ATOM 1426 C C . PHE A 1 186 ? 9.57 -6.324 -3.807 1 98.88 186 PHE A C 1
ATOM 1428 O O . PHE A 1 186 ? 9.461 -5.148 -4.152 1 98.88 186 PHE A O 1
ATOM 1435 N N . ASP A 1 187 ? 10.648 -6.984 -3.975 1 98.62 187 ASP A N 1
ATOM 1436 C CA . ASP A 1 187 ? 11.82 -6.492 -4.695 1 98.62 187 ASP A CA 1
ATOM 1437 C C . ASP A 1 187 ? 12.609 -7.648 -5.309 1 98.62 187 ASP A C 1
ATOM 1439 O O . ASP A 1 187 ? 12.078 -8.75 -5.469 1 98.62 187 ASP A O 1
ATOM 1443 N N . ASN A 1 188 ? 13.844 -7.391 -5.801 1 98.69 188 ASN A N 1
ATOM 1444 C CA . ASN A 1 188 ? 14.562 -8.438 -6.512 1 98.69 188 ASN A CA 1
ATOM 1445 C C . ASN A 1 188 ? 15.523 -9.18 -5.586 1 98.69 188 ASN A C 1
ATOM 1447 O O . ASN A 1 188 ? 16.438 -9.859 -6.051 1 98.69 188 ASN A O 1
ATOM 1451 N N . SER A 1 189 ? 15.336 -9.086 -4.285 1 98.56 189 SER A N 1
ATOM 1452 C CA . SER A 1 189 ? 16.234 -9.703 -3.32 1 98.56 189 SER A CA 1
ATOM 1453 C C . SER A 1 189 ? 16.203 -11.219 -3.43 1 98.56 189 SER A C 1
ATOM 1455 O O . SER A 1 189 ? 17.219 -11.891 -3.195 1 98.56 189 SER A O 1
ATOM 1457 N N . TYR A 1 190 ? 15.047 -11.797 -3.797 1 98.75 190 TYR A N 1
ATOM 1458 C CA . TYR A 1 190 ? 14.953 -13.234 -3.996 1 98.75 190 TYR A CA 1
ATOM 1459 C C . TYR A 1 190 ? 16.031 -13.727 -4.945 1 98.75 190 TYR A C 1
ATOM 1461 O O . TYR A 1 190 ? 16.734 -14.703 -4.648 1 98.75 190 TYR A O 1
ATOM 1469 N N . PHE A 1 191 ? 16.188 -13.016 -6.055 1 98.88 191 PHE A N 1
ATOM 1470 C CA . PHE A 1 191 ? 17.156 -13.438 -7.059 1 98.88 191 PHE A CA 1
ATOM 1471 C C . PHE A 1 191 ? 18.578 -13.211 -6.566 1 98.88 191 PHE A C 1
ATOM 1473 O O . PHE A 1 191 ? 19.469 -14.023 -6.832 1 98.88 191 PHE A O 1
ATOM 1480 N N . LYS A 1 192 ? 18.828 -12.117 -5.875 1 98.62 192 LYS A N 1
ATOM 1481 C CA . LYS A 1 192 ? 20.141 -11.859 -5.301 1 98.62 192 LYS A CA 1
ATOM 1482 C C . LYS A 1 192 ? 20.531 -12.953 -4.309 1 98.62 192 LYS A C 1
ATOM 1484 O O . LYS A 1 192 ? 21.641 -13.469 -4.348 1 98.62 192 LYS A O 1
ATOM 1489 N N . GLU A 1 193 ? 19.562 -13.273 -3.467 1 98.44 193 GLU A N 1
ATOM 1490 C CA . GLU A 1 193 ? 19.812 -14.312 -2.473 1 98.44 193 GLU A CA 1
ATOM 1491 C C . GLU A 1 193 ? 20.047 -15.672 -3.135 1 98.44 193 GLU A C 1
ATOM 1493 O O . GLU A 1 193 ? 20.906 -16.438 -2.701 1 98.44 193 GLU A O 1
ATOM 1498 N N . LEU A 1 194 ? 19.281 -15.938 -4.156 1 98.19 194 LEU A N 1
ATOM 1499 C CA . LEU A 1 194 ? 19.438 -17.203 -4.871 1 98.19 194 LEU A CA 1
ATOM 1500 C C . LEU A 1 194 ? 20.859 -17.328 -5.422 1 98.19 194 LEU A C 1
ATOM 1502 O O . LEU A 1 194 ? 21.484 -18.375 -5.262 1 98.19 194 LEU A O 1
ATOM 1506 N N . LEU A 1 195 ? 21.438 -16.344 -5.98 1 98.25 195 LEU A N 1
ATOM 1507 C CA . LEU A 1 195 ? 22.766 -16.344 -6.605 1 98.25 195 LEU A CA 1
ATOM 1508 C C . LEU A 1 195 ? 23.859 -16.422 -5.551 1 98.25 195 LEU A C 1
ATOM 1510 O O . LEU A 1 195 ? 24.953 -16.906 -5.82 1 98.25 195 LEU A O 1
ATOM 1514 N N . SER A 1 196 ? 23.578 -15.945 -4.348 1 96.88 196 SER A N 1
ATOM 1515 C CA . SER A 1 196 ? 24.594 -15.852 -3.309 1 96.88 196 SER A CA 1
ATOM 1516 C C . SER A 1 196 ? 24.812 -17.203 -2.629 1 96.88 196 SER A C 1
ATOM 1518 O O . SER A 1 196 ? 25.766 -17.375 -1.871 1 96.88 196 SER A O 1
ATOM 1520 N N . GLY A 1 197 ? 23.906 -18.141 -2.91 1 95.25 197 GLY A N 1
ATOM 1521 C CA . GLY A 1 197 ? 24.047 -19.469 -2.314 1 95.25 197 GLY A CA 1
ATOM 1522 C C . GLY A 1 197 ? 23.297 -19.609 -1 1 95.25 197 GLY A C 1
ATOM 1523 O O . GLY A 1 197 ? 22.531 -18.719 -0.623 1 95.25 197 GLY A O 1
ATOM 1524 N N . GLU A 1 198 ? 23.5 -20.688 -0.342 1 94.69 198 GLU A N 1
ATOM 1525 C CA . GLU A 1 198 ? 22.766 -20.984 0.885 1 94.69 198 GLU A CA 1
ATOM 1526 C C . GLU A 1 198 ? 23.297 -20.156 2.057 1 94.69 198 GLU A C 1
ATOM 1528 O O . GLU A 1 198 ? 24.5 -20.016 2.23 1 94.69 198 GLU A O 1
ATOM 1533 N N . LYS A 1 199 ? 22.406 -19.562 2.725 1 94.44 199 LYS A N 1
ATOM 1534 C CA . LYS A 1 199 ? 22.703 -18.75 3.904 1 94.44 199 LYS A CA 1
ATOM 1535 C C . LYS A 1 199 ? 21.891 -19.203 5.105 1 94.44 199 LYS A C 1
ATOM 1537 O O . LYS A 1 199 ? 20.75 -19.656 4.949 1 94.44 199 LYS A O 1
ATOM 1542 N N . GLU A 1 200 ? 22.531 -19.031 6.223 1 95 200 GLU A N 1
ATOM 1543 C CA . GLU A 1 200 ? 21.797 -19.328 7.449 1 95 200 GLU A CA 1
ATOM 1544 C C . GLU A 1 200 ? 20.578 -18.422 7.598 1 95 200 GLU A C 1
ATOM 1546 O O . GLU A 1 200 ? 20.672 -17.203 7.402 1 95 200 GLU A O 1
ATOM 1551 N N . GLY A 1 201 ? 19.453 -19.062 7.863 1 95.19 201 GLY A N 1
ATOM 1552 C CA . GLY A 1 201 ? 18.25 -18.297 8.148 1 95.19 201 GLY A CA 1
ATOM 1553 C C . GLY A 1 201 ? 17.406 -18.031 6.922 1 95.19 201 GLY A C 1
ATOM 1554 O O . GLY A 1 201 ? 16.297 -17.531 7.027 1 95.19 201 GLY A O 1
ATOM 1555 N N . LEU A 1 202 ? 17.922 -18.312 5.773 1 97.38 202 LEU A N 1
ATOM 1556 C CA . LEU A 1 202 ? 17.172 -18.094 4.543 1 97.38 202 LEU A CA 1
ATOM 1557 C C . LEU A 1 202 ? 16.922 -19.406 3.818 1 97.38 202 LEU A C 1
ATOM 1559 O O . LEU A 1 202 ? 17.766 -20.312 3.867 1 97.38 202 LEU A O 1
ATOM 1563 N N . LEU A 1 203 ? 15.867 -19.453 3.141 1 96.81 203 LEU A N 1
ATOM 1564 C CA . LEU A 1 203 ? 15.406 -20.672 2.488 1 96.81 203 LEU A CA 1
ATOM 1565 C C . LEU A 1 203 ? 15.695 -20.641 0.991 1 96.81 203 LEU A C 1
ATOM 1567 O O . LEU A 1 203 ? 15.539 -19.594 0.354 1 96.81 203 LEU A O 1
ATOM 1571 N N . GLN A 1 204 ? 16.109 -21.75 0.46 1 97 204 GLN A N 1
ATOM 1572 C CA . GLN A 1 204 ? 16.094 -22.047 -0.97 1 97 204 GLN A CA 1
ATOM 1573 C C . GLN A 1 204 ? 15.5 -23.422 -1.245 1 97 204 GLN A C 1
ATOM 1575 O O . GLN A 1 204 ? 16.094 -24.438 -0.895 1 97 204 GLN A O 1
ATOM 1580 N N . LEU A 1 205 ? 14.414 -23.469 -1.873 1 96.69 205 LEU A N 1
ATOM 1581 C CA . LEU A 1 205 ? 13.766 -24.734 -2.205 1 96.69 205 LEU A CA 1
ATOM 1582 C C . LEU A 1 205 ? 14.484 -25.438 -3.352 1 96.69 205 LEU A C 1
ATOM 1584 O O . LEU A 1 205 ? 15.211 -24.797 -4.117 1 96.69 205 LEU A O 1
ATOM 1588 N N . PRO A 1 206 ? 14.266 -26.734 -3.465 1 95.56 206 PRO A N 1
ATOM 1589 C CA . PRO A 1 206 ? 14.82 -27.406 -4.641 1 95.56 206 PRO A CA 1
ATOM 1590 C C . PRO A 1 206 ? 14.367 -26.781 -5.953 1 95.56 206 PRO A C 1
ATOM 1592 O O . PRO A 1 206 ? 15.156 -26.641 -6.887 1 95.56 206 PRO A O 1
ATOM 1595 N N . SER A 1 207 ? 13.133 -26.375 -5.984 1 96.06 207 SER A N 1
ATOM 1596 C CA . SER A 1 207 ? 12.617 -25.719 -7.188 1 96.06 207 SER A CA 1
ATOM 1597 C C . SER A 1 207 ? 13.297 -24.375 -7.426 1 96.06 207 SER A C 1
ATOM 1599 O O . SER A 1 207 ? 13.445 -23.953 -8.57 1 96.06 207 SER A O 1
ATOM 1601 N N . ASP A 1 208 ? 13.703 -23.672 -6.363 1 97.38 208 ASP A N 1
ATOM 1602 C CA . ASP A 1 208 ? 14.477 -22.453 -6.508 1 97.38 208 ASP A CA 1
ATOM 1603 C C . ASP A 1 208 ? 15.844 -22.719 -7.125 1 97.38 208 ASP A C 1
ATOM 1605 O O . ASP A 1 208 ? 16.25 -22.062 -8.078 1 97.38 208 ASP A O 1
ATOM 1609 N N . LYS A 1 209 ? 16.516 -23.703 -6.613 1 96.69 209 LYS A N 1
ATOM 1610 C CA . LYS A 1 209 ? 17.859 -24.047 -7.051 1 96.69 209 LYS A CA 1
ATOM 1611 C C . LYS A 1 209 ? 17.859 -24.547 -8.492 1 96.69 209 LYS A C 1
ATOM 1613 O O . LYS A 1 209 ? 18.844 -24.375 -9.211 1 96.69 209 LYS A O 1
ATOM 1618 N N . ALA A 1 210 ? 16.734 -25.141 -8.859 1 96.69 210 ALA A N 1
ATOM 1619 C CA . ALA A 1 210 ? 16.578 -25.609 -10.234 1 96.69 210 ALA A CA 1
ATOM 1620 C C . ALA A 1 210 ? 16.766 -24.453 -11.227 1 96.69 210 ALA A C 1
ATOM 1622 O O . ALA A 1 210 ? 17.266 -24.656 -12.336 1 96.69 210 ALA A O 1
ATOM 1623 N N . LEU A 1 211 ? 16.422 -23.219 -10.883 1 98.12 211 LEU A N 1
ATOM 1624 C CA . LEU A 1 211 ? 16.516 -22.062 -11.766 1 98.12 211 LEU A CA 1
ATOM 1625 C C . LEU A 1 211 ? 17.969 -21.75 -12.102 1 98.12 211 LEU A C 1
ATOM 1627 O O . LEU A 1 211 ? 18.25 -21.125 -13.125 1 98.12 211 LEU A O 1
ATOM 1631 N N . LEU A 1 212 ? 18.906 -22.219 -11.266 1 97.75 212 LEU A N 1
ATOM 1632 C CA . LEU A 1 212 ? 20.328 -21.922 -11.453 1 97.75 212 LEU A CA 1
ATOM 1633 C C . LEU A 1 212 ? 20.984 -22.984 -12.336 1 97.75 212 LEU A C 1
ATOM 1635 O O . LEU A 1 212 ? 22.047 -22.75 -12.914 1 97.75 212 LEU A O 1
ATOM 1639 N N . SER A 1 213 ? 20.344 -24.125 -12.414 1 95.88 213 SER A N 1
ATOM 1640 C CA . SER A 1 213 ? 20.969 -25.25 -13.102 1 95.88 213 SER A CA 1
ATOM 1641 C C . SER A 1 213 ? 20.594 -25.281 -14.578 1 95.88 213 SER A C 1
ATOM 1643 O O . SER A 1 213 ? 21.297 -25.859 -15.398 1 95.88 213 SER A O 1
ATOM 1645 N N . ASP A 1 214 ? 19.516 -24.719 -14.938 1 96 214 ASP A N 1
ATOM 1646 C CA . ASP A 1 214 ? 19.016 -24.734 -16.312 1 96 214 ASP A CA 1
ATOM 1647 C C . ASP A 1 214 ? 19.594 -23.578 -17.125 1 96 214 ASP A C 1
ATOM 1649 O O . ASP A 1 214 ? 19.516 -22.422 -16.703 1 96 214 ASP A O 1
ATOM 1653 N N . PRO A 1 215 ? 20.125 -23.844 -18.266 1 96.31 215 PRO A N 1
ATOM 1654 C CA . PRO A 1 215 ? 20.797 -22.797 -19.047 1 96.31 215 PRO A CA 1
ATOM 1655 C C . PRO A 1 215 ? 19.844 -21.75 -19.578 1 96.31 215 PRO A C 1
ATOM 1657 O O . PRO A 1 215 ? 20.25 -20.625 -19.906 1 96.31 215 PRO A O 1
ATOM 1660 N N . ALA A 1 216 ? 18.594 -22.109 -19.719 1 96.81 216 ALA A N 1
ATOM 1661 C CA . ALA A 1 216 ? 17.609 -21.141 -20.188 1 96.81 216 ALA A CA 1
ATOM 1662 C C . ALA A 1 216 ? 17.109 -20.25 -19.047 1 96.81 216 ALA A C 1
ATOM 1664 O O . ALA A 1 216 ? 16.688 -19.109 -19.281 1 96.81 216 ALA A O 1
ATOM 1665 N N . PHE A 1 217 ? 17.172 -20.719 -17.812 1 98.44 217 PHE A N 1
ATOM 1666 C CA . PHE A 1 217 ? 16.656 -20 -16.656 1 98.44 217 PHE A CA 1
ATOM 1667 C C . PHE A 1 217 ? 17.719 -19.094 -16.062 1 98.44 217 PHE A C 1
ATOM 1669 O O . PHE A 1 217 ? 17.438 -17.953 -15.703 1 98.44 217 PHE A O 1
ATOM 1676 N N . ARG A 1 218 ? 18.922 -19.578 -15.984 1 98.19 218 ARG A N 1
ATOM 1677 C CA . ARG A 1 218 ? 19.984 -18.938 -15.203 1 98.19 218 ARG A CA 1
ATOM 1678 C C . ARG A 1 218 ? 20.234 -17.516 -15.688 1 98.19 218 ARG A C 1
ATOM 1680 O O . ARG A 1 218 ? 20.375 -16.594 -14.883 1 98.19 218 ARG A O 1
ATOM 1687 N N . PRO A 1 219 ? 20.312 -17.266 -17.031 1 98.69 219 PRO A N 1
ATOM 1688 C CA . PRO A 1 219 ? 20.547 -15.898 -17.484 1 98.69 219 PRO A CA 1
ATOM 1689 C C . PRO A 1 219 ? 19.453 -14.93 -17.016 1 98.69 219 PRO A C 1
ATOM 1691 O O . PRO A 1 219 ? 19.734 -13.75 -16.766 1 98.69 219 PRO A O 1
ATOM 1694 N N . LEU A 1 220 ? 18.25 -15.375 -16.938 1 98.88 220 LEU A N 1
ATOM 1695 C CA . LEU A 1 220 ? 17.156 -14.547 -16.453 1 98.88 220 LEU A CA 1
ATOM 1696 C C . LEU A 1 220 ? 17.312 -14.25 -14.961 1 98.88 220 LEU A C 1
ATOM 1698 O O . LEU A 1 220 ? 17.078 -13.125 -14.516 1 98.88 220 LEU A O 1
ATOM 1702 N N . VAL A 1 221 ? 17.703 -15.258 -14.164 1 98.88 221 VAL A N 1
ATOM 1703 C CA . VAL A 1 221 ? 17.953 -15.07 -12.742 1 98.88 221 VAL A CA 1
ATOM 1704 C C . VAL A 1 221 ? 19.016 -13.984 -12.547 1 98.88 221 VAL A C 1
ATOM 1706 O O . VAL A 1 221 ? 18.844 -13.07 -11.734 1 98.88 221 VAL A O 1
ATOM 1709 N N . GLU A 1 222 ? 20.094 -14.102 -13.32 1 98.88 222 GLU A N 1
ATOM 1710 C CA . GLU A 1 222 ? 21.188 -13.141 -13.234 1 98.88 222 GLU A CA 1
ATOM 1711 C C . GLU A 1 222 ? 20.734 -11.75 -13.648 1 98.88 222 GLU A C 1
ATOM 1713 O O . GLU A 1 222 ? 21.078 -10.758 -13 1 98.88 222 GLU A O 1
ATOM 1718 N N . LYS A 1 223 ? 19.938 -11.656 -14.672 1 98.88 223 LYS A N 1
ATOM 1719 C CA . LYS A 1 223 ? 19.406 -10.383 -15.148 1 98.88 223 LYS A CA 1
ATOM 1720 C C . LYS A 1 223 ? 18.531 -9.727 -14.086 1 98.88 223 LYS A C 1
ATOM 1722 O O . LYS A 1 223 ? 18.688 -8.539 -13.789 1 98.88 223 LYS A O 1
ATOM 1727 N N . TYR A 1 224 ? 17.656 -10.484 -13.469 1 98.94 224 TYR A N 1
ATOM 1728 C CA . TYR A 1 224 ? 16.703 -9.953 -12.484 1 98.94 224 TYR A CA 1
ATOM 1729 C C . TYR A 1 224 ? 17.422 -9.57 -11.195 1 98.94 224 TYR A C 1
ATOM 1731 O O . TYR A 1 224 ? 17.047 -8.617 -10.523 1 98.94 224 TYR A O 1
ATOM 1739 N N . ALA A 1 225 ? 18.453 -10.305 -10.828 1 98.88 225 ALA A N 1
ATOM 1740 C CA . ALA A 1 225 ? 19.25 -9.953 -9.656 1 98.88 225 ALA A CA 1
ATOM 1741 C C . ALA A 1 225 ? 19.969 -8.617 -9.859 1 98.88 225 ALA A C 1
ATOM 1743 O O . ALA A 1 225 ? 20.062 -7.812 -8.93 1 98.88 225 ALA A O 1
ATOM 1744 N N . ALA A 1 226 ? 20.406 -8.375 -11.062 1 98.62 226 ALA A N 1
ATOM 1745 C CA . ALA A 1 226 ? 21.203 -7.199 -11.367 1 98.62 226 ALA A CA 1
ATOM 1746 C C . ALA A 1 226 ? 20.328 -5.988 -11.656 1 98.62 226 ALA A C 1
ATOM 1748 O O . ALA A 1 226 ? 20.766 -4.844 -11.5 1 98.62 226 ALA A O 1
ATOM 1749 N N . ASP A 1 227 ? 19.109 -6.219 -12.062 1 98.62 227 ASP A N 1
ATOM 1750 C CA . ASP A 1 227 ? 18.266 -5.152 -12.578 1 98.62 227 ASP A CA 1
ATOM 1751 C C . ASP A 1 227 ? 16.828 -5.316 -12.094 1 98.62 227 ASP A C 1
ATOM 1753 O O . ASP A 1 227 ? 16.016 -5.953 -12.766 1 98.62 227 ASP A O 1
ATOM 1757 N N . GLU A 1 228 ? 16.5 -4.625 -11.078 1 98.56 228 GLU A N 1
ATOM 1758 C CA . GLU A 1 228 ? 15.172 -4.711 -10.477 1 98.56 228 GLU A CA 1
ATOM 1759 C C . GLU A 1 228 ? 14.094 -4.242 -11.445 1 98.56 228 GLU A C 1
ATOM 1761 O O . GLU A 1 228 ? 13 -4.809 -11.492 1 98.56 228 GLU A O 1
ATOM 1766 N N . ASP A 1 229 ? 14.359 -3.221 -12.219 1 98.19 229 ASP A N 1
ATOM 1767 C CA . ASP A 1 229 ? 13.391 -2.707 -13.188 1 98.19 229 ASP A CA 1
ATOM 1768 C C . ASP A 1 229 ? 13.062 -3.76 -14.242 1 98.19 229 ASP A C 1
ATOM 1770 O O . ASP A 1 229 ? 11.906 -3.896 -14.648 1 98.19 229 ASP A O 1
ATOM 1774 N N . ALA A 1 230 ? 14.062 -4.445 -14.656 1 98.81 230 ALA A N 1
ATOM 1775 C CA . ALA A 1 230 ? 13.828 -5.516 -15.625 1 98.81 230 ALA A CA 1
ATOM 1776 C C . ALA A 1 230 ? 12.969 -6.621 -15.023 1 98.81 230 ALA A C 1
ATOM 1778 O O . ALA A 1 230 ? 12.055 -7.133 -15.68 1 98.81 230 ALA A O 1
ATOM 1779 N N . PHE A 1 231 ? 13.32 -6.949 -13.781 1 98.88 231 PHE A N 1
ATOM 1780 C CA . PHE A 1 231 ? 12.5 -7.926 -13.07 1 98.88 231 PHE A CA 1
ATOM 1781 C C . PHE A 1 231 ? 11.047 -7.457 -12.992 1 98.88 231 PHE A C 1
ATOM 1783 O O . PHE A 1 231 ? 10.133 -8.203 -13.328 1 98.88 231 PHE A O 1
ATOM 1790 N N . PHE A 1 232 ? 10.797 -6.211 -12.609 1 98.88 232 PHE A N 1
ATOM 1791 C CA . PHE A 1 232 ? 9.453 -5.691 -12.406 1 98.88 232 PHE A CA 1
ATOM 1792 C C . PHE A 1 232 ? 8.664 -5.703 -13.711 1 98.88 232 PHE A C 1
ATOM 1794 O O . PHE A 1 232 ? 7.48 -6.043 -13.727 1 98.88 232 PHE A O 1
ATOM 1801 N N . GLU A 1 233 ? 9.281 -5.332 -14.742 1 98.69 233 GLU A N 1
ATOM 1802 C CA . GLU A 1 233 ? 8.617 -5.301 -16.047 1 98.69 233 GLU A CA 1
ATOM 1803 C C . GLU A 1 233 ? 8.18 -6.703 -16.469 1 98.69 233 GLU A C 1
ATOM 1805 O O . GLU A 1 233 ? 7.035 -6.906 -16.875 1 98.69 233 GLU A O 1
ATOM 1810 N N . ASP A 1 234 ? 9.078 -7.629 -16.359 1 98.88 234 ASP A N 1
ATOM 1811 C CA . ASP A 1 234 ? 8.773 -9 -16.766 1 98.88 234 ASP A CA 1
ATOM 1812 C C . ASP A 1 234 ? 7.773 -9.641 -15.797 1 98.88 234 ASP A C 1
ATOM 1814 O O . ASP A 1 234 ? 6.926 -10.43 -16.219 1 98.88 234 ASP A O 1
ATOM 1818 N N . TYR A 1 235 ? 7.906 -9.352 -14.523 1 98.88 235 TYR A N 1
ATOM 1819 C CA . TYR A 1 235 ? 6.957 -9.891 -13.555 1 98.88 235 TYR A CA 1
ATOM 1820 C C . TYR A 1 235 ? 5.547 -9.383 -13.836 1 98.88 235 TYR A C 1
ATOM 1822 O O . TYR A 1 235 ? 4.582 -10.148 -13.773 1 98.88 235 TYR A O 1
ATOM 1830 N N . LYS A 1 236 ? 5.441 -8.086 -14.086 1 98.81 236 LYS A N 1
ATOM 1831 C CA . LYS A 1 236 ? 4.152 -7.496 -14.43 1 98.81 236 LYS A CA 1
ATOM 1832 C C . LYS A 1 236 ? 3.488 -8.25 -15.57 1 98.81 236 LYS A C 1
ATOM 1834 O O . LYS A 1 236 ? 2.314 -8.617 -15.484 1 98.81 236 LYS A O 1
ATOM 1839 N N . GLU A 1 237 ? 4.211 -8.508 -16.594 1 98.56 237 GLU A N 1
ATOM 1840 C CA . GLU A 1 237 ? 3.688 -9.219 -17.75 1 98.56 237 GLU A CA 1
ATOM 1841 C C . GLU A 1 237 ? 3.322 -10.656 -17.406 1 98.56 237 GLU A C 1
ATOM 1843 O O . GLU A 1 237 ? 2.254 -11.141 -17.781 1 98.56 237 GLU A O 1
ATOM 1848 N N . ALA A 1 238 ? 4.199 -11.336 -16.703 1 98.81 238 ALA A N 1
ATOM 1849 C CA . ALA A 1 238 ? 3.979 -12.734 -16.344 1 98.81 238 ALA A CA 1
ATOM 1850 C C . ALA A 1 238 ? 2.785 -12.883 -15.398 1 98.81 238 ALA A C 1
ATOM 1852 O O . ALA A 1 238 ? 1.986 -13.812 -15.539 1 98.81 238 ALA A O 1
ATOM 1853 N N . HIS A 1 239 ? 2.711 -12 -14.422 1 98.81 239 HIS A N 1
ATOM 1854 C CA . HIS A 1 239 ? 1.587 -12.016 -13.492 1 98.81 239 HIS A CA 1
ATOM 1855 C C . HIS A 1 239 ? 0.267 -11.789 -14.227 1 98.81 239 HIS A C 1
ATOM 1857 O O . HIS A 1 239 ? -0.737 -12.438 -13.914 1 98.81 239 HIS A O 1
ATOM 1863 N N . LEU A 1 240 ? 0.287 -10.844 -15.117 1 98.31 240 LEU A N 1
ATOM 1864 C CA . LEU A 1 240 ? -0.914 -10.602 -15.914 1 98.31 240 LEU A CA 1
ATOM 1865 C C . LEU A 1 240 ? -1.32 -11.844 -16.688 1 98.31 240 LEU A C 1
ATOM 1867 O O . LEU A 1 240 ? -2.492 -12.234 -16.688 1 98.31 240 LEU A O 1
ATOM 1871 N N . LYS A 1 241 ? -0.36 -12.508 -17.344 1 97.88 241 LYS A N 1
ATOM 1872 C CA . LYS A 1 241 ? -0.647 -13.758 -18.047 1 97.88 241 LYS A CA 1
ATOM 1873 C C . LYS A 1 241 ? -1.24 -14.797 -17.109 1 97.88 241 LYS A C 1
ATOM 1875 O O . LYS A 1 241 ? -2.268 -15.406 -17.422 1 97.88 241 LYS A O 1
ATOM 1880 N N . LEU A 1 242 ? -0.64 -14.961 -15.969 1 98.5 242 LEU A N 1
ATOM 1881 C CA . LEU A 1 242 ? -1.067 -15.961 -15 1 98.5 242 LEU A CA 1
ATOM 1882 C C . LEU A 1 242 ? -2.482 -15.68 -14.508 1 98.5 242 LEU A C 1
ATOM 1884 O O . LEU A 1 242 ? -3.34 -16.562 -14.523 1 98.5 242 LEU A O 1
ATOM 1888 N N . SER A 1 243 ? -2.725 -14.453 -14.109 1 98.12 243 SER A N 1
ATOM 1889 C CA . SER A 1 243 ? -3.982 -14.07 -13.469 1 98.12 243 SER A CA 1
ATOM 1890 C C . SER A 1 243 ? -5.137 -14.094 -14.469 1 98.12 243 SER A C 1
ATOM 1892 O O . SER A 1 243 ? -6.305 -14.047 -14.07 1 98.12 243 SER A O 1
ATOM 1894 N N . GLU A 1 244 ? -4.781 -14.195 -15.773 1 97.62 244 GLU A N 1
ATOM 1895 C CA . GLU A 1 244 ? -5.832 -14.148 -16.781 1 97.62 244 GLU A CA 1
ATOM 1896 C C . GLU A 1 244 ? -5.934 -15.469 -17.547 1 97.62 244 GLU A C 1
ATOM 1898 O O . GLU A 1 244 ? -6.551 -15.531 -18.609 1 97.62 244 GLU A O 1
ATOM 1903 N N . LEU A 1 245 ? -5.305 -16.453 -17.094 1 97.5 245 LEU A N 1
ATOM 1904 C CA . LEU A 1 245 ? -5.43 -17.766 -17.719 1 97.5 245 LEU A CA 1
ATOM 1905 C C . LEU A 1 245 ? -6.895 -18.172 -17.828 1 97.5 245 LEU A C 1
ATOM 1907 O O . LEU A 1 245 ? -7.625 -18.188 -16.844 1 97.5 245 LEU A O 1
ATOM 1911 N N . GLY A 1 246 ? -7.281 -18.453 -19.094 1 95.81 246 GLY A N 1
ATOM 1912 C CA . GLY A 1 246 ? -8.648 -18.875 -19.344 1 95.81 246 GLY A CA 1
ATOM 1913 C C . GLY A 1 246 ? -9.633 -17.719 -19.375 1 95.81 246 GLY A C 1
ATOM 1914 O O . GLY A 1 246 ? -10.828 -17.922 -19.578 1 95.81 246 GLY A O 1
ATOM 1915 N N . PHE A 1 247 ? -9.086 -16.562 -19.109 1 95.56 247 PHE A N 1
ATOM 1916 C CA . PHE A 1 247 ? -9.891 -15.352 -19.047 1 95.56 247 PHE A CA 1
ATOM 1917 C C . PHE A 1 247 ? -9.672 -14.477 -20.266 1 95.56 247 PHE A C 1
ATOM 1919 O O . PHE A 1 247 ? -8.539 -14.352 -20.75 1 95.56 247 PHE A O 1
ATOM 1926 N N . ALA A 1 248 ? -10.648 -13.906 -20.891 1 87.31 248 ALA A N 1
ATOM 1927 C CA . ALA A 1 248 ? -10.648 -12.867 -21.922 1 87.31 248 ALA A CA 1
ATOM 1928 C C . ALA A 1 248 ? -10.117 -13.406 -23.25 1 87.31 248 ALA A C 1
ATOM 1930 O O . ALA A 1 248 ? -9.641 -12.648 -24.094 1 87.31 248 ALA A O 1
ATOM 1931 N N . ASP A 1 249 ? -10.117 -14.68 -23.406 1 79.81 249 ASP A N 1
ATOM 1932 C CA . ASP A 1 249 ? -9.719 -15.242 -24.688 1 79.81 249 ASP A CA 1
ATOM 1933 C C . ASP A 1 249 ? -10.734 -14.898 -25.781 1 79.81 249 ASP A C 1
ATOM 1935 O O . ASP A 1 249 ? -11.945 -14.984 -25.562 1 79.81 249 ASP A O 1
ATOM 1939 N N . ALA A 1 250 ? -10.109 -14.094 -26.906 1 64.94 250 ALA A N 1
ATOM 1940 C CA . ALA A 1 250 ? -10.984 -13.758 -28.031 1 64.94 250 ALA A CA 1
ATOM 1941 C C . ALA A 1 250 ? -11.375 -15.016 -28.797 1 64.94 250 ALA A C 1
ATOM 1943 O O . ALA A 1 250 ? -10.625 -15.992 -28.844 1 64.94 250 ALA A O 1
ATOM 1944 N N . MET B 1 1 ? -6.555 32.062 -7.973 1 53.53 1 MET B N 1
ATOM 1945 C CA . MET B 1 1 ? -5.414 32.062 -8.883 1 53.53 1 MET B CA 1
ATOM 1946 C C . MET B 1 1 ? -5.082 30.625 -9.312 1 53.53 1 MET B C 1
ATOM 1948 O O . MET B 1 1 ? -5.211 29.688 -8.523 1 53.53 1 MET B O 1
ATOM 1952 N N . GLY B 1 2 ? -5 30.328 -10.625 1 69.94 2 GLY B N 1
ATOM 1953 C CA . GLY B 1 2 ? -4.82 29.016 -11.195 1 69.94 2 GLY B CA 1
ATOM 1954 C C . GLY B 1 2 ? -3.504 28.359 -10.812 1 69.94 2 GLY B C 1
ATOM 1955 O O . GLY B 1 2 ? -2.588 29.047 -10.344 1 69.94 2 GLY B O 1
ATOM 1956 N N . LYS B 1 3 ? -3.336 27.062 -10.414 1 88 3 LYS B N 1
ATOM 1957 C CA . LYS B 1 3 ? -2.094 26.359 -10.102 1 88 3 LYS B CA 1
ATOM 1958 C C . LYS B 1 3 ? -1.219 26.203 -11.344 1 88 3 LYS B C 1
ATOM 1960 O O . LYS B 1 3 ? -1.723 25.938 -12.43 1 88 3 LYS B O 1
ATOM 1965 N N . SER B 1 4 ? 0.036 26.672 -11.266 1 92.06 4 SER B N 1
ATOM 1966 C CA . SER B 1 4 ? 1.068 26.438 -12.266 1 92.06 4 SER B CA 1
ATOM 1967 C C . SER B 1 4 ? 2.199 25.578 -11.719 1 92.06 4 SER B C 1
ATOM 1969 O O . SER B 1 4 ? 3.066 26.078 -10.992 1 92.06 4 SER B O 1
ATOM 1971 N N . TYR B 1 5 ? 2.23 24.344 -12.125 1 94.62 5 TYR B N 1
ATOM 1972 C CA . TYR B 1 5 ? 3.209 23.406 -11.578 1 94.62 5 TYR B CA 1
ATOM 1973 C C . TYR B 1 5 ? 4.531 23.5 -12.328 1 94.62 5 TYR B C 1
ATOM 1975 O O . TYR B 1 5 ? 4.551 23.594 -13.555 1 94.62 5 TYR B O 1
ATOM 1983 N N . PRO B 1 6 ? 5.598 23.516 -11.656 1 94.44 6 PRO B N 1
ATOM 1984 C CA . PRO B 1 6 ? 6.898 23.438 -12.328 1 94.44 6 PRO B CA 1
ATOM 1985 C C . PRO B 1 6 ? 7.039 22.172 -13.172 1 94.44 6 PRO B C 1
ATOM 1987 O O . PRO B 1 6 ? 6.508 21.125 -12.812 1 94.44 6 PRO B O 1
ATOM 1990 N N . THR B 1 7 ? 7.723 22.328 -14.273 1 94.56 7 THR B N 1
ATOM 1991 C CA . THR B 1 7 ? 8.039 21.156 -15.094 1 94.56 7 THR B CA 1
ATOM 1992 C C . THR B 1 7 ? 9.305 20.469 -14.594 1 94.56 7 THR B C 1
ATOM 1994 O O . THR B 1 7 ? 10.32 21.141 -14.344 1 94.56 7 THR B O 1
ATOM 1997 N N . VAL B 1 8 ? 9.227 19.234 -14.359 1 97.19 8 VAL B N 1
ATOM 1998 C CA . VAL B 1 8 ? 10.414 18.469 -13.977 1 97.19 8 VAL B CA 1
ATOM 1999 C C . VAL B 1 8 ? 10.852 17.578 -15.125 1 97.19 8 VAL B C 1
ATOM 2001 O O . VAL B 1 8 ? 10.07 17.297 -16.047 1 97.19 8 VAL B O 1
ATOM 2004 N N . SER B 1 9 ? 12.102 17.125 -15.156 1 98.06 9 SER B N 1
ATOM 2005 C CA . SER B 1 9 ? 12.633 16.281 -16.219 1 98.06 9 SER B CA 1
ATOM 2006 C C . SER B 1 9 ? 12 14.891 -16.203 1 98.06 9 SER B C 1
ATOM 2008 O O . SER B 1 9 ? 11.398 14.492 -15.203 1 98.06 9 SER B O 1
ATOM 2010 N N . GLU B 1 10 ? 12.109 14.195 -17.312 1 98.12 10 GLU B N 1
ATOM 2011 C CA . GLU B 1 10 ? 11.641 12.812 -17.391 1 98.12 10 GLU B CA 1
ATOM 2012 C C . GLU B 1 10 ? 12.375 11.93 -16.391 1 98.12 10 GLU B C 1
ATOM 2014 O O . GLU B 1 10 ? 11.789 11.023 -15.805 1 98.12 10 GLU B O 1
ATOM 2019 N N . GLU B 1 11 ? 13.648 12.258 -16.234 1 98.12 11 GLU B N 1
ATOM 2020 C CA . GLU B 1 11 ? 14.453 11.531 -15.258 1 98.12 11 GLU B CA 1
ATOM 2021 C C . GLU B 1 11 ? 13.922 11.719 -13.836 1 98.12 11 GLU B C 1
ATOM 2023 O O . GLU B 1 11 ? 13.891 10.773 -13.047 1 98.12 11 GLU B O 1
ATOM 2028 N N . TYR B 1 12 ? 13.523 12.938 -13.523 1 98.69 12 TYR B N 1
ATOM 2029 C CA . TYR B 1 12 ? 12.945 13.242 -12.219 1 98.69 12 TYR B CA 1
ATOM 2030 C C . TYR B 1 12 ? 11.641 12.492 -12 1 98.69 12 TYR B C 1
ATOM 2032 O O . TYR B 1 12 ? 11.414 11.922 -10.93 1 98.69 12 TYR B O 1
ATOM 2040 N N . LYS B 1 13 ? 10.844 12.43 -13.047 1 98.44 13 LYS B N 1
ATOM 2041 C CA . LYS B 1 13 ? 9.578 11.719 -12.969 1 98.44 13 LYS B CA 1
ATOM 2042 C C . LYS B 1 13 ? 9.797 10.227 -12.727 1 98.44 13 LYS B C 1
ATOM 2044 O O . LYS B 1 13 ? 9.117 9.617 -11.891 1 98.44 13 LYS B O 1
ATOM 2049 N N . LYS B 1 14 ? 10.742 9.68 -13.406 1 98.12 14 LYS B N 1
ATOM 2050 C CA . LYS B 1 14 ? 11.07 8.266 -13.234 1 98.12 14 LYS B CA 1
ATOM 2051 C C . LYS B 1 14 ? 11.594 7.988 -11.828 1 98.12 14 LYS B C 1
ATOM 2053 O O . LYS B 1 14 ? 11.258 6.965 -11.227 1 98.12 14 LYS B O 1
ATOM 2058 N N . ALA B 1 15 ? 12.406 8.891 -11.32 1 98.62 15 ALA B N 1
ATOM 2059 C CA . ALA B 1 15 ? 12.938 8.758 -9.961 1 98.62 15 ALA B CA 1
ATOM 2060 C C . ALA B 1 15 ? 11.812 8.781 -8.93 1 98.62 15 ALA B C 1
ATOM 2062 O O . ALA B 1 15 ? 11.828 8.008 -7.969 1 98.62 15 ALA B O 1
ATOM 2063 N N . VAL B 1 16 ? 10.844 9.648 -9.156 1 98.81 16 VAL B N 1
ATOM 2064 C CA . VAL B 1 16 ? 9.711 9.75 -8.242 1 98.81 16 VAL B CA 1
ATOM 2065 C C . VAL B 1 16 ? 8.93 8.438 -8.25 1 98.81 16 VAL B C 1
ATOM 2067 O O . VAL B 1 16 ? 8.547 7.93 -7.188 1 98.81 16 VAL B O 1
ATOM 2070 N N . GLU B 1 17 ? 8.727 7.859 -9.391 1 98.38 17 GLU B N 1
ATOM 2071 C CA . GLU B 1 17 ? 7.988 6.602 -9.5 1 98.38 17 GLU B CA 1
ATOM 2072 C C . GLU B 1 17 ? 8.734 5.469 -8.797 1 98.38 17 GLU B C 1
ATOM 2074 O O . GLU B 1 17 ? 8.117 4.645 -8.117 1 98.38 17 GLU B O 1
ATOM 2079 N N . LYS B 1 18 ? 10.023 5.414 -8.945 1 98.5 18 LYS B N 1
ATOM 2080 C CA . LYS B 1 18 ? 10.828 4.391 -8.297 1 98.5 18 LYS B CA 1
ATOM 2081 C C . LYS B 1 18 ? 10.852 4.594 -6.781 1 98.5 18 LYS B C 1
ATOM 2083 O O . LYS B 1 18 ? 10.766 3.629 -6.02 1 98.5 18 LYS B O 1
ATOM 2088 N N . ALA B 1 19 ? 10.969 5.859 -6.375 1 98.81 19 ALA B N 1
ATOM 2089 C CA . ALA B 1 19 ? 10.961 6.172 -4.949 1 98.81 19 ALA B CA 1
ATOM 2090 C C . ALA B 1 19 ? 9.633 5.777 -4.312 1 98.81 19 ALA B C 1
ATOM 2092 O O . ALA B 1 19 ? 9.594 5.328 -3.164 1 98.81 19 ALA B O 1
ATOM 2093 N N . LYS B 1 20 ? 8.555 5.965 -5.082 1 98.81 20 LYS B N 1
ATOM 2094 C CA . LYS B 1 20 ? 7.238 5.562 -4.598 1 98.81 20 LYS B CA 1
ATOM 2095 C C . LYS B 1 20 ? 7.211 4.074 -4.254 1 98.81 20 LYS B C 1
ATOM 2097 O O . LYS B 1 20 ? 6.684 3.684 -3.211 1 98.81 20 LYS B O 1
ATOM 2102 N N . LYS B 1 21 ? 7.773 3.287 -5.078 1 98.75 21 LYS B N 1
ATOM 2103 C CA . LYS B 1 21 ? 7.812 1.848 -4.844 1 98.75 21 LYS B CA 1
ATOM 2104 C C . LYS B 1 21 ? 8.656 1.511 -3.621 1 98.75 21 LYS B C 1
ATOM 2106 O O . LYS B 1 21 ? 8.281 0.665 -2.809 1 98.75 21 LYS B O 1
ATOM 2111 N N . LYS B 1 22 ? 9.789 2.199 -3.479 1 98.81 22 LYS B N 1
ATOM 2112 C CA . LYS B 1 22 ? 10.641 1.973 -2.316 1 98.81 22 LYS B CA 1
ATOM 2113 C C . LYS B 1 22 ? 9.938 2.375 -1.026 1 98.81 22 LYS B C 1
ATOM 2115 O O . LYS B 1 22 ? 10.07 1.703 -0.002 1 98.81 22 LYS B O 1
ATOM 2120 N N . LEU B 1 23 ? 9.203 3.443 -1.107 1 98.94 23 LEU B N 1
ATOM 2121 C CA . LEU B 1 23 ? 8.445 3.898 0.055 1 98.94 23 LEU B CA 1
ATOM 2122 C C . LEU B 1 23 ? 7.367 2.889 0.432 1 98.94 23 LEU B C 1
ATOM 2124 O O . LEU B 1 23 ? 7.148 2.621 1.615 1 98.94 23 LEU B O 1
ATOM 2128 N N . ARG B 1 24 ? 6.676 2.334 -0.559 1 98.94 24 ARG B N 1
ATOM 2129 C CA . ARG B 1 24 ? 5.703 1.279 -0.287 1 98.94 24 ARG B CA 1
ATOM 2130 C C . ARG B 1 24 ? 6.355 0.107 0.438 1 98.94 24 ARG B C 1
ATOM 2132 O O . ARG B 1 24 ? 5.824 -0.387 1.434 1 98.94 24 ARG B O 1
ATOM 2139 N N . GLY B 1 25 ? 7.523 -0.303 -0.037 1 98.75 25 GLY B N 1
ATOM 2140 C CA . GLY B 1 25 ? 8.258 -1.385 0.604 1 98.75 25 GLY B CA 1
ATOM 2141 C C . GLY B 1 25 ? 8.641 -1.075 2.037 1 98.75 25 GLY B C 1
ATOM 2142 O O . GLY B 1 25 ? 8.477 -1.914 2.926 1 98.75 25 GLY B O 1
ATOM 2143 N N . LEU B 1 26 ? 9.109 0.108 2.27 1 98.81 26 LEU B N 1
ATOM 2144 C CA . LEU B 1 26 ? 9.492 0.529 3.611 1 98.81 26 LEU B CA 1
ATOM 2145 C C . LEU B 1 26 ? 8.305 0.488 4.559 1 98.81 26 LEU B C 1
ATOM 2147 O O . LEU B 1 26 ? 8.406 -0.04 5.668 1 98.81 26 LEU B O 1
ATOM 2151 N N . ILE B 1 27 ? 7.199 1.021 4.113 1 98.81 27 ILE B N 1
ATOM 2152 C CA . ILE B 1 27 ? 6.004 1.116 4.945 1 98.81 27 ILE B CA 1
ATOM 2153 C C . ILE B 1 27 ? 5.473 -0.282 5.246 1 98.81 27 ILE B C 1
ATOM 2155 O O . ILE B 1 27 ? 5.062 -0.567 6.375 1 98.81 27 ILE B O 1
ATOM 2159 N N . ALA B 1 28 ? 5.512 -1.125 4.25 1 98.25 28 ALA B N 1
ATOM 2160 C CA . ALA B 1 28 ? 5.059 -2.502 4.438 1 98.25 28 ALA B CA 1
ATOM 2161 C C . ALA B 1 28 ? 5.926 -3.23 5.461 1 98.25 28 ALA B C 1
ATOM 2163 O O . ALA B 1 28 ? 5.414 -3.965 6.309 1 98.25 28 ALA B O 1
ATOM 2164 N N . GLU B 1 29 ? 7.16 -3.029 5.391 1 97.88 29 GLU B N 1
ATOM 2165 C CA . GLU B 1 29 ? 8.109 -3.73 6.25 1 97.88 29 GLU B CA 1
ATOM 2166 C C . GLU B 1 29 ? 8.062 -3.193 7.676 1 97.88 29 GLU B C 1
ATOM 2168 O O . GLU B 1 29 ? 8.109 -3.965 8.633 1 97.88 29 GLU B O 1
ATOM 2173 N N . LYS B 1 30 ? 7.926 -1.87 7.805 1 98.19 30 LYS B N 1
ATOM 2174 C CA . LYS B 1 30 ? 8.156 -1.245 9.102 1 98.19 30 LYS B CA 1
ATOM 2175 C C . LYS B 1 30 ? 6.844 -0.811 9.75 1 98.19 30 LYS B C 1
ATOM 2177 O O . LYS B 1 30 ? 6.832 -0.344 10.891 1 98.19 30 LYS B O 1
ATOM 2182 N N . ASN B 1 31 ? 5.738 -0.971 9.047 1 97.88 31 ASN B N 1
ATOM 2183 C CA . ASN B 1 31 ? 4.461 -0.46 9.531 1 97.88 31 ASN B CA 1
ATOM 2184 C C . ASN B 1 31 ? 4.562 1.005 9.945 1 97.88 31 ASN B C 1
ATOM 2186 O O . ASN B 1 31 ? 4.09 1.386 11.023 1 97.88 31 ASN B O 1
ATOM 2190 N N . CYS B 1 32 ? 5.18 1.832 9.039 1 98.62 32 CYS B N 1
ATOM 2191 C CA . CYS B 1 32 ? 5.512 3.186 9.469 1 98.62 32 CYS B CA 1
ATOM 2192 C C . CYS B 1 32 ? 4.672 4.219 8.727 1 98.62 32 CYS B C 1
ATOM 2194 O O . CYS B 1 32 ? 5.047 5.387 8.641 1 98.62 32 CYS B O 1
ATOM 2196 N N . ALA B 1 33 ? 3.529 3.785 8.219 1 98.88 33 ALA B N 1
ATOM 2197 C CA . ALA B 1 33 ? 2.654 4.715 7.504 1 98.88 33 ALA B CA 1
ATOM 2198 C C . ALA B 1 33 ? 2.293 5.91 8.375 1 98.88 33 ALA B C 1
ATOM 2200 O O . ALA B 1 33 ? 2.324 7.055 7.918 1 98.88 33 ALA B O 1
ATOM 2201 N N . PRO B 1 34 ? 2 5.719 9.688 1 98.69 34 PRO B N 1
ATOM 2202 C CA . PRO B 1 34 ? 1.589 6.863 10.5 1 98.69 34 PRO B CA 1
ATOM 2203 C C . PRO B 1 34 ? 2.666 7.941 10.586 1 98.69 34 PRO B C 1
ATOM 2205 O O . PRO B 1 34 ? 2.375 9.125 10.398 1 98.69 34 PRO B O 1
ATOM 2208 N N . ILE B 1 35 ? 3.908 7.566 10.773 1 98.69 35 ILE B N 1
ATOM 2209 C CA . ILE B 1 35 ? 4.945 8.57 10.977 1 98.69 35 ILE B CA 1
ATOM 2210 C C . ILE B 1 35 ? 5.355 9.172 9.633 1 98.69 35 ILE B C 1
ATOM 2212 O O . ILE B 1 35 ? 5.82 10.312 9.578 1 98.69 35 ILE B O 1
ATOM 2216 N N . MET B 1 36 ? 5.172 8.445 8.516 1 98.94 36 MET B N 1
ATOM 2217 C CA . MET B 1 36 ? 5.371 9.023 7.188 1 98.94 36 MET B CA 1
ATOM 2218 C C . MET B 1 36 ? 4.355 10.133 6.918 1 98.94 36 MET B C 1
ATOM 2220 O O . MET B 1 36 ? 4.711 11.188 6.387 1 98.94 36 MET B O 1
ATOM 2224 N N . LEU B 1 37 ? 3.119 9.82 7.281 1 98.88 37 LEU B N 1
ATOM 2225 C CA . LEU B 1 37 ? 2.094 10.844 7.109 1 98.88 37 LEU B CA 1
ATOM 2226 C C . LEU B 1 37 ? 2.363 12.039 8.008 1 98.88 37 LEU B C 1
ATOM 2228 O O . LEU B 1 37 ? 2.184 13.188 7.59 1 98.88 37 LEU B O 1
ATOM 2232 N N . ARG B 1 38 ? 2.836 11.797 9.203 1 98.75 38 ARG B N 1
ATOM 2233 C CA . ARG B 1 38 ? 3.094 12.867 10.164 1 98.75 38 ARG B CA 1
ATOM 2234 C C . ARG B 1 38 ? 4.191 13.797 9.656 1 98.75 38 ARG B C 1
ATOM 2236 O O . ARG B 1 38 ? 4.07 15.016 9.75 1 98.75 38 ARG B O 1
ATOM 2243 N N . ILE B 1 39 ? 5.277 13.273 9.133 1 98.81 39 ILE B N 1
ATOM 2244 C CA . ILE B 1 39 ? 6.367 14.141 8.703 1 98.81 39 ILE B CA 1
ATOM 2245 C C . ILE B 1 39 ? 5.902 15.008 7.531 1 98.81 39 ILE B C 1
ATOM 2247 O O . ILE B 1 39 ? 6.281 16.172 7.422 1 98.81 39 ILE B O 1
ATOM 2251 N N . ALA B 1 40 ? 5.086 14.414 6.629 1 98.81 40 ALA B N 1
ATOM 2252 C CA . ALA B 1 40 ? 4.543 15.195 5.516 1 98.81 40 ALA B CA 1
ATOM 2253 C C . ALA B 1 40 ? 3.648 16.312 6.02 1 98.81 40 ALA B C 1
ATOM 2255 O O . ALA B 1 40 ? 3.771 17.469 5.574 1 98.81 40 ALA B O 1
ATOM 2256 N N . TRP B 1 41 ? 2.812 16 6.949 1 98.56 41 TRP B N 1
ATOM 2257 C CA . TRP B 1 41 ? 1.87 16.969 7.504 1 98.56 41 TRP B CA 1
ATOM 2258 C C . TRP B 1 41 ? 2.605 18.078 8.25 1 98.56 41 TRP B C 1
ATOM 2260 O O . TRP B 1 41 ? 2.34 19.266 8.023 1 98.56 41 TRP B O 1
ATOM 2270 N N . HIS B 1 42 ? 3.514 17.734 9.07 1 98.5 42 HIS B N 1
ATOM 2271 C CA . HIS B 1 42 ? 4.207 18.703 9.914 1 98.5 42 HIS B CA 1
ATOM 2272 C C . HIS B 1 42 ? 5.121 19.594 9.078 1 98.5 42 HIS B C 1
ATOM 2274 O O . HIS B 1 42 ? 5.316 20.766 9.406 1 98.5 42 HIS B O 1
ATOM 2280 N N . SER B 1 43 ? 5.66 19 8.047 1 97.38 43 SER B N 1
ATOM 2281 C CA . SER B 1 43 ? 6.457 19.828 7.148 1 97.38 43 SER B CA 1
ATOM 2282 C C . SER B 1 43 ? 5.602 20.891 6.469 1 97.38 43 SER B C 1
ATOM 2284 O O . SER B 1 43 ? 6.008 22.047 6.363 1 97.38 43 SER B O 1
ATOM 2286 N N . ALA B 1 44 ? 4.438 20.578 6.059 1 98.44 44 ALA B N 1
ATOM 2287 C CA . ALA B 1 44 ? 3.557 21.469 5.305 1 98.44 44 ALA B CA 1
ATOM 2288 C C . ALA B 1 44 ? 2.836 22.438 6.234 1 98.44 44 ALA B C 1
ATOM 2290 O O . ALA B 1 44 ? 2.637 23.609 5.891 1 98.44 44 ALA B O 1
ATOM 2291 N N . GLY B 1 45 ? 2.525 22.016 7.426 1 98.31 45 GLY B N 1
ATOM 2292 C CA . GLY B 1 45 ? 1.616 22.703 8.328 1 98.31 45 GLY B CA 1
ATOM 2293 C C . GLY B 1 45 ? 2.234 23.938 8.977 1 98.31 45 GLY B C 1
ATOM 2294 O O . GLY B 1 45 ? 1.611 24.578 9.828 1 98.31 45 GLY B O 1
ATOM 2295 N N . THR B 1 46 ? 3.422 24.328 8.578 1 98.31 46 THR B N 1
ATOM 2296 C CA . THR B 1 46 ? 4.105 25.484 9.172 1 98.31 46 THR B CA 1
ATOM 2297 C C . THR B 1 46 ? 3.975 26.703 8.273 1 98.31 46 THR B C 1
ATOM 2299 O O . THR B 1 46 ? 4.434 27.797 8.625 1 98.31 46 THR B O 1
ATOM 2302 N N . PHE B 1 47 ? 3.395 26.547 7.086 1 98.19 47 PHE B N 1
ATOM 2303 C CA . PHE B 1 47 ? 3.326 27.641 6.113 1 98.19 47 PHE B CA 1
ATOM 2304 C C . PHE B 1 47 ? 2.482 28.797 6.645 1 98.19 47 PHE B C 1
ATOM 2306 O O . PHE B 1 47 ? 1.434 28.562 7.254 1 98.19 47 PHE B O 1
ATOM 2313 N N . ASP B 1 48 ? 2.959 29.938 6.434 1 98.06 48 ASP B N 1
ATOM 2314 C CA . ASP B 1 48 ? 2.238 31.172 6.738 1 98.06 48 ASP B CA 1
ATOM 2315 C C . ASP B 1 48 ? 1.956 31.969 5.469 1 98.06 48 ASP B C 1
ATOM 2317 O O . ASP B 1 48 ? 2.885 32.438 4.801 1 98.06 48 ASP B O 1
ATOM 2321 N N . VAL B 1 49 ? 0.709 32.156 5.219 1 96.5 49 VAL B N 1
ATOM 2322 C CA . VAL B 1 49 ? 0.307 32.781 3.955 1 96.5 49 VAL B CA 1
ATOM 2323 C C . VAL B 1 49 ? 0.745 34.25 3.928 1 96.5 49 VAL B C 1
ATOM 2325 O O . VAL B 1 49 ? 0.987 34.812 2.857 1 96.5 49 VAL B O 1
ATOM 2328 N N . LYS B 1 50 ? 0.827 34.875 5.07 1 96.75 50 LYS B N 1
ATOM 2329 C CA . LYS B 1 50 ? 1.177 36.281 5.137 1 96.75 50 LYS B CA 1
ATOM 2330 C C . LYS B 1 50 ? 2.652 36.5 4.812 1 96.75 50 LYS B C 1
ATOM 2332 O O . LYS B 1 50 ? 2.998 37.406 4.035 1 96.75 50 LYS B O 1
ATOM 2337 N N . THR B 1 51 ? 3.516 35.656 5.391 1 96.12 51 THR B N 1
ATOM 2338 C CA . THR B 1 51 ? 4.949 35.844 5.227 1 96.12 51 THR B CA 1
ATOM 2339 C C . THR B 1 51 ? 5.488 35 4.098 1 96.12 51 THR B C 1
ATOM 2341 O O . THR B 1 51 ? 6.617 35.188 3.641 1 96.12 51 THR B O 1
ATOM 2344 N N . ARG B 1 52 ? 4.629 34 3.715 1 94.81 52 ARG B N 1
ATOM 2345 C CA . ARG B 1 52 ? 5.012 33.031 2.686 1 94.81 52 ARG B CA 1
ATOM 2346 C C . ARG B 1 52 ? 6.27 32.281 3.086 1 94.81 52 ARG B C 1
ATOM 2348 O O . ARG B 1 52 ? 7.152 32.062 2.258 1 94.81 52 ARG B O 1
ATOM 2355 N N . THR B 1 53 ? 6.422 32.031 4.355 1 96.19 53 THR B N 1
ATOM 2356 C CA . THR B 1 53 ? 7.504 31.203 4.879 1 96.19 53 THR B CA 1
ATOM 2357 C C . THR B 1 53 ? 6.961 29.922 5.504 1 96.19 53 THR B C 1
ATOM 2359 O O . THR B 1 53 ? 5.758 29.812 5.758 1 96.19 53 THR B O 1
ATOM 2362 N N . GLY B 1 54 ? 7.887 28.922 5.766 1 97.06 54 GLY B N 1
ATOM 2363 C CA . GLY B 1 54 ? 7.445 27.609 6.199 1 97.06 54 GLY B CA 1
ATOM 2364 C C . GLY B 1 54 ? 6.887 26.766 5.07 1 97.06 54 GLY B C 1
ATOM 2365 O O . GLY B 1 54 ? 7.012 27.125 3.896 1 97.06 54 GLY B O 1
ATOM 2366 N N . GLY B 1 55 ? 6.371 25.609 5.418 1 97.81 55 GLY B N 1
ATOM 2367 C CA . GLY B 1 55 ? 5.719 24.781 4.414 1 97.81 55 GLY B CA 1
ATOM 2368 C C . GLY B 1 55 ? 6.566 23.609 3.973 1 97.81 55 GLY B C 1
ATOM 2369 O O . GLY B 1 55 ? 7.613 23.328 4.562 1 97.81 55 GLY B O 1
ATOM 2370 N N . PRO B 1 56 ? 6.094 22.906 3.023 1 98.19 56 PRO B N 1
ATOM 2371 C CA . PRO B 1 56 ? 6.68 21.625 2.6 1 98.19 56 PRO B CA 1
ATOM 2372 C C . PRO B 1 56 ? 7.918 21.812 1.728 1 98.19 56 PRO B C 1
ATOM 2374 O O . PRO B 1 56 ? 7.965 21.312 0.599 1 98.19 56 PRO B O 1
ATOM 2377 N N . PHE B 1 57 ? 8.938 22.406 2.301 1 98.38 57 PHE B N 1
ATOM 2378 C CA . PHE B 1 57 ? 10.07 22.797 1.465 1 98.38 57 PHE B CA 1
ATOM 2379 C C . PHE B 1 57 ? 11.367 22.203 2.01 1 98.38 57 PHE B C 1
ATOM 2381 O O . PHE B 1 57 ? 12.414 22.859 1.979 1 98.38 57 PHE B O 1
ATOM 2388 N N . GLY B 1 58 ? 11.281 21 2.609 1 98.44 58 GLY B N 1
ATOM 2389 C CA . GLY B 1 58 ? 12.398 20.094 2.77 1 98.44 58 GLY B CA 1
ATOM 2390 C C . GLY B 1 58 ? 13.258 20.391 3.984 1 98.44 58 GLY B C 1
ATOM 2391 O O . GLY B 1 58 ? 14.375 19.891 4.105 1 98.44 58 GLY B O 1
ATOM 2392 N N . THR B 1 59 ? 12.742 21.141 4.973 1 98.5 59 THR B N 1
ATOM 2393 C CA . THR B 1 59 ? 13.602 21.594 6.066 1 98.5 59 THR B CA 1
ATOM 2394 C C . THR B 1 59 ? 13.461 20.656 7.273 1 98.5 59 THR B C 1
ATOM 2396 O O . THR B 1 59 ? 14.203 20.797 8.25 1 98.5 59 THR B O 1
ATOM 2399 N N . MET B 1 60 ? 12.617 19.625 7.188 1 98.25 60 MET B N 1
ATOM 2400 C CA . MET B 1 60 ? 12.383 18.75 8.328 1 98.25 60 MET B CA 1
ATOM 2401 C C . MET B 1 60 ? 13.656 18.016 8.734 1 98.25 60 MET B C 1
ATOM 2403 O O . MET B 1 60 ? 13.828 17.656 9.898 1 98.25 60 MET B O 1
ATOM 2407 N N . LYS B 1 61 ? 14.523 17.828 7.852 1 97.94 61 LYS B N 1
ATOM 2408 C CA . LYS B 1 61 ? 15.766 17.094 8.125 1 97.94 61 LYS B CA 1
ATOM 2409 C C . LYS B 1 61 ? 16.703 17.938 8.977 1 97.94 61 LYS B C 1
ATOM 2411 O O . LYS B 1 61 ? 17.703 17.422 9.492 1 97.94 61 LYS B O 1
ATOM 2416 N N . LYS B 1 62 ? 16.469 19.219 9.094 1 98.06 62 LYS B N 1
ATOM 2417 C CA . LYS B 1 62 ? 17.375 20.109 9.82 1 98.06 62 LYS B CA 1
ATOM 2418 C C . LYS B 1 62 ? 17.188 19.969 11.328 1 98.06 62 LYS B C 1
ATOM 2420 O O . LYS B 1 62 ? 16.062 19.969 11.828 1 98.06 62 LYS B O 1
ATOM 2425 N N . PRO B 1 63 ? 18.281 19.953 12.047 1 97.5 63 PRO B N 1
ATOM 2426 C CA . PRO B 1 63 ? 18.203 19.781 13.5 1 97.5 63 PRO B CA 1
ATOM 2427 C C . PRO B 1 63 ? 17.359 20.859 14.18 1 97.5 63 PRO B C 1
ATOM 2429 O O . PRO B 1 63 ? 16.672 20.578 15.164 1 97.5 63 PRO B O 1
ATOM 2432 N N . GLU B 1 64 ? 17.406 22.047 13.688 1 97.56 64 GLU B N 1
ATOM 2433 C CA . GLU B 1 64 ? 16.656 23.156 14.281 1 97.56 64 GLU B CA 1
ATOM 2434 C C . GLU B 1 64 ? 15.156 22.891 14.25 1 97.56 64 GLU B C 1
ATOM 2436 O O . GLU B 1 64 ? 14.453 23.156 15.227 1 97.56 64 GLU B O 1
ATOM 2441 N N . GLU B 1 65 ? 14.672 22.391 13.117 1 98.19 65 GLU B N 1
ATOM 2442 C CA . GLU B 1 65 ? 13.25 22.109 13.008 1 98.19 65 GLU B CA 1
ATOM 2443 C C . GLU B 1 65 ? 12.875 20.844 13.766 1 98.19 65 GLU B C 1
ATOM 2445 O O . GLU B 1 65 ? 11.828 20.781 14.414 1 98.19 65 GLU B O 1
ATOM 2450 N N . LEU B 1 66 ? 13.734 19.844 13.734 1 98 66 LEU B N 1
ATOM 2451 C CA . LEU B 1 66 ? 13.492 18.594 14.461 1 98 66 LEU B CA 1
ATOM 2452 C C . LEU B 1 66 ? 13.414 18.859 15.961 1 98 66 LEU B C 1
ATOM 2454 O O . LEU B 1 66 ? 12.773 18.094 16.688 1 98 66 LEU B O 1
ATOM 2458 N N . ALA B 1 67 ? 14.023 19.938 16.391 1 97 67 ALA B N 1
ATOM 2459 C CA . ALA B 1 67 ? 14.094 20.25 17.828 1 97 67 ALA B CA 1
ATOM 2460 C C . ALA B 1 67 ? 12.805 20.906 18.297 1 97 67 ALA B C 1
ATOM 2462 O O . ALA B 1 67 ? 12.594 21.078 19.5 1 97 67 ALA B O 1
ATOM 2463 N N . HIS B 1 68 ? 11.906 21.359 17.328 1 97 68 HIS B N 1
ATOM 2464 C CA . HIS B 1 68 ? 10.617 21.891 17.75 1 97 68 HIS B CA 1
ATOM 2465 C C . HIS B 1 68 ? 9.844 20.859 18.562 1 97 68 HIS B C 1
ATOM 2467 O O . HIS B 1 68 ? 9.836 19.672 18.234 1 97 68 HIS B O 1
ATOM 2473 N N . GLY B 1 69 ? 9.242 21.312 19.672 1 95.94 69 GLY B N 1
ATOM 2474 C CA . GLY B 1 69 ? 8.516 20.406 20.547 1 95.94 69 GLY B CA 1
ATOM 2475 C C . GLY B 1 69 ? 7.484 19.562 19.828 1 95.94 69 GLY B C 1
ATOM 2476 O O . GLY B 1 69 ? 7.383 18.359 20.062 1 95.94 69 GLY B O 1
ATOM 2477 N N . ALA B 1 70 ? 6.773 20.141 18.922 1 95.94 70 ALA B N 1
ATOM 2478 C CA . ALA B 1 70 ? 5.707 19.469 18.188 1 95.94 70 ALA B CA 1
ATOM 2479 C C . ALA B 1 70 ? 6.273 18.375 17.281 1 95.94 70 ALA B C 1
ATOM 2481 O O . ALA B 1 70 ? 5.539 17.5 16.828 1 95.94 70 ALA B O 1
ATOM 2482 N N . ASN B 1 71 ? 7.578 18.391 16.953 1 97.75 71 ASN B N 1
ATOM 2483 C CA . ASN B 1 71 ? 8.195 17.469 16.016 1 97.75 71 ASN B CA 1
ATOM 2484 C C . ASN B 1 71 ? 8.891 16.312 16.75 1 97.75 71 ASN B C 1
ATOM 2486 O O . ASN B 1 71 ? 9.625 15.547 16.125 1 97.75 71 ASN B O 1
ATOM 2490 N N . ASN B 1 72 ? 8.633 16.25 18.078 1 97.19 72 ASN B N 1
ATOM 2491 C CA . ASN B 1 72 ? 9.219 15.133 18.828 1 97.19 72 ASN B CA 1
ATOM 2492 C C . ASN B 1 72 ? 8.898 13.797 18.156 1 97.19 72 ASN B C 1
ATOM 2494 O O . ASN B 1 72 ? 7.75 13.516 17.828 1 97.19 72 ASN B O 1
ATOM 2498 N N . GLY B 1 73 ? 10.016 13.016 17.875 1 97.25 73 GLY B N 1
ATOM 2499 C CA . GLY B 1 73 ? 9.859 11.695 17.297 1 97.25 73 GLY B CA 1
ATOM 2500 C C . GLY B 1 73 ? 10.062 11.68 15.789 1 97.25 73 GLY B C 1
ATOM 2501 O O . GLY B 1 73 ? 10.266 10.617 15.195 1 97.25 73 GLY B O 1
ATOM 2502 N N . LEU B 1 74 ? 10.055 12.805 15.133 1 98.44 74 LEU B N 1
ATOM 2503 C CA . LEU B 1 74 ? 10.109 12.828 13.68 1 98.44 74 LEU B CA 1
ATOM 2504 C C . LEU B 1 74 ? 11.523 12.562 13.188 1 98.44 74 LEU B C 1
ATOM 2506 O O . LEU B 1 74 ? 11.734 12.305 11.992 1 98.44 74 LEU B O 1
ATOM 2510 N N . ASP B 1 75 ? 12.484 12.625 14.117 1 98.25 75 ASP B N 1
ATOM 2511 C CA . ASP B 1 75 ? 13.828 12.18 13.742 1 98.25 75 ASP B CA 1
ATOM 2512 C C . ASP B 1 75 ? 13.828 10.719 13.305 1 98.25 75 ASP B C 1
ATOM 2514 O O . ASP B 1 75 ? 14.625 10.32 12.461 1 98.25 75 ASP B O 1
ATOM 2518 N N . ILE B 1 76 ? 12.953 9.938 13.859 1 98.38 76 ILE B N 1
ATOM 2519 C CA . ILE B 1 76 ? 12.797 8.547 13.469 1 98.38 76 ILE B CA 1
ATOM 2520 C C . ILE B 1 76 ? 12.406 8.461 11.992 1 98.38 76 ILE B C 1
ATOM 2522 O O . ILE B 1 76 ? 12.969 7.668 11.234 1 98.38 76 ILE B O 1
ATOM 2526 N N . ALA B 1 77 ? 1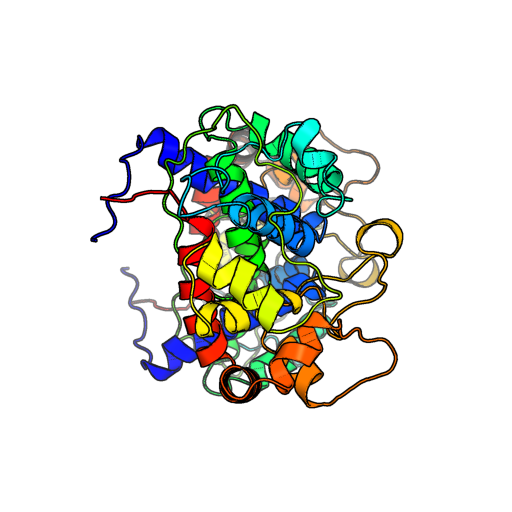1.422 9.258 11.578 1 98.69 77 ALA B N 1
ATOM 2527 C CA . ALA B 1 77 ? 11 9.281 10.18 1 98.69 77 ALA B CA 1
ATOM 2528 C C . ALA B 1 77 ? 12.156 9.672 9.266 1 98.69 77 ALA B C 1
ATOM 2530 O O . ALA B 1 77 ? 12.359 9.055 8.219 1 98.69 77 ALA B O 1
ATOM 2531 N N . VAL B 1 78 ? 12.867 10.711 9.68 1 98.81 78 VAL B N 1
ATOM 2532 C CA . VAL B 1 78 ? 14 11.18 8.891 1 98.81 78 VAL B CA 1
ATOM 2533 C C . VAL B 1 78 ? 15.008 10.047 8.719 1 98.81 78 VAL B C 1
ATOM 2535 O O . VAL B 1 78 ? 15.484 9.797 7.609 1 98.81 78 VAL B O 1
ATOM 2538 N N . ARG B 1 79 ? 15.281 9.328 9.758 1 98.75 79 ARG B N 1
ATOM 2539 C CA . ARG B 1 79 ? 16.25 8.242 9.727 1 98.75 79 ARG B CA 1
ATOM 2540 C C . ARG B 1 79 ? 15.766 7.094 8.852 1 98.75 79 ARG B C 1
ATOM 2542 O O . ARG B 1 79 ? 16.547 6.492 8.117 1 98.75 79 ARG B O 1
ATOM 2549 N N . LEU B 1 80 ? 14.539 6.785 8.945 1 98.81 80 LEU B N 1
ATOM 2550 C CA . LEU B 1 80 ? 13.977 5.699 8.148 1 98.81 80 LEU B CA 1
ATOM 2551 C C . LEU B 1 80 ? 14.023 6.039 6.664 1 98.81 80 LEU B C 1
ATOM 2553 O O . LEU B 1 80 ? 14.211 5.152 5.828 1 98.81 80 LEU B O 1
ATOM 2557 N N . LEU B 1 81 ? 13.898 7.32 6.332 1 98.88 81 LEU B N 1
ATOM 2558 C CA . LEU B 1 81 ? 13.727 7.75 4.949 1 98.88 81 LEU B CA 1
ATOM 2559 C C . LEU B 1 81 ? 15.078 7.973 4.277 1 98.88 81 LEU B C 1
ATOM 2561 O O . LEU B 1 81 ? 15.195 7.852 3.055 1 98.88 81 LEU B O 1
ATOM 2565 N N . GLU B 1 82 ? 16.047 8.234 5.066 1 98.81 82 GLU B N 1
ATOM 2566 C CA . GLU B 1 82 ? 17.312 8.719 4.531 1 98.81 82 GLU B CA 1
ATOM 2567 C C . GLU B 1 82 ? 17.938 7.695 3.582 1 98.81 82 GLU B C 1
ATOM 2569 O O . GLU B 1 82 ? 18.422 8.055 2.506 1 98.81 82 GLU B O 1
ATOM 2574 N N . PRO B 1 83 ? 17.938 6.379 3.893 1 98.62 83 PRO B N 1
ATOM 2575 C CA . PRO B 1 83 ? 18.531 5.414 2.967 1 98.62 83 PRO B CA 1
ATOM 2576 C C . PRO B 1 83 ? 17.828 5.391 1.607 1 98.62 83 PRO B C 1
ATOM 2578 O O . PRO B 1 83 ? 18.484 5.164 0.583 1 98.62 83 PRO B O 1
ATOM 2581 N N . ILE B 1 84 ? 16.578 5.574 1.574 1 98.75 84 ILE B N 1
ATOM 2582 C CA . ILE B 1 84 ? 15.852 5.625 0.309 1 98.75 84 ILE B CA 1
ATOM 2583 C C . ILE B 1 84 ? 16.172 6.938 -0.411 1 98.75 84 ILE B C 1
ATOM 2585 O O . ILE B 1 84 ? 16.406 6.945 -1.621 1 98.75 84 ILE B O 1
ATOM 2589 N N . LYS B 1 85 ? 16.156 8.031 0.322 1 98.81 85 LYS B N 1
ATOM 2590 C CA . LYS B 1 85 ? 16.484 9.328 -0.257 1 98.81 85 LYS B CA 1
ATOM 2591 C C . LYS B 1 85 ? 17.828 9.289 -0.969 1 98.81 85 LYS B C 1
ATOM 2593 O O . LYS B 1 85 ? 17.984 9.867 -2.043 1 98.81 85 LYS B O 1
ATOM 2598 N N . GLU B 1 86 ? 18.797 8.602 -0.384 1 98.69 86 GLU B N 1
ATOM 2599 C CA . GLU B 1 86 ? 20.141 8.508 -0.917 1 98.69 86 GLU B CA 1
ATOM 2600 C C . GLU B 1 86 ? 20.156 7.801 -2.268 1 98.69 86 GLU B C 1
ATOM 2602 O O . GLU B 1 86 ? 21.031 8.062 -3.102 1 98.69 86 GLU B O 1
ATOM 2607 N N . GLN B 1 87 ? 19.188 6.98 -2.537 1 98.25 87 GLN B N 1
ATOM 2608 C CA . GLN B 1 87 ? 19.094 6.262 -3.807 1 98.25 87 GLN B CA 1
ATOM 2609 C C . GLN B 1 87 ? 18.609 7.184 -4.926 1 98.25 87 GLN B C 1
ATOM 2611 O O . GLN B 1 87 ? 18.781 6.871 -6.105 1 98.25 87 GLN B O 1
ATOM 2616 N N . PHE B 1 88 ? 18 8.281 -4.508 1 98.56 88 PHE B N 1
ATOM 2617 C CA . PHE B 1 88 ? 17.438 9.211 -5.484 1 98.56 88 PHE B CA 1
ATOM 2618 C C . PHE B 1 88 ? 17.891 10.641 -5.191 1 98.56 88 PHE B C 1
ATOM 2620 O O . PHE B 1 88 ? 17.062 11.5 -4.887 1 98.56 88 PHE B O 1
ATOM 2627 N N . PRO B 1 89 ? 19.141 10.93 -5.426 1 98.38 89 PRO B N 1
ATOM 2628 C CA . PRO B 1 89 ? 19.672 12.242 -5.047 1 98.38 89 PRO B CA 1
ATOM 2629 C C . PRO B 1 89 ? 19.031 13.391 -5.828 1 98.38 89 PRO B C 1
ATOM 2631 O O . PRO B 1 89 ? 19.062 14.539 -5.383 1 98.38 89 PRO B O 1
ATOM 2634 N N . ILE B 1 90 ? 18.422 13.133 -6.969 1 98.56 90 ILE B N 1
ATOM 2635 C CA . ILE B 1 90 ? 17.859 14.188 -7.801 1 98.56 90 ILE B CA 1
ATOM 2636 C C . ILE B 1 90 ? 16.547 14.672 -7.199 1 98.56 90 ILE B C 1
ATOM 2638 O O . ILE B 1 90 ? 16.094 15.781 -7.492 1 98.56 90 ILE B O 1
ATOM 2642 N N . ILE B 1 91 ? 15.891 13.859 -6.383 1 98.88 91 ILE B N 1
ATOM 2643 C CA . ILE B 1 91 ? 14.633 14.25 -5.758 1 98.88 91 ILE B CA 1
ATOM 2644 C C . ILE B 1 91 ? 14.906 15.164 -4.566 1 98.88 91 ILE B C 1
ATOM 2646 O O . ILE B 1 91 ? 15.742 14.859 -3.717 1 98.88 91 ILE B O 1
ATOM 2650 N N . SER B 1 92 ? 14.258 16.281 -4.539 1 98.81 92 SER B N 1
ATOM 2651 C CA . SER B 1 92 ? 14.422 17.156 -3.385 1 98.81 92 SER B CA 1
ATOM 2652 C C . SER B 1 92 ? 13.844 16.531 -2.123 1 98.81 92 SER B C 1
ATOM 2654 O O . SER B 1 92 ? 12.977 15.656 -2.201 1 98.81 92 SER B O 1
ATOM 2656 N N . TYR B 1 93 ? 14.359 16.922 -0.952 1 98.88 93 TYR B N 1
ATOM 2657 C CA . TYR B 1 93 ? 13.766 16.484 0.31 1 98.88 93 TYR B CA 1
ATOM 2658 C C . TYR B 1 93 ? 12.328 16.984 0.425 1 98.88 93 TYR B C 1
ATOM 2660 O O . TYR B 1 93 ? 11.477 16.297 1.005 1 98.88 93 TYR B O 1
ATOM 2668 N N . ALA B 1 94 ? 12.07 18.172 -0.13 1 98.81 94 ALA B N 1
ATOM 2669 C CA . ALA B 1 94 ? 10.727 18.75 -0.142 1 98.81 94 ALA B CA 1
ATOM 2670 C C . ALA B 1 94 ? 9.727 17.797 -0.808 1 98.81 94 ALA B C 1
ATOM 2672 O O . ALA B 1 94 ? 8.711 17.438 -0.213 1 98.81 94 ALA B O 1
ATOM 2673 N N . ASP B 1 95 ? 10.047 17.359 -1.973 1 98.88 95 ASP B N 1
ATOM 2674 C CA . ASP B 1 95 ? 9.188 16.422 -2.689 1 98.88 95 ASP B CA 1
ATOM 2675 C C . ASP B 1 95 ? 9.141 15.07 -1.98 1 98.88 95 ASP B C 1
ATOM 2677 O O . ASP B 1 95 ? 8.078 14.461 -1.872 1 98.88 95 ASP B O 1
ATOM 2681 N N . PHE B 1 96 ? 10.242 14.648 -1.451 1 98.94 96 PHE B N 1
ATOM 2682 C CA . PHE B 1 96 ? 10.359 13.297 -0.927 1 98.94 96 PHE B CA 1
ATOM 2683 C C . PHE B 1 96 ? 9.5 13.117 0.318 1 98.94 96 PHE B C 1
ATOM 2685 O O . PHE B 1 96 ? 8.812 12.102 0.468 1 98.94 96 PHE B O 1
ATOM 2692 N N . TYR B 1 97 ? 9.516 14.07 1.209 1 98.94 97 TYR B N 1
ATOM 2693 C CA . TYR B 1 97 ? 8.711 13.977 2.424 1 98.94 97 TYR B CA 1
ATOM 2694 C C . TYR B 1 97 ? 7.223 14.016 2.102 1 98.94 97 TYR B C 1
ATOM 2696 O O . TYR B 1 97 ? 6.434 13.289 2.711 1 98.94 97 TYR B O 1
ATOM 2704 N N . GLN B 1 98 ? 6.855 14.852 1.152 1 98.94 98 GLN B N 1
ATOM 2705 C CA . GLN B 1 98 ? 5.449 14.898 0.768 1 98.94 98 GLN B CA 1
ATOM 2706 C C . GLN B 1 98 ? 5.027 13.609 0.062 1 98.94 98 GLN B C 1
ATOM 2708 O O . GLN B 1 98 ? 3.906 13.133 0.245 1 98.94 98 GLN B O 1
ATOM 2713 N N . LEU B 1 99 ? 5.918 13.047 -0.728 1 98.94 99 LEU B N 1
ATOM 2714 C CA . LEU B 1 99 ? 5.652 11.773 -1.387 1 98.94 99 LEU B CA 1
ATOM 2715 C C . LEU B 1 99 ? 5.402 10.672 -0.361 1 98.94 99 LEU B C 1
ATOM 2717 O O . LEU B 1 99 ? 4.488 9.867 -0.523 1 98.94 99 LEU B O 1
ATOM 2721 N N . ALA B 1 100 ? 6.195 10.672 0.709 1 98.94 100 ALA B N 1
ATOM 2722 C CA . ALA B 1 100 ? 6.02 9.688 1.771 1 98.94 100 ALA B CA 1
ATOM 2723 C C . ALA B 1 100 ? 4.621 9.766 2.369 1 98.94 100 ALA B C 1
ATOM 2725 O O . ALA B 1 100 ? 4 8.734 2.654 1 98.94 100 ALA B O 1
ATOM 2726 N N . GLY B 1 101 ? 4.129 10.961 2.512 1 98.88 101 GLY B N 1
ATOM 2727 C CA . GLY B 1 101 ? 2.799 11.148 3.066 1 98.88 101 GLY B CA 1
ATOM 2728 C C . GLY B 1 101 ? 1.697 10.617 2.172 1 98.88 101 GLY B C 1
ATOM 2729 O O . GLY B 1 101 ? 0.79 9.922 2.641 1 98.88 101 GLY B O 1
ATOM 2730 N N . VAL B 1 102 ? 1.741 10.961 0.865 1 98.81 102 VAL B N 1
ATOM 2731 C CA . VAL B 1 102 ? 0.686 10.523 -0.043 1 98.81 102 VAL B CA 1
ATOM 2732 C C . VAL B 1 102 ? 0.722 9 -0.187 1 98.81 102 VAL B C 1
ATOM 2734 O O . VAL B 1 102 ? -0.325 8.352 -0.253 1 98.81 102 VAL B O 1
ATOM 2737 N N . VAL B 1 103 ? 1.91 8.391 -0.186 1 98.94 103 VAL B N 1
ATOM 2738 C CA . VAL B 1 103 ? 2.053 6.945 -0.277 1 98.94 103 VAL B CA 1
ATOM 2739 C C . VAL B 1 103 ? 1.487 6.289 0.98 1 98.94 103 VAL B C 1
ATOM 2741 O O . VAL B 1 103 ? 0.798 5.27 0.901 1 98.94 103 VAL B O 1
ATOM 2744 N N . ALA B 1 104 ? 1.741 6.871 2.115 1 98.94 104 ALA B N 1
ATOM 2745 C CA . ALA B 1 104 ? 1.252 6.336 3.383 1 98.94 104 ALA B CA 1
ATOM 2746 C C . ALA B 1 104 ? -0.271 6.234 3.385 1 98.94 104 ALA B C 1
ATOM 2748 O O . ALA B 1 104 ? -0.83 5.195 3.748 1 98.94 104 ALA B O 1
ATOM 2749 N N . VAL B 1 105 ? -0.928 7.258 2.908 1 98.94 105 VAL B N 1
ATOM 2750 C CA . VAL B 1 105 ? -2.387 7.281 2.871 1 98.94 105 VAL B CA 1
ATOM 2751 C C . VAL B 1 105 ? -2.898 6.215 1.904 1 98.94 105 VAL B C 1
ATOM 2753 O O . VAL B 1 105 ? -3.799 5.445 2.24 1 98.94 105 VAL B O 1
ATOM 2756 N N . GLU B 1 106 ? -2.285 6.156 0.799 1 98.81 106 GLU B N 1
ATOM 2757 C CA . GLU B 1 106 ? -2.74 5.234 -0.239 1 98.81 106 GLU B CA 1
ATOM 2758 C C . GLU B 1 106 ? -2.615 3.785 0.215 1 98.81 106 GLU B C 1
ATOM 2760 O O . GLU B 1 106 ? -3.572 3.014 0.122 1 98.81 106 GLU B O 1
ATOM 2765 N N . VAL B 1 107 ? -1.519 3.365 0.823 1 98.81 107 VAL B N 1
ATOM 2766 C CA . VAL B 1 107 ? -1.229 1.954 1.056 1 98.81 107 VAL B CA 1
ATOM 2767 C C . VAL B 1 107 ? -1.982 1.469 2.293 1 98.81 107 VAL B C 1
ATOM 2769 O O . VAL B 1 107 ? -2.049 0.266 2.553 1 98.81 107 VAL B O 1
ATOM 2772 N N . THR B 1 108 ? -2.596 2.395 2.988 1 98.88 108 THR B N 1
ATOM 2773 C CA . THR B 1 108 ? -3.342 1.988 4.176 1 98.88 108 THR B CA 1
ATOM 2774 C C . THR B 1 108 ? -4.844 2.027 3.91 1 98.88 108 THR B C 1
ATOM 2776 O O . THR B 1 108 ? -5.645 1.854 4.828 1 98.88 108 THR B O 1
ATOM 2779 N N . GLY B 1 109 ? -5.223 2.338 2.686 1 98.81 109 GLY B N 1
ATOM 2780 C CA . GLY B 1 109 ? -6.625 2.189 2.33 1 98.81 109 GLY B CA 1
ATOM 2781 C C . GLY B 1 109 ? -7.324 3.514 2.084 1 98.81 109 GLY B C 1
ATOM 2782 O O . GLY B 1 109 ? -8.523 3.547 1.787 1 98.81 109 GLY B O 1
ATOM 2783 N N . GLY B 1 110 ? -6.605 4.625 2.145 1 98.81 110 GLY B N 1
ATOM 2784 C CA . GLY B 1 110 ? -7.164 5.941 1.886 1 98.81 110 GLY B CA 1
ATOM 2785 C C . G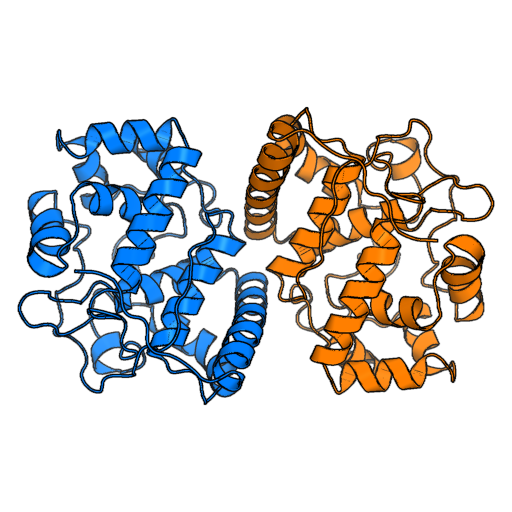LY B 1 110 ? -7.262 6.27 0.408 1 98.81 110 GLY B C 1
ATOM 2786 O O . GLY B 1 110 ? -7.039 5.406 -0.441 1 98.81 110 GLY B O 1
ATOM 2787 N N . PRO B 1 111 ? -7.652 7.5 0.157 1 98.62 111 PRO B N 1
ATOM 2788 C CA . PRO B 1 111 ? -7.762 7.914 -1.243 1 98.62 111 PRO B CA 1
ATOM 2789 C C . PRO B 1 111 ? -6.402 8.125 -1.905 1 98.62 111 PRO B C 1
ATOM 2791 O O . PRO B 1 111 ? -5.41 8.383 -1.22 1 98.62 111 PRO B O 1
ATOM 2794 N N . GLU B 1 112 ? -6.352 7.938 -3.203 1 97.88 112 GLU B N 1
ATOM 2795 C CA . GLU B 1 112 ? -5.188 8.367 -3.975 1 97.88 112 GLU B CA 1
ATOM 2796 C C . GLU B 1 112 ? -5.129 9.891 -4.078 1 97.88 112 GLU B C 1
ATOM 2798 O O . GLU B 1 112 ? -6.078 10.523 -4.543 1 97.88 112 GLU B O 1
ATOM 2803 N N . ILE B 1 113 ? -4.09 10.453 -3.611 1 98.56 113 ILE B N 1
ATOM 2804 C CA . ILE B 1 113 ? -3.887 11.898 -3.652 1 98.56 113 ILE B CA 1
ATOM 2805 C C . ILE B 1 113 ? -2.904 12.25 -4.766 1 98.56 113 ILE B C 1
ATOM 2807 O O . ILE B 1 113 ? -1.801 11.703 -4.824 1 98.56 113 ILE B O 1
ATOM 2811 N N . PRO B 1 114 ? -3.342 13.094 -5.703 1 97.62 114 PRO B N 1
ATOM 2812 C CA . PRO B 1 114 ? -2.391 13.508 -6.742 1 97.62 114 PRO B CA 1
ATOM 2813 C C . PRO B 1 114 ? -1.109 14.102 -6.164 1 97.62 114 PRO B C 1
ATOM 2815 O O . PRO B 1 114 ? -1.156 14.82 -5.16 1 97.62 114 PRO B O 1
ATOM 2818 N N . PHE B 1 115 ? -0.015 13.812 -6.75 1 98.31 115 PHE B N 1
ATOM 2819 C CA . PHE B 1 115 ? 1.29 14.336 -6.359 1 98.31 115 PHE B CA 1
ATOM 2820 C C . PHE B 1 115 ? 1.945 15.078 -7.516 1 98.31 115 PHE B C 1
ATOM 2822 O O . PHE B 1 115 ? 2.221 14.484 -8.562 1 98.31 115 PHE B O 1
ATOM 2829 N N . HIS B 1 116 ? 2.193 16.312 -7.375 1 98 116 HIS B N 1
ATOM 2830 C CA . HIS B 1 116 ? 2.908 17.141 -8.344 1 98 116 HIS B CA 1
ATOM 2831 C C . HIS B 1 116 ? 4.316 17.469 -7.859 1 98 116 HIS B C 1
ATOM 2833 O O . HIS B 1 116 ? 4.484 18.219 -6.902 1 98 116 HIS B O 1
ATOM 2839 N N . PRO B 1 117 ? 5.324 16.953 -8.555 1 98.31 117 PRO B N 1
ATOM 2840 C CA . PRO B 1 117 ? 6.703 17.188 -8.117 1 98.31 117 PRO B CA 1
ATOM 2841 C C . PRO B 1 117 ? 7.23 18.547 -8.531 1 98.31 117 PRO B C 1
ATOM 2843 O O . PRO B 1 117 ? 6.621 19.219 -9.375 1 98.31 117 PRO B O 1
ATOM 2846 N N . GLY B 1 118 ? 8.367 18.891 -7.922 1 97.94 118 GLY B N 1
ATOM 2847 C CA . GLY B 1 118 ? 9.055 20.109 -8.32 1 97.94 118 GLY B CA 1
ATOM 2848 C C . GLY B 1 118 ? 9.273 21.078 -7.172 1 97.94 118 GLY B C 1
ATOM 2849 O O . GLY B 1 118 ? 9.727 22.203 -7.383 1 97.94 118 GLY B O 1
ATOM 2850 N N . ARG B 1 119 ? 8.984 20.703 -5.941 1 98.06 119 ARG B N 1
ATOM 2851 C CA . ARG B 1 119 ? 9.258 21.562 -4.785 1 98.06 119 ARG B CA 1
ATOM 2852 C C . ARG B 1 119 ? 10.758 21.766 -4.598 1 98.06 119 ARG B C 1
ATOM 2854 O O . ARG B 1 119 ? 11.547 20.828 -4.789 1 98.06 119 ARG B O 1
ATOM 2861 N N . GLU B 1 120 ? 11.086 22.875 -4.188 1 96.25 120 GLU B N 1
ATOM 2862 C CA . GLU B 1 120 ? 12.492 23.172 -3.906 1 96.25 120 GLU B CA 1
ATOM 2863 C C . GLU B 1 120 ? 12.797 23 -2.422 1 96.25 120 GLU B C 1
ATOM 2865 O O . GLU B 1 120 ? 11.938 23.25 -1.572 1 96.25 120 GLU B O 1
ATOM 2870 N N . ASP B 1 121 ? 14 22.594 -2.117 1 98.06 121 ASP B N 1
ATOM 2871 C CA . ASP B 1 121 ? 14.484 22.625 -0.743 1 98.06 121 ASP B CA 1
ATOM 2872 C C . ASP B 1 121 ? 14.867 24.062 -0.34 1 98.06 121 ASP B C 1
ATOM 2874 O O . ASP B 1 121 ? 15.758 24.656 -0.938 1 98.06 121 ASP B O 1
ATOM 2878 N N . LYS B 1 122 ? 14.195 24.562 0.664 1 97.38 122 LYS B N 1
ATOM 2879 C CA . LYS B 1 122 ? 14.531 25.891 1.175 1 97.38 122 LYS B CA 1
ATOM 2880 C C . LYS B 1 122 ? 15.516 25.797 2.338 1 97.38 122 LYS B C 1
ATOM 2882 O O . LYS B 1 122 ? 15.57 24.781 3.029 1 97.38 122 LYS B O 1
ATOM 2887 N N . PRO B 1 123 ? 16.25 26.797 2.572 1 95.69 123 PRO B N 1
ATOM 2888 C CA . PRO B 1 123 ? 17.344 26.703 3.525 1 95.69 123 PRO B CA 1
ATOM 2889 C C . PRO B 1 123 ? 16.906 26.891 4.973 1 95.69 123 PRO B C 1
ATOM 2891 O O . PRO B 1 123 ? 17.516 26.344 5.891 1 95.69 123 PRO B O 1
ATOM 2894 N N . GLU B 1 124 ? 15.875 27.672 5.242 1 94.81 124 GLU B N 1
ATOM 2895 C CA . GLU B 1 124 ? 15.578 28.078 6.609 1 94.81 124 GLU B CA 1
ATOM 2896 C C . GLU B 1 124 ? 14.344 27.359 7.152 1 94.81 124 GLU B C 1
ATOM 2898 O O . GLU B 1 124 ? 13.281 27.391 6.535 1 94.81 124 GLU B O 1
ATOM 2903 N N . PRO B 1 125 ? 14.508 26.797 8.305 1 97.06 125 PRO B N 1
ATOM 2904 C CA . PRO B 1 125 ? 13.336 26.219 8.961 1 97.06 125 PRO B CA 1
ATOM 2905 C C . PRO B 1 125 ? 12.328 27.281 9.406 1 97.06 125 PRO B C 1
ATOM 2907 O O . PRO B 1 125 ? 12.695 28.438 9.586 1 97.06 125 PRO B O 1
ATOM 2910 N N . PRO B 1 126 ? 11.094 26.906 9.508 1 97.12 126 PRO B N 1
ATOM 2911 C CA . PRO B 1 126 ? 10.109 27.844 10.047 1 97.12 126 PRO B CA 1
ATOM 2912 C C . PRO B 1 126 ? 10.32 28.125 11.531 1 97.12 126 PRO B C 1
ATOM 2914 O O . PRO B 1 126 ? 11.016 27.375 12.219 1 97.12 126 PRO B O 1
ATOM 2917 N N . PRO B 1 127 ? 9.75 29.297 12 1 96 127 PRO B N 1
ATOM 2918 C CA . PRO B 1 127 ? 9.766 29.516 13.453 1 96 127 PRO B CA 1
ATOM 2919 C C . PRO B 1 127 ? 8.938 28.469 14.211 1 96 127 PRO B C 1
ATOM 2921 O O . PRO B 1 127 ? 7.992 27.906 13.656 1 96 127 PRO B O 1
ATOM 2924 N N . GLU B 1 128 ? 9.367 28.141 15.398 1 96.25 128 GLU B N 1
ATOM 2925 C CA . GLU B 1 128 ? 8.617 27.203 16.234 1 96.25 128 GLU B CA 1
ATOM 2926 C C . GLU B 1 128 ? 7.238 27.766 16.594 1 96.25 128 GLU B C 1
ATOM 2928 O O . GLU B 1 128 ? 7.055 28.984 16.656 1 96.25 128 GLU B O 1
ATOM 2933 N N . GLY B 1 129 ? 6.277 26.875 16.766 1 96.06 129 GLY B N 1
ATOM 2934 C CA . GLY B 1 129 ? 4.98 27.281 17.281 1 96.06 129 GLY B CA 1
ATOM 2935 C C . GLY B 1 129 ? 3.932 27.469 16.203 1 96.06 129 GLY B C 1
ATOM 2936 O O . GLY B 1 129 ? 2.863 28.031 16.453 1 96.06 129 GLY B O 1
ATOM 2937 N N . ARG B 1 130 ? 4.203 27 14.984 1 97.56 130 ARG B N 1
ATOM 2938 C CA . ARG B 1 130 ? 3.273 27.234 13.883 1 97.56 130 ARG B CA 1
ATOM 2939 C C . ARG B 1 130 ? 2.359 26.031 13.672 1 97.56 130 ARG B C 1
ATOM 2941 O O . ARG B 1 130 ? 1.455 26.078 12.828 1 97.56 130 ARG B O 1
ATOM 2948 N N . LEU B 1 131 ? 2.594 24.922 14.359 1 97.88 131 LEU B N 1
ATOM 2949 C CA . LEU B 1 131 ? 1.766 23.734 14.25 1 97.88 131 LEU B CA 1
ATOM 2950 C C . LEU B 1 131 ? 0.63 23.766 15.266 1 97.88 131 LEU B C 1
ATOM 2952 O O . LEU B 1 131 ? 0.733 24.422 16.297 1 97.88 131 LEU B O 1
ATOM 2956 N N . PRO B 1 132 ? -0.467 23.078 14.969 1 96.5 132 PRO B N 1
ATOM 2957 C CA . PRO B 1 132 ? -1.594 23.062 15.906 1 96.5 132 PRO B CA 1
ATOM 2958 C C . PRO B 1 132 ? -1.225 22.453 17.25 1 96.5 132 PRO B C 1
ATOM 2960 O O . PRO B 1 132 ? -0.399 21.531 17.328 1 96.5 132 PRO B O 1
ATOM 2963 N N . ASP B 1 133 ? -1.872 23.031 18.266 1 95.38 133 ASP B N 1
ATOM 2964 C CA . ASP B 1 133 ? -1.733 22.562 19.641 1 95.38 133 ASP B CA 1
ATOM 2965 C C . ASP B 1 133 ? -2.914 21.672 20.047 1 95.38 133 ASP B C 1
ATOM 2967 O O . ASP B 1 133 ? -4.055 22.141 20.109 1 95.38 133 ASP B O 1
ATOM 2971 N N . ALA B 1 134 ? -2.672 20.453 20.438 1 94.25 134 ALA B N 1
ATOM 2972 C CA . ALA B 1 134 ? -3.684 19.422 20.688 1 94.25 134 ALA B CA 1
ATOM 2973 C C . ALA B 1 134 ? -4.523 19.781 21.922 1 94.25 134 ALA B C 1
ATOM 2975 O O . ALA B 1 134 ? -5.598 19.219 22.125 1 94.25 134 ALA B O 1
ATOM 2976 N N . THR B 1 135 ? -4.059 20.672 22.75 1 95.38 135 THR B N 1
ATOM 2977 C CA . THR B 1 135 ? -4.738 21 24 1 95.38 135 THR B CA 1
ATOM 2978 C C . THR B 1 135 ? -5.684 22.172 23.812 1 95.38 135 THR B C 1
ATOM 2980 O O . THR B 1 135 ? -6.379 22.578 24.75 1 95.38 135 THR B O 1
ATOM 2983 N N . LYS B 1 136 ? -5.738 22.75 22.656 1 95.44 136 LYS B N 1
ATOM 2984 C CA . LYS B 1 136 ? -6.531 23.953 22.422 1 95.44 136 LYS B CA 1
ATOM 2985 C C . LYS B 1 136 ? -7.75 23.641 21.547 1 95.44 136 LYS B C 1
ATOM 2987 O O . LYS B 1 136 ? -7.895 22.531 21.047 1 95.44 136 LYS B O 1
ATOM 2992 N N . GLY B 1 137 ? -8.609 24.672 21.359 1 95.19 137 GLY B N 1
ATOM 2993 C CA . GLY B 1 137 ? -9.906 24.422 20.766 1 95.19 137 GLY B CA 1
ATOM 2994 C C . GLY B 1 137 ? -10.07 25.094 19.406 1 95.19 137 GLY B C 1
ATOM 2995 O O . GLY B 1 137 ? -9.102 25.234 18.656 1 95.19 137 GLY B O 1
ATOM 2996 N N . CYS B 1 138 ? -11.289 25.422 19.078 1 96.94 138 CYS B N 1
ATOM 2997 C CA . CYS B 1 138 ? -11.703 25.828 17.75 1 96.94 138 CYS B CA 1
ATOM 2998 C C . CYS B 1 138 ? -11.031 27.125 17.328 1 96.94 138 CYS B C 1
ATOM 3000 O O . CYS B 1 138 ? -10.625 27.281 16.188 1 96.94 138 CYS B O 1
ATOM 3002 N N . ASP B 1 139 ? -10.945 28.047 18.297 1 97.38 139 ASP B N 1
ATOM 3003 C CA . ASP B 1 139 ? -10.328 29.328 17.953 1 97.38 139 ASP B CA 1
ATOM 3004 C C . ASP B 1 139 ? -8.875 29.141 17.547 1 97.38 139 ASP B C 1
ATOM 3006 O O . ASP B 1 139 ? -8.414 29.766 16.578 1 97.38 139 ASP B O 1
ATOM 3010 N N . HIS B 1 140 ? -8.242 28.328 18.266 1 97.69 140 HIS B N 1
ATOM 3011 C CA . HIS B 1 140 ? -6.848 28.047 17.938 1 97.69 140 HIS B CA 1
ATOM 3012 C C . HIS B 1 140 ? -6.734 27.344 16.594 1 97.69 140 HIS B C 1
ATOM 3014 O O . HIS B 1 140 ? -5.859 27.672 15.789 1 97.69 140 HIS B O 1
ATOM 3020 N N . LEU B 1 141 ? -7.586 26.359 16.328 1 97.94 141 LEU B N 1
ATOM 3021 C CA . LEU B 1 141 ? -7.59 25.656 15.047 1 97.94 141 LEU B CA 1
ATOM 3022 C C . LEU B 1 141 ? -7.789 26.625 13.891 1 97.94 141 LEU B C 1
ATOM 3024 O O . LEU B 1 141 ? -7.07 26.562 12.891 1 97.94 141 LEU B O 1
ATOM 3028 N N . ARG B 1 142 ? -8.672 27.562 14.055 1 98.25 142 ARG B N 1
ATOM 3029 C CA . ARG B 1 142 ? -8.922 28.547 12.992 1 98.25 142 ARG B CA 1
ATOM 3030 C C . ARG B 1 142 ? -7.746 29.5 12.836 1 98.25 142 ARG B C 1
ATOM 3032 O O . ARG B 1 142 ? -7.434 29.922 11.727 1 98.25 142 ARG B O 1
ATOM 3039 N N . GLN B 1 143 ? -7.148 29.844 13.961 1 98.25 143 GLN B N 1
ATOM 3040 C CA . GLN B 1 143 ? -5.961 30.688 13.867 1 98.25 143 GLN B CA 1
ATOM 3041 C C . GLN B 1 143 ? -4.867 30.016 13.047 1 98.25 143 GLN B C 1
ATOM 3043 O O . GLN B 1 143 ? -4.242 30.641 12.195 1 98.25 143 GLN B O 1
ATOM 3048 N N . VAL B 1 144 ? -4.641 28.719 13.258 1 98.31 144 VAL B N 1
ATOM 3049 C CA . VAL B 1 144 ? -3.553 28 12.609 1 98.31 144 VAL B CA 1
ATOM 3050 C C . VAL B 1 144 ? -3.939 27.656 11.172 1 98.31 144 VAL B C 1
ATOM 3052 O O . VAL B 1 144 ? -3.217 27.984 10.234 1 98.31 144 VAL B O 1
ATOM 3055 N N . PHE B 1 145 ? -5.098 27.109 10.922 1 98.56 145 PHE B N 1
ATOM 3056 C CA . PHE B 1 145 ? -5.438 26.531 9.625 1 98.56 145 PHE B CA 1
ATOM 3057 C C . PHE B 1 145 ? -5.988 27.609 8.695 1 98.56 145 PHE B C 1
ATOM 3059 O O . PHE B 1 145 ? -5.668 27.625 7.508 1 98.56 145 PHE B O 1
ATOM 3066 N N . VAL B 1 146 ? -6.801 28.484 9.25 1 98.31 146 VAL B N 1
ATOM 3067 C CA . VAL B 1 146 ? -7.457 29.453 8.391 1 98.31 146 VAL B CA 1
ATOM 3068 C C . VAL B 1 146 ? -6.602 30.719 8.289 1 98.31 146 VAL B C 1
ATOM 3070 O O . VAL B 1 146 ? -6.168 31.094 7.199 1 98.31 146 VAL B O 1
ATOM 3073 N N . THR B 1 147 ? -6.332 31.297 9.398 1 98.44 147 THR B N 1
ATOM 3074 C CA . THR B 1 147 ? -5.621 32.562 9.391 1 98.44 147 THR B CA 1
ATOM 3075 C C . THR B 1 147 ? -4.18 32.375 8.93 1 98.44 147 THR B C 1
ATOM 3077 O O . THR B 1 147 ? -3.703 33.125 8.047 1 98.44 147 THR B O 1
ATOM 3080 N N . GLN B 1 148 ? -3.473 31.422 9.445 1 98.5 148 GLN B N 1
ATOM 3081 C CA . GLN B 1 148 ? -2.057 31.25 9.148 1 98.5 148 GLN B CA 1
ATOM 3082 C C . GLN B 1 148 ? -1.857 30.531 7.82 1 98.5 148 GLN B C 1
ATOM 3084 O O . GLN B 1 148 ? -1.151 31.016 6.941 1 98.5 148 GLN B O 1
ATOM 3089 N N . MET B 1 149 ? -2.506 29.375 7.559 1 98.25 149 MET B N 1
ATOM 3090 C CA . MET B 1 149 ? -2.213 28.531 6.41 1 98.25 149 MET B CA 1
ATOM 3091 C C . MET B 1 149 ? -3.084 28.906 5.215 1 98.25 149 MET B C 1
ATOM 3093 O O . MET B 1 149 ? -2.797 28.516 4.082 1 98.25 149 MET B O 1
ATOM 3097 N N . GLY B 1 150 ? -4.188 29.641 5.469 1 97.88 150 GLY B N 1
ATOM 3098 C CA . GLY B 1 150 ? -5.082 30.016 4.387 1 97.88 150 GLY B CA 1
ATOM 3099 C C . GLY B 1 150 ? -6.016 28.906 3.963 1 97.88 150 GLY B C 1
ATOM 3100 O O . GLY B 1 150 ? -6.434 28.844 2.805 1 97.88 150 GLY B O 1
ATOM 3101 N N . LEU B 1 151 ? -6.348 27.984 4.879 1 98.31 151 LEU B N 1
ATOM 3102 C CA . LEU B 1 151 ? -7.273 26.891 4.609 1 98.31 151 LEU B CA 1
ATOM 3103 C C . LEU B 1 151 ? -8.672 27.234 5.109 1 98.31 151 LEU B C 1
ATOM 3105 O O . LEU B 1 151 ? -8.984 28.406 5.344 1 98.31 151 LEU B O 1
ATOM 3109 N N . SER B 1 152 ? -9.562 26.297 5.078 1 98.56 152 SER B N 1
ATOM 3110 C CA . SER B 1 152 ? -10.945 26.547 5.441 1 98.56 152 SER B CA 1
ATOM 3111 C C . SER B 1 152 ? -11.383 25.672 6.605 1 98.56 152 SER B C 1
ATOM 3113 O O . SER B 1 152 ? -10.664 24.75 7 1 98.56 152 SER B O 1
ATOM 3115 N N . ASP B 1 153 ? -12.586 25.938 7.117 1 98.31 153 ASP B N 1
ATOM 3116 C CA . ASP B 1 153 ? -13.18 25.109 8.156 1 98.31 153 ASP B CA 1
ATOM 3117 C C . ASP B 1 153 ? -13.312 23.656 7.684 1 98.31 153 ASP B C 1
ATOM 3119 O O . ASP B 1 153 ? -13.031 22.719 8.438 1 98.31 153 ASP B O 1
ATOM 3123 N N . LYS B 1 154 ? -13.734 23.516 6.492 1 98.75 154 LYS B N 1
ATOM 3124 C CA . LYS B 1 154 ? -13.867 22.172 5.934 1 98.75 154 LYS B CA 1
ATOM 3125 C C . LYS B 1 154 ? -12.523 21.453 5.91 1 98.75 154 LYS B C 1
ATOM 3127 O O . LYS B 1 154 ? -12.445 20.25 6.223 1 98.75 154 LYS B O 1
ATOM 3132 N N . ASP B 1 155 ? -11.484 22.172 5.562 1 98.81 155 ASP B N 1
ATOM 3133 C CA . ASP B 1 155 ? -10.148 21.594 5.535 1 98.81 155 ASP B CA 1
ATOM 3134 C C . ASP B 1 155 ? -9.719 21.141 6.934 1 98.81 155 ASP B C 1
ATOM 3136 O O . ASP B 1 155 ? -9.086 20.094 7.086 1 98.81 155 ASP B O 1
ATOM 3140 N N . ILE B 1 156 ? -10.039 21.953 7.961 1 98.75 156 ILE B N 1
ATOM 3141 C CA . ILE B 1 156 ? -9.695 21.594 9.336 1 98.75 156 ILE B CA 1
ATOM 3142 C C . ILE B 1 156 ? -10.266 20.219 9.68 1 98.75 156 ILE B C 1
ATOM 3144 O O . ILE B 1 156 ? -9.531 19.344 10.141 1 98.75 156 ILE B O 1
ATOM 3148 N N . VAL B 1 157 ? -11.516 20.047 9.406 1 98.88 157 VAL B N 1
ATOM 3149 C CA . VAL B 1 157 ? -12.195 18.812 9.812 1 98.88 157 VAL B CA 1
ATOM 3150 C C . VAL B 1 157 ? -11.695 17.656 8.969 1 98.88 157 VAL B C 1
ATOM 3152 O O . VAL B 1 157 ? -11.375 16.578 9.492 1 98.88 157 VAL B O 1
ATOM 3155 N N . ALA B 1 158 ? -11.586 17.812 7.656 1 98.88 158 ALA B N 1
ATOM 3156 C CA . ALA B 1 158 ? -11.133 16.75 6.762 1 98.88 158 ALA B CA 1
ATOM 3157 C C . ALA B 1 158 ? -9.734 16.281 7.133 1 98.88 158 ALA B C 1
ATOM 3159 O O . ALA B 1 158 ? -9.484 15.078 7.246 1 98.88 158 ALA B O 1
ATOM 3160 N N . LEU B 1 159 ? -8.836 17.234 7.379 1 98.81 159 LEU B N 1
ATOM 3161 C CA . LEU B 1 159 ? -7.449 16.906 7.676 1 98.81 159 LEU B CA 1
ATOM 3162 C C . LEU B 1 159 ? -7.332 16.234 9.039 1 98.81 159 LEU B C 1
ATOM 3164 O O . LEU B 1 159 ? -6.434 15.414 9.266 1 98.81 159 LEU B O 1
ATOM 3168 N N . SER B 1 160 ? -8.258 16.578 9.984 1 98.5 160 SER B N 1
ATOM 3169 C CA . SER B 1 160 ? -8.266 15.914 11.289 1 98.5 160 SER B CA 1
ATOM 3170 C C . SER B 1 160 ? -8.516 14.414 11.148 1 98.5 160 SER B C 1
ATOM 3172 O O . SER B 1 160 ? -8.141 13.633 12.023 1 98.5 160 SER B O 1
ATOM 3174 N N . GLY B 1 161 ? -9.141 14.039 10.008 1 98.69 161 GLY B N 1
ATOM 3175 C CA . GLY B 1 161 ? -9.43 12.641 9.75 1 98.69 161 GLY B CA 1
ATOM 3176 C C . GLY B 1 161 ? -8.18 11.789 9.617 1 98.69 161 GLY B C 1
ATOM 3177 O O . GLY B 1 161 ? -8.25 10.562 9.727 1 98.69 161 GLY B O 1
ATOM 3178 N N . ALA B 1 162 ? -7.031 12.43 9.383 1 98.5 162 ALA B N 1
ATOM 3179 C CA . ALA B 1 162 ? -5.77 11.695 9.281 1 98.5 162 ALA B CA 1
ATOM 3180 C C . ALA B 1 162 ? -5.426 11 10.594 1 98.5 162 ALA B C 1
ATOM 3182 O O . ALA B 1 162 ? -4.621 10.07 10.617 1 98.5 162 ALA B O 1
ATOM 3183 N N . HIS B 1 163 ? -6.07 11.398 11.688 1 98.31 163 HIS B N 1
ATOM 3184 C CA . HIS B 1 163 ? -5.844 10.789 12.992 1 98.31 163 HIS B CA 1
ATOM 3185 C C . HIS B 1 163 ? -6.359 9.352 13.023 1 98.31 163 HIS B C 1
ATOM 3187 O O . HIS B 1 163 ? -6.051 8.602 13.953 1 98.31 163 HIS B O 1
ATOM 3193 N N . THR B 1 164 ? -7.062 8.969 11.984 1 98.56 164 THR B N 1
ATOM 3194 C CA . THR B 1 164 ? -7.438 7.562 11.914 1 98.56 164 THR B CA 1
ATOM 3195 C C . THR B 1 164 ? -6.199 6.676 11.844 1 98.56 164 THR B C 1
ATOM 3197 O O . THR B 1 164 ? -6.258 5.492 12.18 1 98.56 164 THR B O 1
ATOM 3200 N N . LEU B 1 165 ? -5.07 7.25 11.422 1 97.56 165 LEU B N 1
ATOM 3201 C CA . LEU B 1 165 ? -3.795 6.547 11.328 1 97.56 165 LEU B CA 1
ATOM 3202 C C . LEU B 1 165 ? -2.908 6.879 12.523 1 97.56 165 LEU B C 1
ATOM 3204 O O . LEU B 1 165 ? -2.625 8.055 12.789 1 97.56 165 LEU B O 1
ATOM 3208 N N . GLY B 1 166 ? -2.475 5.855 13.266 1 96.94 166 GLY B N 1
ATOM 3209 C CA . GLY B 1 166 ? -1.42 6.055 14.25 1 96.94 166 GLY B CA 1
ATOM 3210 C C . GLY B 1 166 ? -1.94 6.176 15.672 1 96.94 166 GLY B C 1
ATOM 3211 O O . GLY B 1 166 ? -3.029 5.688 15.977 1 96.94 166 GLY B O 1
ATOM 3212 N N . ARG B 1 167 ? -1.099 6.641 16.5 1 97.25 167 ARG B N 1
ATOM 3213 C CA . ARG B 1 167 ? -1.31 6.77 17.938 1 97.25 167 ARG B CA 1
ATOM 3214 C C . ARG B 1 167 ? -0.382 7.82 18.547 1 97.25 167 ARG B C 1
ATOM 3216 O O . ARG B 1 167 ? 0.632 8.18 17.938 1 97.25 167 ARG B O 1
ATOM 3223 N N . CYS B 1 168 ? -0.763 8.312 19.656 1 96.31 168 CYS B N 1
ATOM 3224 C CA . CYS B 1 168 ? 0.118 9.188 20.422 1 96.31 168 CYS B CA 1
ATOM 3225 C C . CYS B 1 168 ? 1.038 8.383 21.328 1 96.31 168 CYS B C 1
ATOM 3227 O O . CYS B 1 168 ? 0.685 7.281 21.75 1 96.31 168 CYS B O 1
ATOM 3229 N N . HIS B 1 169 ? 2.154 8.898 21.531 1 95.06 169 HIS B N 1
ATOM 3230 C CA . HIS B 1 169 ? 3.135 8.391 22.5 1 95.06 169 HIS B CA 1
ATOM 3231 C C . HIS B 1 169 ? 3.471 9.445 23.547 1 95.06 169 HIS B C 1
ATOM 3233 O O . HIS B 1 169 ? 3.822 10.578 23.203 1 95.06 169 HIS B O 1
ATOM 3239 N N . LYS B 1 170 ? 3.439 9.07 24.719 1 92.94 170 LYS B N 1
ATOM 3240 C CA . LYS B 1 170 ? 3.592 10 25.828 1 92.94 170 LYS B CA 1
ATOM 3241 C C . LYS B 1 170 ? 4.891 10.789 25.703 1 92.94 170 LYS B C 1
ATOM 3243 O O . LYS B 1 170 ? 4.91 12.008 25.922 1 92.94 170 LYS B O 1
ATOM 3248 N N . GLU B 1 171 ? 5.934 10.172 25.328 1 90.56 171 GLU B N 1
ATOM 3249 C CA . GLU B 1 171 ? 7.254 10.797 25.25 1 90.56 171 GLU B CA 1
ATOM 3250 C C . GLU B 1 171 ? 7.324 11.789 24.094 1 90.56 171 GLU B C 1
ATOM 3252 O O . GLU B 1 171 ? 8.266 12.586 24.016 1 90.56 171 GLU B O 1
ATOM 3257 N N . ARG B 1 172 ? 6.297 11.781 23.219 1 88.38 172 ARG B N 1
ATOM 3258 C CA . ARG B 1 172 ? 6.301 12.656 22.047 1 88.38 172 ARG B CA 1
ATOM 3259 C C . ARG B 1 172 ? 5.23 13.734 22.172 1 88.38 172 ARG B C 1
ATOM 3261 O O . ARG B 1 172 ? 5.547 14.914 22.344 1 88.38 172 ARG B O 1
ATOM 3268 N N . SER B 1 173 ? 3.988 13.344 22.328 1 88.12 173 SER B N 1
ATOM 3269 C CA . SER B 1 173 ? 2.861 14.266 22.281 1 88.12 173 SER B CA 1
ATOM 3270 C C . SER B 1 173 ? 2.369 14.617 23.672 1 88.12 173 SER B C 1
ATOM 3272 O O . SER B 1 173 ? 1.603 15.562 23.859 1 88.12 173 SER B O 1
ATOM 3274 N N . GLY B 1 174 ? 2.822 13.805 24.688 1 90.5 174 GLY B N 1
ATOM 3275 C CA . GLY B 1 174 ? 2.264 13.945 26.031 1 90.5 174 GLY B CA 1
ATOM 3276 C C . GLY B 1 174 ? 0.99 13.141 26.234 1 90.5 174 GLY B C 1
ATOM 3277 O O . GLY B 1 174 ? 0.457 13.078 27.344 1 90.5 174 GLY B O 1
ATOM 3278 N N . PHE B 1 175 ? 0.49 12.547 25.156 1 94.5 175 PHE B N 1
ATOM 3279 C CA . PHE B 1 175 ? -0.688 11.688 25.188 1 94.5 175 PHE B CA 1
ATOM 3280 C C . PHE B 1 175 ? -0.323 10.258 24.812 1 94.5 175 PHE B C 1
ATOM 3282 O O . PHE B 1 175 ? 0.773 10 24.297 1 94.5 175 PHE B O 1
ATOM 3289 N N . GLU B 1 176 ? -1.208 9.344 25.156 1 96.12 176 GLU B N 1
ATOM 3290 C CA . GLU B 1 176 ? -0.919 7.938 24.906 1 96.12 176 GLU B CA 1
ATOM 3291 C C . GLU B 1 176 ? -2.145 7.215 24.344 1 96.12 176 GLU B C 1
ATOM 3293 O O . GLU B 1 176 ? -3.246 7.355 24.891 1 96.12 176 GLU B O 1
ATOM 3298 N N . GLY B 1 177 ? -1.902 6.465 23.328 1 97 177 GLY B N 1
ATOM 3299 C CA . GLY B 1 177 ? -2.959 5.602 22.812 1 97 177 GLY B CA 1
ATOM 3300 C C . GLY B 1 177 ? -3.391 5.957 21.406 1 97 177 GLY B C 1
ATOM 3301 O O . GLY B 1 177 ? -3.051 7.027 20.891 1 97 177 GLY B O 1
ATOM 3302 N N . PRO B 1 178 ? -4.109 5.09 20.734 1 98 178 PRO B N 1
ATOM 3303 C CA . PRO B 1 178 ? -4.609 5.336 19.375 1 98 178 PRO B CA 1
ATOM 3304 C C . PRO B 1 178 ? -5.965 6.039 19.375 1 98 178 PRO B C 1
ATOM 3306 O O . PRO B 1 178 ? -6.676 6.039 20.375 1 98 178 PRO B O 1
ATOM 3309 N N . TRP B 1 179 ? -6.289 6.699 18.25 1 98 179 TRP B N 1
ATOM 3310 C CA . TRP B 1 179 ? -7.605 7.309 18.078 1 98 179 TRP B CA 1
ATOM 3311 C C . TRP B 1 179 ? -8.641 6.258 17.703 1 98 179 TRP B C 1
ATOM 3313 O O . TRP B 1 179 ? -9.844 6.461 17.906 1 98 179 TRP B O 1
ATOM 3323 N N . THR B 1 180 ? -8.188 5.148 17.094 1 98.12 180 THR B N 1
ATOM 3324 C CA . THR B 1 180 ? -9.094 4.117 16.609 1 98.12 180 THR B CA 1
ATOM 3325 C C . THR B 1 180 ? -8.594 2.729 16.984 1 98.12 180 THR B C 1
ATOM 3327 O O . THR B 1 180 ? -7.449 2.572 17.422 1 98.12 180 THR B O 1
ATOM 3330 N N . SER B 1 181 ? -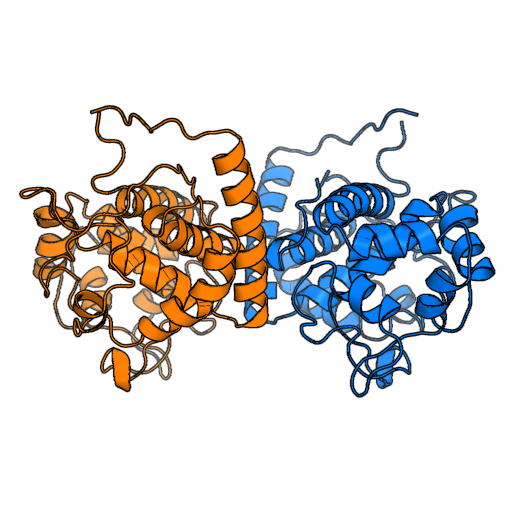9.453 1.701 16.812 1 97.12 181 SER B N 1
ATOM 3331 C CA . SER B 1 181 ? -9.094 0.326 17.156 1 97.12 181 SER B CA 1
ATOM 3332 C C . SER B 1 181 ? -8.125 -0.255 16.125 1 97.12 181 SER B C 1
ATOM 3334 O O . SER B 1 181 ? -7.434 -1.236 16.406 1 97.12 181 SER B O 1
ATOM 3336 N N . ASN B 1 182 ? -8.07 0.283 14.922 1 96.94 182 ASN B N 1
ATOM 3337 C CA . ASN B 1 182 ? -7.16 -0.133 13.859 1 96.94 182 ASN B CA 1
ATOM 3338 C C . ASN B 1 182 ? -6.32 1.037 13.352 1 96.94 182 ASN B C 1
ATOM 3340 O O . ASN B 1 182 ? -6.551 1.538 12.25 1 96.94 182 ASN B O 1
ATOM 3344 N N . PRO B 1 183 ? -5.34 1.366 14.062 1 98.06 183 PRO B N 1
ATOM 3345 C CA . PRO B 1 183 ? -4.602 2.604 13.797 1 98.06 183 PRO B CA 1
ATOM 3346 C C . PRO B 1 183 ? -3.674 2.486 12.586 1 98.06 183 PRO B C 1
ATOM 3348 O O . PRO B 1 183 ? -2.898 3.404 12.312 1 98.06 183 PRO B O 1
ATOM 3351 N N . LEU B 1 184 ? -3.752 1.369 11.82 1 98.5 184 LEU B N 1
ATOM 3352 C CA . LEU B 1 184 ? -2.941 1.222 10.617 1 98.5 184 LEU B CA 1
ATOM 3353 C C . LEU B 1 184 ? -3.82 1.18 9.367 1 98.5 184 LEU B C 1
ATOM 3355 O O . LEU B 1 184 ? -3.355 0.807 8.289 1 98.5 184 LEU B O 1
ATOM 3359 N N . ILE B 1 185 ? -5.059 1.509 9.562 1 98.75 185 ILE B N 1
ATOM 3360 C CA . ILE B 1 185 ? -5.988 1.603 8.445 1 98.75 185 ILE B CA 1
ATOM 3361 C C . ILE B 1 185 ? -6.457 3.047 8.289 1 98.75 185 ILE B C 1
ATOM 3363 O O . ILE B 1 185 ? -6.875 3.684 9.258 1 98.75 185 ILE B O 1
ATOM 3367 N N . PHE B 1 186 ? -6.336 3.564 7.109 1 98.88 186 PHE B N 1
ATOM 3368 C CA . PHE B 1 186 ? -6.926 4.863 6.805 1 98.88 186 PHE B CA 1
ATOM 3369 C C . PHE B 1 186 ? -8.383 4.711 6.383 1 98.88 186 PHE B C 1
ATOM 3371 O O . PHE B 1 186 ? -8.672 4.191 5.305 1 98.88 186 PHE B O 1
ATOM 3378 N N . ASP B 1 187 ? -9.273 5.062 7.223 1 98.62 187 ASP B N 1
ATOM 3379 C CA . ASP B 1 187 ? -10.711 5.012 6.992 1 98.62 187 ASP B CA 1
ATOM 3380 C C . ASP B 1 187 ? -11.438 6.059 7.824 1 98.62 187 ASP B C 1
ATOM 3382 O O . ASP B 1 187 ? -10.828 7.016 8.305 1 98.62 187 ASP B O 1
ATOM 3386 N N . ASN B 1 188 ? -12.789 5.984 7.914 1 98.69 188 ASN B N 1
ATOM 3387 C CA . ASN B 1 188 ? -13.523 7.047 8.594 1 98.69 188 ASN B CA 1
ATOM 3388 C C . ASN B 1 188 ? -13.812 6.684 10.047 1 98.69 188 ASN B C 1
ATOM 3390 O O . ASN B 1 188 ? -14.688 7.285 10.68 1 98.69 188 ASN B O 1
ATOM 3394 N N . SER B 1 189 ? -13.102 5.723 10.602 1 98.56 189 SER B N 1
ATOM 3395 C CA . SER B 1 189 ? -13.352 5.262 11.961 1 98.56 189 SER B CA 1
ATOM 3396 C C . SER B 1 189 ? -13.062 6.359 12.977 1 98.56 189 SER B C 1
ATOM 3398 O O . SER B 1 189 ? -13.719 6.434 14.023 1 98.56 189 SER B O 1
ATOM 3400 N N . TYR B 1 190 ? -12.094 7.238 12.688 1 98.75 190 TYR B N 1
ATOM 3401 C CA . TYR B 1 190 ? -11.805 8.359 13.57 1 98.75 190 TYR B CA 1
ATOM 3402 C C . TYR B 1 190 ? -13.07 9.148 13.883 1 98.75 190 TYR B C 1
ATOM 3404 O O . TYR B 1 190 ? -13.352 9.445 15.047 1 98.75 190 TYR B O 1
ATOM 3412 N N . PHE B 1 191 ? -13.82 9.445 12.82 1 98.88 191 PHE B N 1
ATOM 3413 C CA . PHE B 1 191 ? -15.023 10.25 13 1 98.88 191 PHE B CA 1
ATOM 3414 C C . PHE B 1 191 ? -16.094 9.461 13.734 1 98.88 191 PHE B C 1
ATOM 3416 O O . PHE B 1 191 ? -16.828 10.016 14.555 1 98.88 191 PHE B O 1
ATOM 3423 N N . LYS B 1 192 ? -16.234 8.188 13.43 1 98.62 192 LYS B N 1
ATOM 3424 C CA . LYS B 1 192 ? -17.188 7.34 14.141 1 98.62 192 LYS B CA 1
ATOM 3425 C C . LYS B 1 192 ? -16.875 7.277 15.633 1 98.62 192 LYS B C 1
ATOM 3427 O O . LYS B 1 192 ? -17.766 7.422 16.469 1 98.62 192 LYS B O 1
ATOM 3432 N N . GLU B 1 193 ? -15.594 7.086 15.898 1 98.44 193 GLU B N 1
ATOM 3433 C CA . GLU B 1 193 ? -15.172 7.016 17.297 1 98.44 193 GLU B CA 1
ATOM 3434 C C . GLU B 1 193 ? -15.398 8.344 18 1 98.44 193 GLU B C 1
ATOM 3436 O O . GLU B 1 193 ? -15.812 8.375 19.172 1 98.44 193 GLU B O 1
ATOM 3441 N N . LEU B 1 194 ? -15.117 9.414 17.312 1 98.19 194 LEU B N 1
ATOM 3442 C CA . LEU B 1 194 ? -15.312 10.734 17.891 1 98.19 194 LEU B CA 1
ATOM 3443 C C . LEU B 1 194 ? -16.766 10.938 18.312 1 98.19 194 LEU B C 1
ATOM 3445 O O . LEU B 1 194 ? -17.047 11.391 19.422 1 98.19 194 LEU B O 1
ATOM 3449 N N . LEU B 1 195 ? -17.734 10.555 17.547 1 98.25 195 LEU B N 1
ATOM 3450 C CA . LEU B 1 195 ? -19.156 10.742 17.781 1 98.25 195 LEU B CA 1
ATOM 3451 C C . LEU B 1 195 ? -19.656 9.805 18.875 1 98.25 195 LEU B C 1
ATOM 3453 O O . LEU B 1 195 ? -20.625 10.109 19.562 1 98.25 195 LEU B O 1
ATOM 3457 N N . SER B 1 196 ? -18.969 8.688 19.078 1 96.88 196 SER B N 1
ATOM 3458 C CA . SER B 1 196 ? -19.422 7.676 20.016 1 96.88 196 SER B CA 1
ATOM 3459 C C . SER B 1 196 ? -19.047 8.047 21.453 1 96.88 196 SER B C 1
ATOM 3461 O O . SER B 1 196 ? -19.531 7.426 22.406 1 96.88 196 SER B O 1
ATOM 3463 N N . GLY B 1 197 ? -18.203 9.055 21.594 1 95.25 197 GLY B N 1
ATOM 3464 C CA . GLY B 1 197 ? -17.797 9.492 22.922 1 95.25 197 GLY B CA 1
ATOM 3465 C C . GLY B 1 197 ? -16.531 8.797 23.406 1 95.25 197 GLY B C 1
ATOM 3466 O O . GLY B 1 197 ? -15.875 8.086 22.656 1 95.25 197 GLY B O 1
ATOM 3467 N N . GLU B 1 198 ? -16.203 9 24.625 1 94.62 198 GLU B N 1
ATOM 3468 C CA . GLU B 1 198 ? -14.961 8.477 25.203 1 94.62 198 GLU B CA 1
ATOM 3469 C C . GLU B 1 198 ? -15.078 6.98 25.484 1 94.62 198 GLU B C 1
ATOM 3471 O O . GLU B 1 198 ? -16.094 6.52 26 1 94.62 198 GLU B O 1
ATOM 3476 N N . LYS B 1 199 ? -14.141 6.27 25.016 1 94.56 199 LYS B N 1
ATOM 3477 C CA . LYS B 1 199 ? -14.055 4.824 25.219 1 94.56 199 LYS B CA 1
ATOM 3478 C C . LYS B 1 199 ? -12.719 4.438 25.844 1 94.56 199 LYS B C 1
ATOM 3480 O O . LYS B 1 199 ? -11.695 5.078 25.578 1 94.56 199 LYS B O 1
ATOM 3485 N N . GLU B 1 200 ? -12.836 3.389 26.609 1 95 200 GLU B N 1
ATOM 3486 C CA . GLU B 1 200 ? -11.602 2.852 27.172 1 95 200 GLU B CA 1
ATOM 3487 C C . GLU B 1 200 ? -10.656 2.387 26.062 1 95 200 GLU B C 1
ATOM 3489 O O . GLU B 1 200 ? -11.07 1.693 25.141 1 95 200 GLU B O 1
ATOM 3494 N N . GLY B 1 201 ? -9.422 2.852 26.172 1 95.19 201 GLY B N 1
ATOM 3495 C CA . GLY B 1 201 ? -8.398 2.373 25.25 1 95.19 201 GLY B CA 1
ATOM 3496 C C . GLY B 1 201 ? -8.25 3.248 24.031 1 95.19 201 GLY B C 1
ATOM 3497 O O . GLY B 1 201 ? -7.324 3.055 23.234 1 95.19 201 GLY B O 1
ATOM 3498 N N . LEU B 1 202 ? -9.133 4.156 23.812 1 97.38 202 LEU B N 1
ATOM 3499 C CA . LEU B 1 202 ? -9.047 5.047 22.672 1 97.38 202 LEU B CA 1
ATOM 3500 C C . LEU B 1 202 ? -8.891 6.496 23.109 1 97.38 202 LEU B C 1
ATOM 3502 O O . LEU B 1 202 ? -9.43 6.898 24.141 1 97.38 202 LEU B O 1
ATOM 3506 N N . LEU B 1 203 ? -8.227 7.223 22.312 1 96.81 203 LEU B N 1
ATOM 3507 C CA . LEU B 1 203 ? -7.867 8.602 22.625 1 96.81 203 LEU B CA 1
ATOM 3508 C C . LEU B 1 203 ? -8.781 9.586 21.906 1 96.81 203 LEU B C 1
ATOM 3510 O O . LEU B 1 203 ? -9.133 9.375 20.75 1 96.81 203 LEU B O 1
ATOM 3514 N N . GLN B 1 204 ? -9.148 10.633 22.594 1 97 204 GLN B N 1
ATOM 3515 C CA . GLN B 1 204 ? -9.695 11.852 22.016 1 97 204 GLN B CA 1
ATOM 3516 C C . GLN B 1 204 ? -9.008 13.094 22.594 1 97 204 GLN B C 1
ATOM 3518 O O . GLN B 1 204 ? -9.172 13.398 23.781 1 97 204 GLN B O 1
ATOM 3523 N N . LEU B 1 205 ? -8.328 13.805 21.828 1 96.69 205 LEU B N 1
ATOM 3524 C CA . LEU B 1 205 ? -7.648 15.016 22.266 1 96.69 205 LEU B CA 1
ATOM 3525 C C . LEU B 1 205 ? -8.641 16.156 22.453 1 96.69 205 LEU B C 1
ATOM 3527 O O . LEU B 1 205 ? -9.742 16.125 21.906 1 96.69 205 LEU B O 1
ATOM 3531 N N . PRO B 1 206 ? -8.242 17.141 23.234 1 95.56 206 PRO B N 1
ATOM 3532 C CA . PRO B 1 206 ? -9.102 18.328 23.328 1 95.56 206 PRO B CA 1
ATOM 3533 C C . PRO B 1 206 ? -9.406 18.938 21.953 1 95.56 206 PRO B C 1
ATOM 3535 O O . PRO B 1 206 ? -10.531 19.359 21.703 1 95.56 206 PRO B O 1
ATOM 3538 N N . SER B 1 207 ? -8.414 18.953 21.109 1 96.12 207 SER B N 1
ATOM 3539 C CA . SER B 1 207 ? -8.617 19.484 19.766 1 96.12 207 SER B CA 1
ATOM 3540 C C . SER B 1 207 ? -9.586 18.609 18.969 1 96.12 207 SER B C 1
ATOM 3542 O O . SER B 1 207 ? -10.305 19.109 18.094 1 96.12 207 SER B O 1
ATOM 3544 N N . ASP B 1 208 ? -9.617 17.297 19.219 1 97.44 208 ASP B N 1
ATOM 3545 C CA . ASP B 1 208 ? -10.609 16.422 18.594 1 97.44 208 ASP B CA 1
ATOM 3546 C C . ASP B 1 208 ? -12.023 16.781 19.047 1 97.44 208 ASP B C 1
ATOM 3548 O O . ASP B 1 208 ? -12.922 16.938 18.234 1 97.44 208 ASP B O 1
ATOM 3552 N N . LYS B 1 209 ? -12.195 16.922 20.328 1 96.69 209 LYS B N 1
ATOM 3553 C CA . LYS B 1 209 ? -13.5 17.188 20.922 1 96.69 209 LYS B CA 1
ATOM 3554 C C . LYS B 1 209 ? -14.031 18.547 20.484 1 96.69 209 LYS B C 1
ATOM 3556 O O . LYS B 1 209 ? -15.25 18.75 20.391 1 96.69 209 LYS B O 1
ATOM 3561 N N . ALA B 1 210 ? -13.078 19.438 20.219 1 96.75 210 ALA B N 1
ATOM 3562 C CA . ALA B 1 210 ? -13.453 20.766 19.75 1 96.75 210 ALA B CA 1
ATOM 3563 C C . ALA B 1 210 ? -14.273 20.688 18.453 1 96.75 210 ALA B C 1
ATOM 3565 O O . ALA B 1 210 ? -15.156 21.5 18.219 1 96.75 210 ALA B O 1
ATOM 3566 N N . LEU B 1 211 ? -14.07 19.672 17.609 1 98.12 211 LEU B N 1
ATOM 3567 C CA . LEU B 1 211 ? -14.766 19.516 16.344 1 98.12 211 LEU B CA 1
ATOM 3568 C C . LEU B 1 211 ? -16.25 19.25 16.562 1 98.12 211 LEU B C 1
ATOM 3570 O O . LEU B 1 211 ? -17.078 19.516 15.68 1 98.12 211 LEU B O 1
ATOM 3574 N N . LEU B 1 212 ? -16.625 18.781 17.766 1 97.81 212 LEU B N 1
ATOM 3575 C CA . LEU B 1 212 ? -18.016 18.438 18.078 1 97.81 212 LEU B CA 1
ATOM 3576 C C . LEU B 1 212 ? -18.75 19.656 18.625 1 97.81 212 LEU B C 1
ATOM 3578 O O . LEU B 1 212 ? -19.984 19.688 18.609 1 97.81 212 LEU B O 1
ATOM 3582 N N . SER B 1 213 ? -18 20.594 19.125 1 95.88 213 SER B N 1
ATOM 3583 C CA . SER B 1 213 ? -18.625 21.719 19.828 1 95.88 213 SER B CA 1
ATOM 3584 C C . SER B 1 213 ? -18.938 22.875 18.875 1 95.88 213 SER B C 1
ATOM 3586 O O . SER B 1 213 ? -19.797 23.703 19.172 1 95.88 213 SER B O 1
ATOM 3588 N N . ASP B 1 214 ? -18.25 22.984 17.812 1 96 214 ASP B N 1
ATOM 3589 C CA . ASP B 1 214 ? -18.422 24.078 16.859 1 96 214 ASP B CA 1
ATOM 3590 C C . ASP B 1 214 ? -19.516 23.766 15.844 1 96 214 ASP B C 1
ATOM 3592 O O . ASP B 1 214 ? -19.484 22.703 15.211 1 96 214 ASP B O 1
ATOM 3596 N N . PRO B 1 215 ? -20.422 24.656 15.633 1 96.44 215 PRO B N 1
ATOM 3597 C CA . PRO B 1 215 ? -21.562 24.391 14.758 1 96.44 215 PRO B CA 1
ATOM 3598 C C . PRO B 1 215 ? -21.156 24.25 13.289 1 96.44 215 PRO B C 1
ATOM 3600 O O . PRO B 1 215 ? -21.875 23.641 12.5 1 96.44 215 PRO B O 1
ATOM 3603 N N . ALA B 1 216 ? -20.047 24.828 12.938 1 96.88 216 ALA B N 1
ATOM 3604 C CA . ALA B 1 216 ? -19.578 24.719 11.555 1 96.88 216 ALA B CA 1
ATOM 3605 C C . ALA B 1 216 ? -18.828 23.406 11.336 1 96.88 216 ALA B C 1
ATOM 3607 O O . ALA B 1 216 ? -18.781 22.906 10.211 1 96.88 216 ALA B O 1
ATOM 3608 N N . PHE B 1 217 ? -18.25 22.844 12.375 1 98.5 217 PHE B N 1
ATOM 3609 C CA . PHE B 1 217 ? -17.438 21.641 12.266 1 98.5 217 PHE B CA 1
ATOM 3610 C C . PHE B 1 217 ? -18.281 20.391 12.398 1 98.5 217 PHE B C 1
ATOM 3612 O O . PHE B 1 217 ? -18.125 19.422 11.641 1 98.5 217 PHE B O 1
ATOM 3619 N N . ARG B 1 218 ? -19.234 20.406 13.305 1 98.19 218 ARG B N 1
ATOM 3620 C CA . ARG B 1 218 ? -19.938 19.203 13.734 1 98.19 218 ARG B CA 1
ATOM 3621 C C . ARG B 1 218 ? -20.672 18.547 12.562 1 98.19 218 ARG B C 1
ATOM 3623 O O . ARG B 1 218 ? -20.625 17.328 12.398 1 98.19 218 ARG B O 1
ATOM 3630 N N . PRO B 1 219 ? -21.359 19.344 11.688 1 98.69 219 PRO B N 1
ATOM 3631 C CA . PRO B 1 219 ? -22.047 18.688 10.562 1 98.69 219 PRO B CA 1
ATOM 3632 C C . PRO B 1 219 ? -21.078 17.938 9.648 1 98.69 219 PRO B C 1
ATOM 3634 O O . PRO B 1 219 ? -21.453 16.922 9.062 1 98.69 219 PRO B O 1
ATOM 3637 N N . LEU B 1 220 ? -19.891 18.406 9.492 1 98.88 220 LEU B N 1
ATOM 3638 C CA . LEU B 1 220 ? -18.891 17.734 8.68 1 98.88 220 LEU B CA 1
ATOM 3639 C C . LEU B 1 220 ? -18.438 16.438 9.352 1 98.88 220 LEU B C 1
ATOM 3641 O O . LEU B 1 220 ? -18.266 15.414 8.688 1 98.88 220 LEU B O 1
ATOM 3645 N N . VAL B 1 221 ? -18.234 16.469 10.68 1 98.88 221 VAL B N 1
ATOM 3646 C CA . VAL B 1 221 ? -17.875 15.266 11.43 1 98.88 221 VAL B CA 1
ATOM 3647 C C . VAL B 1 221 ? -18.938 14.188 11.219 1 98.88 221 VAL B C 1
ATOM 3649 O O . VAL B 1 221 ? -18.609 13.031 10.93 1 98.88 221 VAL B O 1
ATOM 3652 N N . GLU B 1 222 ? -20.188 14.602 11.352 1 98.88 222 GLU B N 1
ATOM 3653 C CA . GLU B 1 222 ? -21.312 13.68 11.188 1 98.88 222 GLU B CA 1
ATOM 3654 C C . GLU B 1 222 ? -21.359 13.133 9.758 1 98.88 222 GLU B C 1
ATOM 3656 O O . GLU B 1 222 ? -21.578 11.938 9.555 1 98.88 222 GLU B O 1
ATOM 3661 N N . LYS B 1 223 ? -21.141 13.969 8.797 1 98.88 223 LYS B N 1
ATOM 3662 C CA . LYS B 1 223 ? -21.141 13.562 7.395 1 98.88 223 LYS B CA 1
ATOM 3663 C C . LYS B 1 223 ? -20.047 12.539 7.121 1 98.88 223 LYS B C 1
ATOM 3665 O O . LYS B 1 223 ? -20.281 11.508 6.496 1 98.88 223 LYS B O 1
ATOM 3670 N N . TYR B 1 224 ? -18.844 12.781 7.609 1 98.94 224 TYR B N 1
ATOM 3671 C CA . TYR B 1 224 ? -17.703 11.914 7.359 1 98.94 224 TYR B CA 1
ATOM 3672 C C . TYR B 1 224 ? -17.844 10.586 8.102 1 98.94 224 TYR B C 1
ATOM 3674 O O . TYR B 1 224 ? -17.406 9.547 7.609 1 98.94 224 TYR B O 1
ATOM 3682 N N . ALA B 1 225 ? -18.438 10.609 9.273 1 98.88 225 ALA B N 1
ATOM 3683 C CA . ALA B 1 225 ? -18.703 9.375 10.008 1 98.88 225 ALA B CA 1
ATOM 3684 C C . ALA B 1 225 ? -19.672 8.484 9.25 1 98.88 225 ALA B C 1
ATOM 3686 O O . ALA B 1 225 ? -19.516 7.258 9.211 1 98.88 225 ALA B O 1
ATOM 3687 N N . ALA B 1 226 ? -20.641 9.094 8.617 1 98.62 226 ALA B N 1
ATOM 3688 C CA . ALA B 1 226 ? -21.719 8.359 7.953 1 98.62 226 ALA B CA 1
ATOM 3689 C C . ALA B 1 226 ? -21.312 7.934 6.547 1 98.62 226 ALA B C 1
ATOM 3691 O O . ALA B 1 226 ? -21.844 6.965 6.004 1 98.62 226 ALA B O 1
ATOM 3692 N N . ASP B 1 227 ? -20.375 8.625 5.961 1 98.62 227 ASP B N 1
ATOM 3693 C CA . ASP B 1 227 ? -20.078 8.461 4.543 1 98.62 227 ASP B CA 1
ATOM 3694 C C . ASP B 1 227 ? -18.562 8.508 4.297 1 98.62 227 ASP B C 1
ATOM 3696 O O . ASP B 1 227 ? -18.016 9.578 4.027 1 98.62 227 ASP B O 1
ATOM 3700 N N . GLU B 1 228 ? -17.969 7.391 4.215 1 98.56 228 GLU B N 1
ATOM 3701 C CA . GLU B 1 228 ? -16.531 7.285 4.023 1 98.56 228 GLU B CA 1
ATOM 3702 C C . GLU B 1 228 ? -16.109 7.883 2.688 1 98.56 228 GLU B C 1
ATOM 3704 O O . GLU B 1 228 ? -15.047 8.508 2.592 1 98.56 228 GLU B O 1
ATOM 3709 N N . ASP B 1 229 ? -16.891 7.707 1.654 1 98.19 229 ASP B N 1
ATOM 3710 C CA . ASP B 1 229 ? -16.562 8.25 0.339 1 98.19 229 ASP B CA 1
ATOM 3711 C C . ASP B 1 229 ? -16.516 9.773 0.373 1 98.19 229 ASP B C 1
ATOM 3713 O O . ASP B 1 229 ? -15.656 10.391 -0.252 1 98.19 229 ASP B O 1
ATOM 3717 N N . ALA B 1 230 ? -17.438 10.328 1.079 1 98.81 230 ALA B N 1
ATOM 3718 C CA . ALA B 1 230 ? -17.438 11.781 1.22 1 98.81 230 ALA B CA 1
ATOM 3719 C C . ALA B 1 230 ? -16.203 12.266 1.962 1 98.81 230 ALA B C 1
ATOM 3721 O O . ALA B 1 230 ? -15.578 13.258 1.575 1 98.81 230 ALA B O 1
ATOM 3722 N N . PHE B 1 231 ? -15.891 11.523 3.021 1 98.88 231 PHE B N 1
ATOM 3723 C CA . PHE B 1 231 ? -14.664 11.828 3.75 1 98.88 231 PHE B CA 1
ATOM 3724 C C . PHE B 1 231 ? -13.453 11.75 2.828 1 98.88 231 PHE B C 1
ATOM 3726 O O . PHE B 1 231 ? -12.648 12.68 2.777 1 98.88 231 PHE B O 1
ATOM 3733 N N . PHE B 1 232 ? -13.328 10.695 2.031 1 98.88 232 PHE B N 1
ATOM 3734 C CA . PHE B 1 232 ? -12.164 10.477 1.181 1 98.88 232 PHE B CA 1
ATOM 3735 C C . PHE B 1 232 ? -12.039 11.578 0.134 1 98.88 232 PHE B C 1
ATOM 3737 O O . PHE B 1 232 ? -10.938 12.055 -0.146 1 98.88 232 PHE B O 1
ATOM 3744 N N . GLU B 1 233 ? -13.109 11.953 -0.418 1 98.69 233 GLU B N 1
ATOM 3745 C CA . GLU B 1 233 ? -13.094 13 -1.437 1 98.69 233 GLU B CA 1
ATOM 3746 C C . GLU B 1 233 ? -12.617 14.328 -0.857 1 98.69 233 GLU B C 1
ATOM 3748 O O . GLU B 1 233 ? -11.75 14.984 -1.432 1 98.69 233 GLU B O 1
ATOM 3753 N N . ASP B 1 234 ? -13.164 14.68 0.263 1 98.88 234 ASP B N 1
ATOM 3754 C CA . ASP B 1 234 ? -12.789 15.945 0.887 1 98.88 234 ASP B CA 1
ATOM 3755 C C . ASP B 1 234 ? -11.367 15.891 1.441 1 98.88 234 ASP B C 1
ATOM 3757 O O . ASP B 1 234 ? -10.648 16.891 1.414 1 98.88 234 ASP B O 1
ATOM 3761 N N . TYR B 1 235 ? -10.992 14.75 1.979 1 98.88 235 TYR B N 1
ATOM 3762 C CA . TYR B 1 235 ? -9.625 14.609 2.479 1 98.88 235 TYR B CA 1
ATOM 3763 C C . TYR B 1 235 ? -8.617 14.766 1.349 1 98.88 235 TYR B C 1
ATOM 3765 O O . TYR B 1 235 ? -7.59 15.422 1.513 1 98.88 235 TYR B O 1
ATOM 3773 N N . LYS B 1 236 ? -8.891 14.102 0.244 1 98.81 236 LYS B N 1
ATOM 3774 C CA . LYS B 1 236 ? -8.031 14.211 -0.93 1 98.81 236 LYS B CA 1
ATOM 3775 C C . LYS B 1 236 ? -7.793 15.672 -1.301 1 98.81 236 LYS B C 1
ATOM 3777 O O . LYS B 1 236 ? -6.652 16.094 -1.505 1 98.81 236 LYS B O 1
ATOM 3782 N N . GLU B 1 237 ? -8.812 16.422 -1.354 1 98.56 237 GLU B N 1
ATOM 3783 C CA . GLU B 1 237 ? -8.719 17.828 -1.706 1 98.56 237 GLU B CA 1
ATOM 3784 C C . GLU B 1 237 ? -7.961 18.625 -0.643 1 98.56 237 GLU B C 1
ATOM 3786 O O . GLU B 1 237 ? -7.09 19.438 -0.966 1 98.56 237 GLU B O 1
ATOM 3791 N N . ALA B 1 238 ? -8.281 18.391 0.609 1 98.81 238 ALA B N 1
ATOM 3792 C CA . ALA B 1 238 ? -7.648 19.109 1.712 1 98.81 238 ALA B CA 1
ATOM 3793 C C . ALA B 1 238 ? -6.164 18.781 1.806 1 98.81 2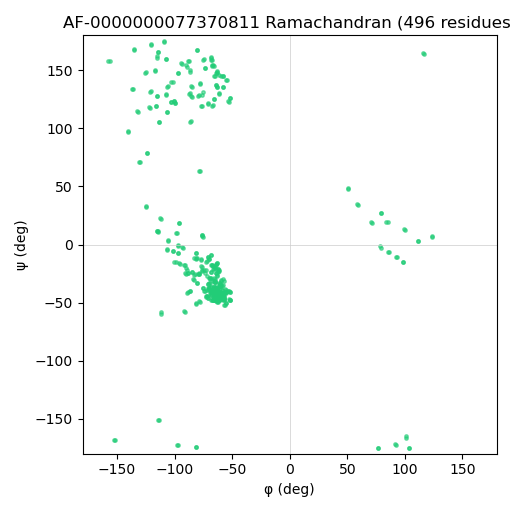38 ALA B C 1
ATOM 3795 O O . ALA B 1 238 ? -5.336 19.656 2.047 1 98.81 238 ALA B O 1
ATOM 3796 N N . HIS B 1 239 ? -5.855 17.5 1.671 1 98.81 239 HIS B N 1
ATOM 3797 C CA . HIS B 1 239 ? -4.461 17.078 1.694 1 98.81 239 HIS B CA 1
ATOM 3798 C C . HIS B 1 239 ? -3.67 17.719 0.56 1 98.81 239 HIS B C 1
ATOM 3800 O O . HIS B 1 239 ? -2.525 18.125 0.754 1 98.81 239 HIS B O 1
ATOM 3806 N N . LEU B 1 240 ? -4.266 17.734 -0.597 1 98.31 240 LEU B N 1
ATOM 3807 C CA . LEU B 1 240 ? -3.609 18.375 -1.728 1 98.31 240 LEU B CA 1
ATOM 3808 C C . LEU B 1 240 ? -3.338 19.844 -1.43 1 98.31 240 LEU B C 1
ATOM 3810 O O . LEU B 1 240 ? -2.234 20.344 -1.67 1 98.31 240 LEU B O 1
ATOM 3814 N N . LYS B 1 241 ? -4.332 20.562 -0.881 1 97.88 241 LYS B N 1
ATOM 3815 C CA . LYS B 1 241 ? -4.141 21.953 -0.496 1 97.88 241 LYS B CA 1
ATOM 3816 C C . LYS B 1 241 ? -2.998 22.094 0.506 1 97.88 241 LYS B C 1
ATOM 3818 O O . LYS B 1 241 ? -2.107 22.938 0.328 1 97.88 241 LYS B O 1
ATOM 3823 N N . LEU B 1 242 ? -2.996 21.266 1.5 1 98.5 242 LEU B N 1
ATOM 3824 C CA . LEU B 1 242 ? -1.996 21.328 2.561 1 98.5 242 LEU B CA 1
ATOM 3825 C C . LEU B 1 242 ? -0.599 21.062 2.006 1 98.5 242 LEU B C 1
ATOM 3827 O O . LEU B 1 242 ? 0.326 21.844 2.258 1 98.5 242 LEU B O 1
ATOM 3831 N N . SER B 1 243 ? -0.455 20 1.236 1 98.19 243 SER B N 1
ATOM 3832 C CA . SER B 1 243 ? 0.851 19.547 0.767 1 98.19 243 SER B CA 1
ATOM 3833 C C . SER B 1 243 ? 1.433 20.516 -0.262 1 98.19 243 SER B C 1
ATOM 3835 O O . SER B 1 243 ? 2.617 20.438 -0.591 1 98.19 243 SER B O 1
ATOM 3837 N N . GLU B 1 244 ? 0.567 21.453 -0.751 1 97.56 244 GLU B N 1
ATOM 3838 C CA . GLU B 1 244 ? 1.04 22.359 -1.796 1 97.56 244 GLU B CA 1
ATOM 3839 C C . GLU B 1 244 ? 1.064 23.797 -1.306 1 97.56 244 GLU B C 1
ATOM 3841 O O . GLU B 1 244 ? 1.162 24.734 -2.107 1 97.56 244 GLU B O 1
ATOM 3846 N N . LEU B 1 245 ? 0.911 24.016 -0.086 1 97.5 245 LEU B N 1
ATOM 3847 C CA . LEU B 1 245 ? 1.017 25.359 0.467 1 97.5 245 LEU B CA 1
ATOM 3848 C C . LEU B 1 245 ? 2.33 26.016 0.055 1 97.5 245 LEU B C 1
ATOM 3850 O O . LEU B 1 245 ? 3.406 25.453 0.278 1 97.5 245 LEU B O 1
ATOM 3854 N N . GLY B 1 246 ? 2.18 27.172 -0.593 1 95.75 246 GLY B N 1
ATOM 3855 C CA . GLY B 1 246 ? 3.352 27.922 -1.029 1 95.75 246 GLY B CA 1
ATOM 3856 C C . GLY B 1 246 ? 3.975 27.359 -2.295 1 95.75 246 GLY B C 1
ATOM 3857 O O . GLY B 1 246 ? 4.977 27.891 -2.783 1 95.75 246 GLY B O 1
ATOM 3858 N N . PHE B 1 247 ? 3.357 26.297 -2.742 1 95.44 247 PHE B N 1
ATOM 3859 C CA . PHE B 1 247 ? 3.857 25.594 -3.92 1 95.44 247 PHE B CA 1
ATOM 3860 C C . PHE B 1 247 ? 2.965 25.859 -5.125 1 95.44 247 PHE B C 1
ATOM 3862 O O . PHE B 1 247 ? 1.739 25.906 -5 1 95.44 247 PHE B O 1
ATOM 3869 N N . ALA B 1 248 ? 3.449 26.141 -6.297 1 87.25 248 ALA B N 1
ATOM 3870 C CA . ALA B 1 248 ? 2.805 26.188 -7.605 1 87.25 248 ALA B CA 1
ATOM 3871 C C . ALA B 1 248 ? 1.866 27.391 -7.707 1 87.25 248 ALA B C 1
ATOM 3873 O O . ALA B 1 248 ? 0.943 27.391 -8.523 1 87.25 248 ALA B O 1
ATOM 3874 N N . ASP B 1 249 ? 2.033 28.328 -6.867 1 79.81 249 ASP B N 1
ATOM 3875 C CA . ASP B 1 249 ? 1.226 29.547 -6.992 1 79.81 249 ASP B CA 1
ATOM 3876 C C . ASP B 1 249 ? 1.576 30.312 -8.266 1 79.81 249 ASP B C 1
ATOM 3878 O O . ASP B 1 249 ? 2.752 30.453 -8.602 1 79.81 249 ASP B O 1
ATOM 3882 N N . ALA B 1 250 ? 0.368 30.453 -9.156 1 64.31 250 ALA B N 1
ATOM 3883 C CA . ALA B 1 250 ? 0.583 31.234 -10.367 1 64.31 250 ALA B CA 1
ATOM 3884 C C . ALA B 1 250 ? 0.856 32.688 -10.047 1 64.31 250 ALA B C 1
ATOM 3886 O O . ALA B 1 250 ? 0.385 33.219 -9.031 1 64.31 250 ALA B O 1
#

pLDDT: mean 97.11, std 4.43, range [53.53, 98.94]

Solvent-accessible surface area (backbone atoms only — not comparable to full-atom values): 25828 Å² total; per-residue (Å²): 128,64,80,44,72,57,85,66,54,71,67,54,53,51,47,51,56,52,48,51,24,51,48,27,18,50,29,48,60,63,69,39,33,42,52,30,32,46,51,21,48,60,32,14,51,36,26,26,62,89,78,69,42,47,16,38,24,35,31,65,81,37,68,76,41,41,64,30,68,90,34,44,69,46,61,55,44,48,60,69,43,44,69,60,47,66,76,38,73,86,58,36,55,10,36,49,41,45,48,39,18,42,49,26,38,33,44,11,20,33,51,80,48,85,81,83,63,65,46,57,61,49,91,68,56,51,74,80,85,45,57,85,60,57,82,39,42,57,69,54,49,43,48,41,40,29,68,29,51,63,50,47,72,65,38,53,57,35,55,55,42,57,46,8,34,26,58,42,41,48,94,42,74,67,37,68,41,20,38,33,98,54,28,47,26,36,52,40,52,28,39,44,40,60,74,70,48,91,47,91,82,42,42,76,48,51,37,57,54,28,41,66,71,36,81,82,38,28,62,53,44,54,48,24,39,76,29,51,66,60,35,36,55,47,26,36,53,32,48,46,53,44,65,34,45,95,48,37,74,99,130,64,81,44,72,58,84,67,53,70,67,54,53,50,47,52,56,54,47,50,24,52,49,26,17,49,29,48,61,64,69,39,34,43,52,31,32,45,52,22,46,60,31,14,50,36,26,26,62,87,78,69,41,48,16,41,25,37,31,62,80,37,68,75,41,41,64,31,67,90,33,45,70,47,61,55,44,50,60,68,42,44,68,60,48,68,77,38,73,85,56,37,55,10,37,48,41,44,48,39,18,42,50,26,38,33,43,13,20,31,51,81,47,84,80,82,64,66,47,56,62,48,91,70,58,52,74,80,85,45,58,85,60,57,82,39,42,58,70,55,49,40,47,40,41,30,67,29,50,63,51,47,72,67,35,53,56,35,53,55,43,57,47,9,34,27,60,43,42,48,93,43,74,70,38,66,42,21,38,32,98,53,29,47,27,37,53,40,54,29,39,43,40,61,75,71,48,90,48,92,82,43,43,75,48,51,38,57,54,29,40,66,72,37,83,82,38,27,62,52,44,54,48,24,40,76,28,50,67,61,35,37,54,47,25,36,54,32,49,46,53,45,65,33,45,96,49,36,74,98